Protein AF-0000000084986572 (afdb_homodimer)

InterPro domains:
  IPR001034 DeoR-type HTH domain [PF08220] (6-61)
  IPR001034 DeoR-type HTH domain [PR00037] (24-38)
  IPR001034 DeoR-type HTH domain [PR00037] (38-56)
  IPR001034 DeoR-type HTH domain [PS51000] (3-58)
  IPR001034 DeoR-type HTH domain [SM00420] (6-58)
  IPR014036 DeoR-like transcriptional repressor, C-terminal sensor domain [PF00455] (75-233)
  IPR018356 Transcription regulator, HTH DeoR-type, conserved site [PS00894] (6-40)
  IPR036388 Winged helix-like DNA-binding domain superfamily [G3DSA:1.10.10.10] (3-55)
  IPR036390 Winged helix DNA-binding domain superfamily [SSF46785] (5-70)
  IPR037171 NagB/RpiA transferase-like [SSF100950] (74-234)
  IPR050313 Carbohydrate Metabolism HTH-type Transcriptional Regulators [PTHR30363] (1-244)

Nearest PDB structures (foldseek):
  7l6l-assembly1_E  TM=9.263E-01  e=2.946E-13  Escherichia coli K-12
  6j1k-assembly1_B  TM=8.031E-01  e=1.709E-06  Ochrobactrum sp.
  3kwm-assembly2_C  TM=8.043E-01  e=7.870E-06  Francisella tularensis subsp. tularensis
  4x84-assembly1_D  TM=7.558E-01  e=3.782E-06  Pseudomonas aeruginosa PAO1
  7bzh-assembly1_A  TM=8.636E-01  e=1.061E-02  Saccharolobus islandicus

Organism: NCBI:txid537013

Structure (mmCIF, N/CA/C/O backbone):
data_AF-0000000084986572-model_v1
#
loop_
_entity.id
_entity.type
_entity.pdbx_description
1 polymer 'Transcriptional regulator, DeoR family'
#
loop_
_atom_site.group_PDB
_atom_site.id
_atom_site.type_symbol
_atom_site.label_atom_id
_atom_site.label_alt_id
_atom_site.label_comp_id
_atom_site.label_asym_id
_atom_site.label_entity_id
_atom_site.label_seq_id
_atom_site.pdbx_PDB_ins_code
_atom_site.Cartn_x
_atom_site.Cartn_y
_atom_site.Cartn_z
_atom_site.occupancy
_atom_site.B_iso_or_equiv
_atom_site.auth_seq_id
_atom_site.auth_comp_id
_atom_site.auth_asym_id
_atom_site.auth_atom_id
_atom_site.pdbx_PDB_model_num
ATOM 1 N N . MET A 1 1 ? 2.021 -2.404 -31.609 1 72.44 1 MET A N 1
ATOM 2 C CA . MET A 1 1 ? 2.1 -3.244 -30.422 1 72.44 1 MET A CA 1
ATOM 3 C C . MET A 1 1 ? 2.531 -2.426 -29.203 1 72.44 1 MET A C 1
ATOM 5 O O . MET A 1 1 ? 3.385 -1.545 -29.312 1 72.44 1 MET A O 1
ATOM 9 N N . LEU A 1 2 ? 1.849 -2.525 -28.172 1 76.69 2 LEU A N 1
ATOM 10 C CA . LEU A 1 2 ? 2.184 -1.786 -26.953 1 76.69 2 LEU A CA 1
ATOM 11 C C . LEU A 1 2 ? 3.502 -2.277 -26.375 1 76.69 2 LEU A C 1
ATOM 13 O O . LEU A 1 2 ? 3.785 -3.479 -26.391 1 76.69 2 LEU A O 1
ATOM 17 N N . PRO A 1 3 ? 4.293 -1.321 -25.969 1 83.44 3 PRO A N 1
ATOM 18 C CA . PRO A 1 3 ? 5.621 -1.679 -25.453 1 83.44 3 PRO A CA 1
ATOM 19 C C . PRO A 1 3 ? 5.574 -2.809 -24.422 1 83.44 3 PRO A C 1
ATOM 21 O O . PRO A 1 3 ? 6.383 -3.738 -24.484 1 83.44 3 PRO A O 1
ATOM 24 N N . LEU A 1 4 ? 4.602 -2.773 -23.641 1 79.44 4 LEU A N 1
ATOM 25 C CA . LEU A 1 4 ? 4.52 -3.799 -22.594 1 79.44 4 LEU A CA 1
ATOM 26 C C . LEU A 1 4 ? 4.242 -5.168 -23.219 1 79.44 4 LEU A C 1
ATOM 28 O O . LEU A 1 4 ? 4.805 -6.172 -22.781 1 79.44 4 LEU A O 1
ATOM 32 N N . GLN A 1 5 ? 3.408 -5.25 -24.109 1 79.5 5 GLN A N 1
ATOM 33 C CA . GLN A 1 5 ? 3.121 -6.5 -24.797 1 79.5 5 GLN A CA 1
ATOM 34 C C . GLN A 1 5 ? 4.355 -7.02 -25.531 1 79.5 5 GLN A C 1
ATOM 36 O O . GLN A 1 5 ? 4.648 -8.219 -25.5 1 79.5 5 GLN A O 1
ATOM 41 N N . ARG A 1 6 ? 4.957 -6.066 -26.156 1 86.31 6 ARG A N 1
ATOM 42 C CA . ARG A 1 6 ? 6.156 -6.438 -26.891 1 86.31 6 ARG A CA 1
ATOM 43 C C . ARG A 1 6 ? 7.227 -7.008 -25.969 1 86.31 6 ARG A C 1
ATOM 45 O O . ARG A 1 6 ? 7.875 -8 -26.297 1 86.31 6 ARG A O 1
ATOM 52 N N . GLN A 1 7 ? 7.367 -6.43 -24.859 1 86.12 7 GLN A N 1
ATOM 53 C CA . GLN A 1 7 ? 8.328 -6.918 -23.875 1 86.12 7 GLN A CA 1
ATOM 54 C C . GLN A 1 7 ? 7.969 -8.32 -23.406 1 86.12 7 GLN A C 1
ATOM 56 O O . GLN A 1 7 ? 8.844 -9.188 -23.266 1 86.12 7 GLN A O 1
ATOM 61 N N . ASN A 1 8 ? 6.742 -8.492 -23.234 1 81.19 8 ASN A N 1
ATOM 62 C CA . ASN A 1 8 ? 6.281 -9.828 -22.859 1 81.19 8 ASN A CA 1
ATOM 63 C C . ASN A 1 8 ? 6.574 -10.852 -23.953 1 81.19 8 ASN A C 1
ATOM 65 O O . ASN A 1 8 ? 7 -11.969 -23.656 1 81.19 8 ASN A O 1
ATOM 69 N N . ASP A 1 9 ? 6.312 -10.414 -25.094 1 82.5 9 ASP A N 1
ATOM 70 C CA . ASP A 1 9 ? 6.566 -11.289 -26.234 1 82.5 9 ASP A CA 1
ATOM 71 C C . ASP A 1 9 ? 8.047 -11.648 -26.328 1 82.5 9 ASP A C 1
ATOM 73 O O . ASP A 1 9 ? 8.398 -12.789 -26.625 1 82.5 9 ASP A O 1
ATOM 77 N N . ILE A 1 10 ? 8.867 -10.664 -26.094 1 85.31 10 ILE A N 1
ATOM 78 C CA . ILE A 1 10 ? 10.305 -10.883 -26.109 1 85.31 10 ILE A CA 1
ATOM 79 C C . ILE A 1 10 ? 10.688 -11.93 -25.062 1 85.31 10 ILE A C 1
ATOM 81 O O . ILE A 1 10 ? 11.43 -12.867 -25.359 1 85.31 10 ILE A O 1
ATOM 85 N N . LEU A 1 11 ? 10.102 -11.734 -23.922 1 80 11 LEU A N 1
ATOM 86 C CA . LEU A 1 11 ? 10.414 -12.656 -22.844 1 80 11 LEU A CA 1
ATOM 87 C C . LEU A 1 11 ? 9.922 -14.062 -23.156 1 80 11 LEU A C 1
ATOM 89 O O . LEU A 1 11 ? 10.609 -15.047 -22.891 1 80 11 LEU A O 1
ATOM 93 N N . ASP A 1 12 ? 8.781 -14.164 -23.719 1 76.69 12 ASP A N 1
ATOM 94 C CA . ASP A 1 12 ? 8.227 -15.453 -24.125 1 76.69 12 ASP A CA 1
ATOM 95 C C . ASP A 1 12 ? 9.141 -16.156 -25.125 1 76.69 12 ASP A C 1
ATOM 97 O O . ASP A 1 12 ? 9.391 -17.359 -25.016 1 76.69 12 ASP A O 1
ATOM 101 N N . ILE A 1 13 ? 9.562 -15.398 -26.047 1 79.5 13 ILE A N 1
ATOM 102 C CA . ILE A 1 13 ? 10.438 -15.922 -27.078 1 79.5 13 ILE A CA 1
ATOM 103 C C . ILE A 1 13 ? 11.758 -16.391 -26.453 1 79.5 13 ILE A C 1
ATOM 105 O O . ILE A 1 13 ? 12.242 -17.484 -26.75 1 79.5 13 ILE A O 1
ATOM 109 N N . LEU A 1 14 ? 12.242 -15.578 -25.531 1 79.69 14 LEU A N 1
ATOM 110 C CA . LEU A 1 14 ? 13.516 -15.883 -24.906 1 79.69 14 LEU A CA 1
ATOM 111 C C . LEU A 1 14 ? 13.391 -17.094 -23.984 1 79.69 14 LEU A C 1
ATOM 113 O O . LEU A 1 14 ? 14.328 -17.875 -23.859 1 79.69 14 LEU A O 1
ATOM 117 N N . ALA A 1 15 ? 12.219 -17.156 -23.391 1 70.12 15 ALA A N 1
ATOM 118 C CA . ALA A 1 15 ? 11.969 -18.297 -22.516 1 70.12 15 ALA A CA 1
ATOM 119 C C . ALA A 1 15 ? 12.016 -19.609 -23.281 1 70.12 15 ALA A C 1
ATOM 121 O O . ALA A 1 15 ? 12.469 -20.641 -22.766 1 70.12 15 ALA A O 1
ATOM 122 N N . LYS A 1 16 ? 11.633 -19.531 -24.453 1 69.38 16 LYS A N 1
ATOM 123 C CA . LYS A 1 16 ? 11.578 -20.719 -25.297 1 69.38 16 LYS A CA 1
ATOM 124 C C . LYS A 1 16 ? 12.906 -20.969 -26 1 69.38 16 LYS A C 1
ATOM 126 O O .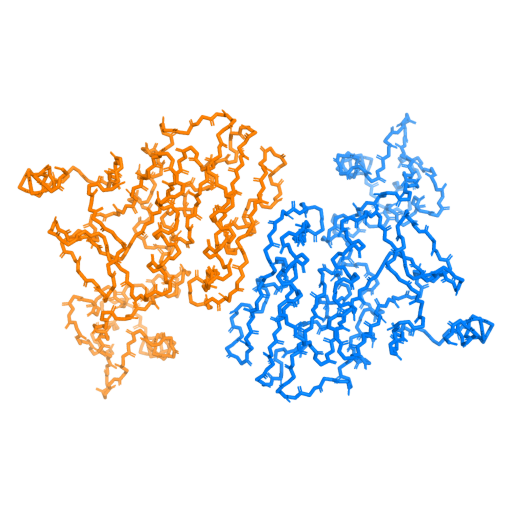 LYS A 1 16 ? 13.375 -22.109 -26.094 1 69.38 16 LYS A O 1
ATOM 131 N N . ARG A 1 17 ? 13.531 -19.906 -26.422 1 75.5 17 ARG A N 1
ATOM 132 C CA . ARG A 1 17 ? 14.695 -20.047 -27.297 1 75.5 17 ARG A CA 1
ATOM 133 C C . ARG A 1 17 ? 15.992 -19.812 -26.516 1 75.5 17 ARG A C 1
ATOM 135 O O . ARG A 1 17 ? 17.078 -20.062 -27.031 1 75.5 17 ARG A O 1
ATOM 142 N N . GLN A 1 18 ? 15.914 -19.266 -25.312 1 75.19 18 GLN A N 1
ATOM 143 C CA . GLN A 1 18 ? 17.016 -18.984 -24.406 1 75.19 18 GLN A CA 1
ATOM 144 C C . GLN A 1 18 ? 17.875 -17.828 -24.906 1 75.19 18 GLN A C 1
ATOM 146 O O . GLN A 1 18 ? 18.281 -16.969 -24.125 1 75.19 18 GLN A O 1
ATOM 151 N N . VAL A 1 19 ? 18.188 -17.891 -26.25 1 81 19 VAL A N 1
ATOM 152 C CA . VAL A 1 19 ? 18.938 -16.812 -26.875 1 81 19 VAL A CA 1
ATOM 153 C C . VAL A 1 19 ? 18.266 -16.391 -28.188 1 81 19 VAL A C 1
ATOM 155 O O . VAL A 1 19 ? 17.719 -17.234 -28.906 1 81 19 VAL A O 1
ATOM 158 N N . VAL A 1 20 ? 18.188 -15.047 -28.391 1 88.56 20 VAL A N 1
ATOM 159 C CA . VAL A 1 20 ? 17.609 -14.555 -29.641 1 88.56 20 VAL A CA 1
ATOM 160 C C . VAL A 1 20 ? 18.344 -13.297 -30.094 1 88.56 20 VAL A C 1
ATOM 162 O O . VAL A 1 20 ? 18.797 -12.508 -29.266 1 88.56 20 VAL A O 1
ATOM 165 N N . SER A 1 21 ? 18.547 -13.18 -31.406 1 90.75 21 SER A N 1
ATOM 166 C CA . SER A 1 21 ? 19.203 -11.984 -31.938 1 90.75 21 SER A CA 1
ATOM 167 C C . SER A 1 21 ? 18.219 -10.836 -32.125 1 90.75 21 SER A C 1
ATOM 169 O O . SER A 1 21 ? 17 -11.062 -32.188 1 90.75 21 SER A O 1
ATOM 171 N N . VAL A 1 22 ? 18.781 -9.609 -32.156 1 93.31 22 VAL A N 1
ATOM 172 C CA . VAL A 1 22 ? 17.969 -8.422 -32.406 1 93.31 22 VAL A CA 1
ATOM 173 C C . VAL A 1 22 ? 17.281 -8.547 -33.781 1 93.31 22 VAL A C 1
ATOM 175 O O . VAL A 1 22 ? 16.094 -8.211 -33.906 1 93.31 22 VAL A O 1
ATOM 178 N N . GLU A 1 23 ? 18.031 -9.078 -34.688 1 91.94 23 GLU A N 1
ATOM 179 C CA . GLU A 1 23 ? 17.484 -9.242 -36.031 1 91.94 23 GLU A CA 1
ATOM 180 C C . GLU A 1 23 ? 16.281 -10.188 -36.031 1 91.94 23 GLU A C 1
ATOM 182 O O . GLU A 1 23 ? 15.273 -9.906 -36.688 1 91.94 23 GLU A O 1
ATOM 187 N N . GLU A 1 24 ? 16.391 -11.234 -35.375 1 92.5 24 GLU A N 1
ATOM 188 C CA . GLU A 1 24 ? 15.305 -12.211 -35.281 1 92.5 24 GLU A CA 1
ATOM 189 C C . GLU A 1 24 ? 14.086 -11.609 -34.594 1 92.5 24 GLU A C 1
ATOM 191 O O . GLU A 1 24 ? 12.945 -11.836 -35.031 1 92.5 24 GLU A O 1
ATOM 196 N N . LEU A 1 25 ? 14.328 -10.891 -33.531 1 93.06 25 LEU A N 1
ATOM 197 C CA . LEU A 1 25 ? 13.234 -10.266 -32.781 1 93.06 25 LEU A CA 1
ATOM 198 C C . LEU A 1 25 ? 12.5 -9.258 -33.656 1 93.06 25 LEU A C 1
ATOM 200 O O . LEU A 1 25 ? 11.273 -9.156 -33.594 1 93.06 25 LEU A O 1
ATOM 204 N N . CYS A 1 26 ? 13.25 -8.523 -34.469 1 92.5 26 CYS A N 1
ATOM 205 C CA . CYS A 1 26 ? 12.648 -7.555 -35.375 1 92.5 26 CYS A CA 1
ATOM 206 C C . CYS A 1 26 ? 11.695 -8.242 -36.344 1 92.5 26 CYS A C 1
ATOM 208 O O . CYS A 1 26 ? 10.594 -7.734 -36.625 1 92.5 26 CYS A O 1
ATOM 210 N N . LYS A 1 27 ? 12.086 -9.359 -36.844 1 91.69 27 LYS A N 1
ATOM 211 C CA . LYS A 1 27 ? 11.281 -10.117 -37.781 1 91.69 27 LYS A CA 1
ATOM 212 C C . LYS A 1 27 ? 10.039 -10.711 -37.125 1 91.69 27 LYS A C 1
ATOM 214 O O . LYS A 1 27 ? 8.938 -10.641 -37.656 1 91.69 27 LYS A O 1
ATOM 219 N N . LEU A 1 28 ? 10.211 -11.234 -36 1 89.69 28 LEU A N 1
ATOM 220 C CA . LEU A 1 28 ? 9.156 -11.969 -35.312 1 89.69 28 LEU A CA 1
ATOM 221 C C . LEU A 1 28 ? 8.102 -11.023 -34.75 1 89.69 28 LEU A C 1
ATOM 223 O O . LEU A 1 28 ? 6.918 -11.367 -34.688 1 89.69 28 LEU A O 1
ATOM 227 N N . LEU A 1 29 ? 8.586 -9.828 -34.344 1 91.12 29 LEU A N 1
ATOM 228 C CA . LEU A 1 29 ? 7.676 -8.93 -33.625 1 91.12 29 LEU A CA 1
ATOM 229 C C . LEU A 1 29 ? 7.332 -7.723 -34.5 1 91.12 29 LEU A C 1
ATOM 231 O O . LEU A 1 29 ? 6.645 -6.805 -34.031 1 91.12 29 LEU A O 1
ATOM 235 N N . TYR A 1 30 ? 7.824 -7.684 -35.656 1 90.88 30 TYR A N 1
ATOM 236 C CA . TYR A 1 30 ? 7.555 -6.621 -36.625 1 90.88 30 TYR A CA 1
ATOM 237 C C . TYR A 1 30 ? 7.832 -5.25 -36.031 1 90.88 30 TYR A C 1
ATOM 239 O O . TYR A 1 30 ? 6.965 -4.375 -36.031 1 90.88 30 TYR A O 1
ATOM 247 N N . SER A 1 31 ? 9.039 -5.133 -35.5 1 93.25 31 SER A N 1
ATOM 248 C CA . SER A 1 31 ? 9.477 -3.898 -34.844 1 93.25 31 SER A CA 1
ATOM 249 C C . SER A 1 31 ? 10.875 -3.502 -35.312 1 93.25 31 SER A C 1
ATOM 251 O O . SER A 1 31 ? 11.641 -4.34 -35.781 1 93.25 31 SER A O 1
ATOM 253 N N . SER A 1 32 ? 11.164 -2.258 -35.156 1 92.12 32 SER A N 1
ATOM 254 C CA . SER A 1 32 ? 12.469 -1.765 -35.594 1 92.12 32 SER A CA 1
ATOM 255 C C . SER A 1 32 ? 13.562 -2.199 -34.625 1 92.12 32 SER A C 1
ATOM 257 O O . SER A 1 32 ? 13.281 -2.518 -33.438 1 92.12 32 SER A O 1
ATOM 259 N N . GLY A 1 33 ? 14.789 -2.186 -35.125 1 92.19 33 GLY A N 1
ATOM 260 C CA . GLY A 1 33 ? 15.922 -2.494 -34.281 1 92.19 33 GLY A CA 1
ATOM 261 C C . GLY A 1 33 ? 16.062 -1.551 -33.094 1 92.19 33 GLY A C 1
ATOM 262 O O . GLY A 1 33 ? 16.391 -1.976 -31.984 1 92.19 33 GLY A O 1
ATOM 263 N N . ALA A 1 34 ? 15.805 -0.333 -33.406 1 92.62 34 ALA A N 1
ATOM 264 C CA . ALA A 1 34 ? 15.891 0.671 -32.344 1 92.62 34 ALA A CA 1
ATOM 265 C C . ALA A 1 34 ? 14.898 0.383 -31.234 1 92.62 34 ALA A C 1
ATOM 267 O O . ALA A 1 34 ? 15.234 0.46 -30.062 1 92.62 34 ALA A O 1
ATOM 268 N N . THR A 1 35 ? 13.727 -0.021 -31.547 1 91.94 35 THR A N 1
ATOM 269 C CA . THR A 1 35 ? 12.664 -0.325 -30.594 1 91.94 35 THR A CA 1
ATOM 270 C C . THR A 1 35 ? 13.008 -1.575 -29.781 1 91.94 35 THR A C 1
ATOM 272 O O . THR A 1 35 ? 12.891 -1.58 -28.562 1 91.94 35 THR A O 1
ATOM 275 N N . ILE A 1 36 ? 13.469 -2.537 -30.484 1 93.12 36 ILE A N 1
ATOM 276 C CA . ILE A 1 36 ? 13.828 -3.797 -29.844 1 93.12 36 ILE A CA 1
ATOM 277 C C . ILE A 1 36 ? 14.984 -3.574 -28.859 1 93.12 36 ILE A C 1
ATOM 279 O O . ILE A 1 36 ? 14.961 -4.074 -27.734 1 93.12 36 ILE A O 1
ATOM 283 N N . ARG A 1 37 ? 15.93 -2.803 -29.312 1 91.44 37 ARG A N 1
ATOM 284 C CA . ARG A 1 37 ? 17.078 -2.549 -28.453 1 91.44 37 ARG A CA 1
ATOM 285 C C . ARG A 1 37 ? 16.672 -1.792 -27.188 1 91.44 37 ARG A C 1
ATOM 287 O O . ARG A 1 37 ? 17.219 -2.033 -26.109 1 91.44 37 ARG A O 1
ATOM 294 N N . ARG A 1 38 ? 15.766 -0.923 -27.359 1 91.38 38 ARG A N 1
ATOM 295 C CA . ARG A 1 38 ? 15.258 -0.19 -26.219 1 91.38 38 ARG A CA 1
ATOM 296 C C . ARG A 1 38 ? 14.562 -1.127 -25.234 1 91.38 38 ARG A C 1
ATOM 298 O O . ARG A 1 38 ? 14.75 -1.017 -24.016 1 91.38 38 ARG A O 1
ATOM 305 N N . ASP A 1 39 ? 13.805 -2.002 -25.75 1 90.75 39 ASP A N 1
ATOM 306 C CA . ASP A 1 39 ? 13.117 -2.982 -24.922 1 90.75 39 ASP A CA 1
ATOM 307 C C . ASP A 1 39 ? 14.109 -3.908 -24.219 1 90.75 39 ASP A C 1
ATOM 309 O O . ASP A 1 39 ? 13.961 -4.211 -23.047 1 90.75 39 ASP A O 1
ATOM 313 N N . LEU A 1 40 ? 15.094 -4.25 -25 1 90.25 40 LEU A N 1
ATOM 314 C CA . LEU A 1 40 ? 16.078 -5.16 -24.438 1 90.25 40 LEU A CA 1
ATOM 315 C C . LEU A 1 40 ? 16.875 -4.488 -23.312 1 90.25 40 LEU A C 1
ATOM 317 O O . LEU A 1 40 ? 17.188 -5.121 -22.312 1 90.25 40 LEU A O 1
ATOM 321 N N . LYS A 1 41 ? 17.141 -3.242 -23.484 1 89.44 41 LYS A N 1
ATOM 322 C CA . LYS A 1 41 ? 17.828 -2.49 -22.438 1 89.44 41 LYS A CA 1
ATOM 323 C C . LYS A 1 41 ? 16.984 -2.422 -21.172 1 89.44 41 LYS A C 1
ATOM 325 O O . LYS A 1 41 ? 17.5 -2.604 -20.062 1 89.44 41 LYS A O 1
ATOM 330 N N . LYS A 1 42 ? 15.773 -2.205 -21.391 1 86 42 LYS A N 1
ATOM 331 C CA . LYS A 1 42 ? 14.859 -2.133 -20.25 1 86 42 LYS A CA 1
ATOM 332 C C . LYS A 1 42 ? 14.773 -3.471 -19.531 1 86 42 LYS A C 1
ATOM 334 O O . LYS A 1 42 ? 14.883 -3.525 -18.297 1 86 42 LYS A O 1
ATOM 339 N N . LEU A 1 43 ? 14.617 -4.512 -20.219 1 84.69 43 LEU A N 1
ATOM 340 C CA . LEU A 1 43 ? 14.5 -5.852 -19.656 1 84.69 43 LEU A CA 1
ATOM 341 C C . LEU A 1 43 ? 15.789 -6.258 -18.953 1 84.69 43 LEU A C 1
ATOM 343 O O . LEU A 1 43 ? 15.742 -6.934 -17.922 1 84.69 43 LEU A O 1
ATOM 347 N N . GLU A 1 44 ? 16.875 -5.75 -19.453 1 83.25 44 GLU A N 1
ATOM 348 C CA . GLU A 1 44 ? 18.141 -6.043 -18.812 1 83.25 44 GLU A CA 1
ATOM 349 C C . GLU A 1 44 ? 18.297 -5.277 -17.5 1 83.25 44 GLU A C 1
ATOM 351 O O . GLU A 1 44 ? 18.781 -5.824 -16.5 1 83.25 44 GLU A O 1
ATOM 356 N N . SER A 1 45 ? 17.891 -4.094 -17.641 1 79.94 45 SER A N 1
ATOM 357 C CA . SER A 1 45 ? 17.984 -3.271 -16.438 1 79.94 45 SER A CA 1
ATOM 358 C C . SER A 1 45 ? 17.125 -3.848 -15.305 1 79.94 45 SER A C 1
ATOM 360 O O . SER A 1 45 ? 17.406 -3.623 -14.125 1 79.94 45 SER A O 1
ATOM 362 N N . GLU A 1 46 ? 16.156 -4.652 -15.711 1 75.12 46 GLU A N 1
ATOM 363 C CA . GLU A 1 46 ? 15.266 -5.289 -14.75 1 75.12 46 GLU A CA 1
ATOM 364 C C . GLU A 1 46 ? 15.773 -6.672 -14.352 1 75.12 46 GLU A C 1
ATOM 366 O O . GLU A 1 46 ? 15.133 -7.375 -13.57 1 75.12 46 GLU A O 1
ATOM 371 N N . GLY A 1 47 ? 16.875 -7.043 -14.984 1 72.5 47 GLY A N 1
ATOM 372 C CA . GLY A 1 47 ? 17.531 -8.297 -14.641 1 72.5 47 GLY A CA 1
ATOM 373 C C . GLY A 1 47 ? 16.859 -9.508 -15.258 1 72.5 47 GLY A C 1
ATOM 374 O O . GLY A 1 47 ? 17 -10.625 -14.758 1 72.5 47 GLY A O 1
ATOM 375 N N . LEU A 1 48 ? 16.125 -9.297 -16.266 1 74.88 48 LEU A N 1
ATOM 376 C CA . LEU A 1 48 ? 15.328 -10.375 -16.828 1 74.88 48 LEU A CA 1
ATOM 377 C C . LEU A 1 48 ? 16.062 -11.047 -17.984 1 74.88 48 LEU A C 1
ATOM 379 O O . LEU A 1 48 ? 15.758 -12.188 -18.328 1 74.88 48 LEU A O 1
ATOM 383 N N . ILE A 1 49 ? 16.953 -10.25 -18.547 1 77.94 49 ILE A N 1
ATOM 384 C CA . ILE A 1 49 ? 17.703 -10.773 -19.688 1 77.94 49 ILE A CA 1
ATOM 385 C C . ILE A 1 49 ? 19.141 -10.25 -19.641 1 77.94 49 ILE A C 1
ATOM 387 O O . ILE A 1 49 ? 19.469 -9.375 -18.844 1 77.94 49 ILE A O 1
ATOM 391 N N . LYS A 1 50 ? 19.953 -10.898 -20.266 1 82.44 50 LYS A N 1
ATOM 392 C CA . LYS A 1 50 ? 21.297 -10.398 -20.531 1 82.44 50 LYS A CA 1
ATOM 393 C C . LYS A 1 50 ? 21.484 -10.07 -22 1 82.44 50 LYS A C 1
ATOM 395 O O . LYS A 1 50 ? 21.281 -10.93 -22.875 1 82.44 50 LYS A O 1
ATOM 400 N N . ARG A 1 51 ? 21.812 -8.812 -22.188 1 85.69 51 ARG A N 1
ATOM 401 C CA . ARG A 1 51 ? 22.078 -8.438 -23.578 1 85.69 51 ARG A CA 1
ATOM 402 C C . ARG A 1 51 ? 23.438 -8.977 -24.031 1 85.69 51 ARG A C 1
ATOM 404 O O . ARG A 1 51 ? 24.391 -9.031 -23.25 1 85.69 51 ARG A O 1
ATOM 411 N N . THR A 1 52 ? 23.469 -9.555 -25.203 1 83.56 52 THR A N 1
ATOM 412 C CA . THR A 1 52 ? 24.688 -10.031 -25.859 1 83.56 52 THR A CA 1
ATOM 413 C C . THR A 1 52 ? 25 -9.211 -27.109 1 83.56 52 THR A C 1
ATOM 415 O O . THR A 1 52 ? 24.266 -8.273 -27.438 1 83.56 52 THR A O 1
ATOM 418 N N . HIS A 1 53 ? 26.188 -9.602 -27.625 1 80.5 53 HIS A N 1
ATOM 419 C CA . HIS A 1 53 ? 26.531 -8.961 -28.891 1 80.5 53 HIS A CA 1
ATOM 420 C C . HIS A 1 53 ? 25.484 -9.273 -29.953 1 80.5 53 HIS A C 1
ATOM 422 O O . HIS A 1 53 ? 25.312 -10.43 -30.344 1 80.5 53 HIS A O 1
ATOM 428 N N . GLY A 1 54 ? 24.641 -8.367 -30.156 1 83.5 54 GLY A N 1
ATOM 429 C CA . GLY A 1 54 ? 23.672 -8.469 -31.234 1 83.5 54 GLY A CA 1
ATOM 430 C C . GLY A 1 54 ? 22.359 -9.07 -30.812 1 83.5 54 GLY A C 1
ATOM 431 O O . GLY A 1 54 ? 21.5 -9.383 -31.641 1 83.5 54 GLY A O 1
ATOM 432 N N . GLY A 1 55 ? 22.25 -9.422 -29.484 1 86.69 55 GLY A N 1
ATOM 433 C CA . GLY A 1 55 ? 21.016 -10.055 -29.078 1 86.69 55 GLY A CA 1
ATOM 434 C C . GLY A 1 55 ? 20.812 -10.062 -27.562 1 86.69 55 GLY A C 1
ATOM 435 O O . GLY A 1 55 ? 21.188 -9.102 -26.891 1 86.69 55 GLY A O 1
ATOM 436 N N . ALA A 1 56 ? 19.969 -11.016 -27.141 1 85.56 56 ALA A N 1
ATOM 437 C CA . ALA A 1 56 ? 19.672 -11.156 -25.703 1 85.56 56 ALA A CA 1
ATOM 438 C C . ALA A 1 56 ? 19.516 -12.625 -25.328 1 85.56 56 ALA A C 1
ATOM 440 O O . ALA A 1 56 ? 19.172 -13.461 -26.172 1 85.56 56 ALA A O 1
ATOM 441 N N . ALA A 1 57 ? 19.938 -12.961 -24.094 1 78.69 57 ALA A N 1
ATOM 442 C CA . ALA A 1 57 ? 19.766 -14.289 -23.516 1 78.69 57 ALA A CA 1
ATOM 443 C C . ALA A 1 57 ? 18.828 -14.25 -22.312 1 78.69 57 ALA A C 1
ATOM 445 O O . ALA A 1 57 ? 18.812 -13.273 -21.562 1 78.69 57 ALA A O 1
ATOM 446 N N . PHE A 1 58 ? 17.969 -15.312 -22.344 1 71.12 58 PHE A N 1
ATOM 447 C CA . PHE A 1 58 ? 17.062 -15.461 -21.203 1 71.12 58 PHE A CA 1
ATOM 448 C C . PHE A 1 58 ? 17.844 -15.789 -19.938 1 71.12 58 PHE A C 1
ATOM 450 O O . PHE A 1 58 ? 18.766 -16.609 -19.953 1 71.12 58 PHE A O 1
ATOM 457 N N . ILE A 1 59 ? 17.734 -15.008 -19.062 1 61.84 59 ILE A N 1
ATOM 458 C CA . ILE A 1 59 ? 18.312 -15.383 -17.781 1 61.84 59 ILE A CA 1
ATOM 459 C C . ILE A 1 59 ? 17.391 -16.375 -17.062 1 61.84 59 ILE A C 1
ATOM 461 O O . ILE A 1 59 ? 16.297 -16.016 -16.625 1 61.84 59 ILE A O 1
ATOM 465 N N . GLU A 1 60 ? 17.641 -17.688 -17.422 1 58.81 60 GLU A N 1
ATOM 466 C CA . GLU A 1 60 ? 16.953 -18.75 -16.688 1 58.81 60 GLU A CA 1
ATOM 467 C C . GLU A 1 60 ? 17.406 -18.797 -15.242 1 58.81 60 GLU A C 1
ATOM 469 O O . GLU A 1 60 ? 18.531 -19.219 -14.953 1 58.81 60 GLU A O 1
ATOM 474 N N . SER A 1 61 ? 16.938 -17.875 -14.523 1 62.78 61 SER A N 1
ATOM 475 C CA . SER A 1 61 ? 17.391 -17.953 -13.141 1 62.78 61 SER A CA 1
ATOM 476 C C . SER A 1 61 ? 16.266 -18.375 -12.211 1 62.78 61 SER A C 1
ATOM 478 O O . SER A 1 61 ? 15.148 -17.859 -12.305 1 62.78 61 SER A O 1
ATOM 480 N N . ALA A 1 62 ? 16.547 -19.547 -11.656 1 64.44 62 ALA A N 1
ATOM 481 C CA . ALA A 1 62 ? 15.625 -20 -10.609 1 64.44 62 ALA A CA 1
ATOM 482 C C . ALA A 1 62 ? 15.281 -18.859 -9.648 1 64.44 62 ALA A C 1
ATOM 484 O O . ALA A 1 62 ? 14.289 -18.938 -8.922 1 64.44 62 ALA A O 1
ATOM 485 N N . THR A 1 63 ? 16.016 -17.781 -9.844 1 64.25 63 THR A N 1
ATOM 486 C CA . THR A 1 63 ? 15.844 -16.688 -8.883 1 64.25 63 THR A CA 1
ATOM 487 C C . THR A 1 63 ? 15.203 -15.484 -9.562 1 64.25 63 THR A C 1
ATOM 489 O O . THR A 1 63 ? 14.945 -14.469 -8.906 1 64.25 63 THR A O 1
ATOM 492 N N . ALA A 1 64 ? 14.875 -15.625 -10.805 1 66.19 64 ALA A N 1
ATOM 493 C CA . ALA A 1 64 ? 14.375 -14.469 -11.547 1 66.19 64 ALA A CA 1
ATOM 494 C C . ALA A 1 64 ? 12.961 -14.109 -11.109 1 66.19 64 ALA A C 1
ATOM 496 O O . ALA A 1 64 ? 12.109 -14.992 -10.961 1 66.19 64 ALA A O 1
ATOM 497 N N . GLU A 1 65 ? 12.758 -12.828 -10.766 1 71.12 65 GLU A N 1
ATOM 498 C CA . GLU A 1 65 ? 11.422 -12.305 -10.508 1 71.12 65 GLU A CA 1
ATOM 499 C C . GLU A 1 65 ? 11.055 -11.219 -11.508 1 71.12 65 GLU A C 1
ATOM 501 O O . GLU A 1 65 ? 11.695 -10.172 -11.562 1 71.12 65 GLU A O 1
ATOM 506 N N . PHE A 1 66 ? 10.055 -11.539 -12.281 1 74.5 66 PHE A N 1
ATOM 507 C CA . PHE A 1 66 ? 9.578 -10.57 -13.258 1 74.5 66 PHE A CA 1
ATOM 508 C C . PHE A 1 66 ? 8.734 -9.492 -12.586 1 74.5 66 PHE A C 1
ATOM 510 O O . PHE A 1 66 ? 8.008 -9.773 -11.633 1 74.5 66 PHE A O 1
ATOM 517 N N . PRO A 1 67 ? 8.844 -8.297 -13.195 1 80.62 67 PRO A N 1
ATOM 518 C CA . PRO A 1 67 ? 8.016 -7.219 -12.648 1 80.62 67 PRO A CA 1
ATOM 519 C C . PRO A 1 67 ? 6.523 -7.543 -12.695 1 80.62 67 PRO A C 1
ATOM 521 O O . PRO A 1 67 ? 6.051 -8.148 -13.664 1 80.62 67 PRO A O 1
ATOM 524 N N . LEU A 1 68 ? 5.848 -7.117 -11.664 1 85.06 68 LEU A N 1
ATOM 525 C CA . LEU A 1 68 ? 4.422 -7.395 -11.516 1 85.06 68 LEU A CA 1
ATOM 526 C C . LEU A 1 68 ? 3.641 -6.891 -12.719 1 85.06 68 LEU A C 1
ATOM 528 O O . LEU A 1 68 ? 2.73 -7.566 -13.203 1 85.06 68 LEU A O 1
ATOM 532 N N . VAL A 1 69 ? 4.012 -5.789 -13.211 1 80.06 69 VAL A N 1
ATOM 533 C CA . VAL A 1 69 ? 3.275 -5.168 -14.312 1 80.06 69 VAL A CA 1
ATOM 534 C C . VAL A 1 69 ? 3.326 -6.07 -15.539 1 80.06 69 VAL A C 1
ATOM 536 O O . VAL A 1 69 ? 2.348 -6.172 -16.281 1 80.06 69 VAL A O 1
ATOM 539 N N . LEU A 1 70 ? 4.363 -6.746 -15.797 1 78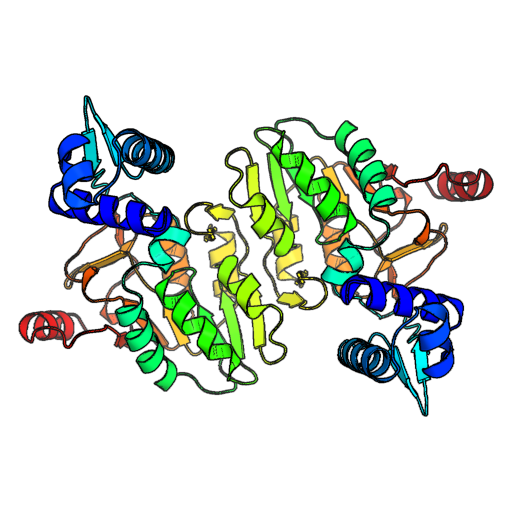.5 70 LEU A N 1
ATOM 540 C CA . LEU A 1 70 ? 4.504 -7.676 -16.906 1 78.5 70 LEU A CA 1
ATOM 541 C C . LEU A 1 70 ? 3.709 -8.953 -16.656 1 78.5 70 LEU A C 1
ATOM 543 O O . LEU A 1 70 ? 3.018 -9.445 -17.562 1 78.5 70 LEU A O 1
ATOM 547 N N . ARG A 1 71 ? 3.74 -9.391 -15.438 1 84.88 71 ARG A N 1
ATOM 548 C CA . ARG A 1 71 ? 3.045 -10.625 -15.086 1 84.88 71 ARG A CA 1
ATOM 549 C C . ARG A 1 71 ? 1.532 -10.438 -15.156 1 84.88 71 ARG A C 1
ATOM 551 O O . ARG A 1 71 ? 0.804 -11.359 -15.531 1 84.88 71 ARG A O 1
ATOM 558 N N . GLU A 1 72 ? 1.069 -9.32 -14.852 1 88.56 72 GLU A N 1
ATOM 559 C CA . GLU A 1 72 ? -0.36 -9.016 -14.844 1 88.56 72 GLU A CA 1
ATOM 560 C C . GLU A 1 72 ? -0.957 -9.156 -16.25 1 88.56 72 GLU A C 1
ATOM 562 O O . GLU A 1 72 ? -2.121 -9.531 -16.391 1 88.56 72 GLU A O 1
ATOM 567 N N . SER A 1 73 ? -0.16 -8.938 -17.188 1 83.94 73 SER A N 1
ATOM 568 C CA . SER A 1 73 ? -0.665 -8.938 -18.547 1 83.94 73 SER A CA 1
ATOM 569 C C . SER A 1 73 ? -0.424 -10.281 -19.234 1 83.94 73 SER A C 1
ATOM 571 O O . SER A 1 73 ? -0.902 -10.523 -20.344 1 83.94 73 SER A O 1
ATOM 573 N N . GLU A 1 74 ? 0.174 -11.094 -18.562 1 81.88 74 GLU A N 1
ATOM 574 C CA . GLU A 1 74 ? 0.438 -12.43 -19.094 1 81.88 74 GLU A CA 1
ATOM 575 C C . GLU A 1 74 ? -0.715 -13.375 -18.781 1 81.88 74 GLU A C 1
ATOM 577 O O . GLU A 1 74 ? -1.286 -13.344 -17.688 1 81.88 74 GLU A O 1
ATOM 582 N N . ASN A 1 75 ? -1.199 -14.195 -19.797 1 86.31 75 ASN A N 1
ATOM 583 C CA . ASN A 1 75 ? -2.17 -15.273 -19.625 1 86.31 75 ASN A CA 1
ATOM 584 C C . ASN A 1 75 ? -3.463 -14.758 -19 1 86.31 75 ASN A C 1
ATOM 586 O O . ASN A 1 75 ? -3.986 -15.359 -18.062 1 86.31 75 ASN A O 1
ATOM 590 N N . LEU A 1 76 ? -3.893 -13.68 -19.469 1 89.69 76 LEU A N 1
ATOM 591 C CA . LEU A 1 76 ? -5.047 -12.984 -18.906 1 89.69 76 LEU A CA 1
ATOM 592 C C . LEU A 1 76 ? -6.285 -13.875 -18.953 1 89.69 76 LEU A C 1
ATOM 594 O O . LEU A 1 76 ? -7.051 -13.922 -17.984 1 89.69 76 LEU A O 1
ATOM 598 N N . GLN A 1 77 ? -6.484 -14.547 -20.062 1 91.62 77 GLN A N 1
ATOM 599 C CA . GLN A 1 77 ? -7.652 -15.414 -20.188 1 91.62 77 GLN A CA 1
ATOM 600 C C . GLN A 1 77 ? -7.617 -16.531 -19.156 1 91.62 77 GLN A C 1
ATOM 602 O O . GLN A 1 77 ? -8.641 -16.859 -18.547 1 91.62 77 GLN A O 1
ATOM 607 N N . GLN A 1 78 ? -6.473 -17.109 -19.016 1 92 78 GLN A N 1
ATOM 608 C CA . GLN A 1 78 ? -6.301 -18.156 -18.031 1 92 78 GLN A CA 1
ATOM 609 C C . GLN A 1 78 ? -6.559 -17.641 -16.625 1 92 78 GLN A C 1
ATOM 611 O O . GLN A 1 78 ? -7.234 -18.297 -15.82 1 92 78 GLN A O 1
ATOM 616 N N . LYS A 1 79 ? -6.07 -16.438 -16.312 1 95.38 79 LYS A N 1
ATOM 617 C CA . LYS A 1 79 ? -6.293 -15.844 -14.992 1 95.38 79 LYS A CA 1
ATOM 618 C C . LYS A 1 79 ? -7.777 -15.586 -14.75 1 95.38 79 LYS A C 1
ATOM 620 O O . LYS A 1 79 ? -8.273 -15.766 -13.633 1 95.38 79 LYS A O 1
ATOM 625 N N . ASP A 1 80 ? -8.461 -15.25 -15.781 1 95.25 80 ASP A N 1
ATOM 626 C CA . ASP A 1 80 ? -9.891 -15 -15.648 1 95.25 80 ASP A CA 1
ATOM 627 C C . ASP A 1 80 ? -10.641 -16.281 -15.32 1 95.25 80 ASP A C 1
ATOM 629 O O . ASP A 1 80 ? -11.523 -16.297 -14.461 1 95.25 80 ASP A O 1
ATOM 633 N N . ILE A 1 81 ? -10.344 -17.312 -16 1 95.56 81 ILE A N 1
ATOM 634 C CA . ILE A 1 81 ? -10.961 -18.609 -15.766 1 95.56 81 ILE A CA 1
ATOM 635 C C . ILE A 1 81 ? -10.695 -19.062 -14.328 1 95.56 81 ILE A C 1
ATOM 637 O O . ILE A 1 81 ? -11.617 -19.469 -13.625 1 95.56 81 ILE A O 1
ATOM 641 N N . ILE A 1 82 ? -9.484 -18.906 -13.938 1 96.75 82 ILE A N 1
ATOM 642 C CA . ILE A 1 82 ? -9.07 -19.297 -12.594 1 96.75 82 ILE A CA 1
ATOM 643 C C . ILE A 1 82 ? -9.812 -18.453 -11.555 1 96.75 82 ILE A C 1
ATOM 645 O O . ILE A 1 82 ? -10.305 -18.984 -10.562 1 96.75 82 ILE A O 1
ATOM 649 N N . ALA A 1 83 ? -9.891 -17.172 -11.781 1 97.12 83 ALA A N 1
ATOM 650 C CA . ALA A 1 83 ? -10.586 -16.266 -10.875 1 97.12 83 ALA A CA 1
ATOM 651 C C . ALA A 1 83 ? -12.047 -16.672 -10.695 1 97.12 83 ALA A C 1
ATOM 653 O O . ALA A 1 83 ? -12.547 -16.734 -9.57 1 97.12 83 ALA A O 1
ATOM 654 N N . GLN A 1 84 ? -12.656 -17 -11.773 1 95.88 84 GLN A N 1
ATOM 655 C CA . GLN A 1 84 ? -14.062 -17.391 -11.742 1 95.88 84 GLN A CA 1
ATOM 656 C C . GLN A 1 84 ? -14.266 -18.672 -10.938 1 95.88 84 GLN A C 1
ATOM 658 O O . GLN A 1 84 ? -15.188 -18.766 -10.125 1 95.88 84 GLN A O 1
ATOM 663 N N . LYS A 1 85 ? -13.438 -19.594 -11.164 1 96.38 85 LYS A N 1
ATOM 664 C CA . LYS A 1 85 ? -13.508 -20.844 -10.414 1 96.38 85 LYS A CA 1
ATOM 665 C C . LYS A 1 85 ? -13.266 -20.625 -8.93 1 96.38 85 LYS A C 1
ATOM 667 O O . LYS A 1 85 ? -13.906 -21.25 -8.086 1 96.38 85 LYS A O 1
ATOM 672 N N . ALA A 1 86 ? -12.352 -19.734 -8.594 1 97.75 86 ALA A N 1
ATOM 673 C CA . ALA A 1 86 ? -11.984 -19.453 -7.211 1 97.75 86 ALA A CA 1
ATOM 674 C C . ALA A 1 86 ? -13.125 -18.781 -6.469 1 97.75 86 ALA A C 1
ATOM 676 O O . ALA A 1 86 ? -13.305 -18.984 -5.266 1 97.75 86 ALA A O 1
ATOM 677 N N . LEU A 1 87 ? -13.93 -18.016 -7.195 1 97 87 LEU A N 1
ATOM 678 C CA . LEU A 1 87 ? -15.008 -17.234 -6.598 1 97 87 LEU A CA 1
ATOM 679 C C . LEU A 1 87 ? -16.047 -18.141 -5.953 1 97 87 LEU A C 1
ATOM 681 O O . LEU A 1 87 ? -16.766 -17.734 -5.043 1 97 87 LEU A O 1
ATOM 685 N N . LYS A 1 88 ? -16.125 -19.391 -6.414 1 96.38 88 LYS A N 1
ATOM 686 C CA . LYS A 1 88 ? -17.109 -20.328 -5.906 1 96.38 88 LYS A CA 1
ATOM 687 C C . LYS A 1 88 ? -16.891 -20.625 -4.426 1 96.38 88 LYS A C 1
ATOM 689 O O . LYS A 1 88 ? -17.797 -21.078 -3.729 1 96.38 88 LYS A O 1
ATOM 694 N N . TYR A 1 89 ? -15.719 -20.328 -3.932 1 97.5 89 TYR A N 1
ATOM 695 C CA . TYR A 1 89 ? -15.367 -20.656 -2.555 1 97.5 89 TYR A CA 1
ATOM 696 C C . TYR A 1 89 ? -15.586 -19.469 -1.632 1 97.5 89 TYR A C 1
ATOM 698 O O . TYR A 1 89 ? -15.531 -19.609 -0.407 1 97.5 89 TYR A O 1
ATOM 706 N N . VAL A 1 90 ? -15.836 -18.297 -2.127 1 97.5 90 VAL A N 1
ATOM 707 C CA . VAL A 1 90 ? -15.938 -17.078 -1.345 1 97.5 90 VAL A CA 1
ATOM 708 C C . VAL A 1 90 ? -17.375 -16.891 -0.865 1 97.5 90 VAL A C 1
ATOM 710 O O . VAL A 1 90 ? -18.328 -17.078 -1.631 1 97.5 90 VAL A O 1
ATOM 713 N N . LYS A 1 91 ? -17.5 -16.516 0.367 1 96.62 91 LYS A N 1
ATOM 714 C CA . LYS A 1 91 ? -18.781 -16.188 0.989 1 96.62 91 LYS A CA 1
ATOM 715 C C . LYS A 1 91 ? -18.688 -14.891 1.792 1 96.62 91 LYS A C 1
ATOM 717 O O . LYS A 1 91 ? -17.609 -14.555 2.312 1 96.62 91 LYS A O 1
ATOM 722 N N . ASN A 1 92 ? -19.812 -14.242 1.94 1 95.75 92 ASN A N 1
ATOM 723 C CA . ASN A 1 92 ? -19.859 -13.055 2.791 1 95.75 92 ASN A CA 1
ATOM 724 C C . ASN A 1 92 ? -19.453 -13.383 4.227 1 95.75 92 ASN A C 1
ATOM 726 O O . ASN A 1 92 ? -19.75 -14.469 4.73 1 95.75 92 ASN A O 1
ATOM 730 N N . GLY A 1 93 ? -18.703 -12.484 4.848 1 95.88 93 GLY A N 1
ATOM 731 C CA . GLY A 1 93 ? -18.359 -12.625 6.254 1 95.88 93 GLY A CA 1
ATOM 732 C C . GLY A 1 93 ? -17.047 -13.344 6.477 1 95.88 93 GLY A C 1
ATOM 733 O O . GLY A 1 93 ? -16.578 -13.453 7.613 1 95.88 93 GLY A O 1
ATOM 734 N N . GLN A 1 94 ? -16.422 -13.758 5.391 1 97.44 94 GLN A N 1
ATOM 735 C CA . GLN A 1 94 ? -15.188 -14.539 5.52 1 97.44 94 GLN A CA 1
ATOM 736 C C . GLN A 1 94 ? -13.977 -13.633 5.727 1 97.44 94 GLN A C 1
ATOM 738 O O . GLN A 1 94 ? -13.992 -12.469 5.324 1 97.44 94 GLN A O 1
ATOM 743 N N . THR A 1 95 ? -13.023 -14.148 6.387 1 98.25 95 THR A N 1
ATOM 744 C CA . THR A 1 95 ? -11.672 -13.602 6.402 1 98.25 95 THR A CA 1
ATOM 745 C C . THR A 1 95 ? -10.781 -14.328 5.395 1 98.25 95 THR A C 1
ATOM 747 O O . THR A 1 95 ? -10.68 -15.555 5.418 1 98.25 95 THR A O 1
ATOM 750 N N . ILE A 1 96 ? -10.109 -13.516 4.551 1 98.69 96 ILE A N 1
ATOM 751 C CA . ILE A 1 96 ? -9.383 -14.102 3.432 1 98.69 96 ILE A CA 1
ATOM 752 C C . ILE A 1 96 ? -7.969 -13.523 3.379 1 98.69 96 ILE A C 1
ATOM 754 O O . ILE A 1 96 ? -7.781 -12.312 3.477 1 98.69 96 ILE A O 1
ATOM 758 N N . PHE A 1 97 ? -6.945 -14.422 3.254 1 98.88 97 PHE A N 1
ATOM 759 C CA . PHE A 1 97 ? -5.582 -14.008 2.943 1 98.88 97 PHE A CA 1
ATOM 760 C C . PHE A 1 97 ? -5.355 -13.984 1.437 1 98.88 97 PHE A C 1
ATOM 762 O O . PHE A 1 97 ? -5.734 -14.922 0.73 1 98.88 97 PHE A O 1
ATOM 769 N N . LEU A 1 98 ? -4.758 -12.914 0.922 1 98.81 98 LEU A N 1
ATOM 770 C CA . LEU A 1 98 ? -4.418 -12.789 -0.49 1 98.81 98 LEU A CA 1
ATOM 771 C C . LEU A 1 98 ? -2.943 -12.445 -0.666 1 98.81 98 LEU A C 1
ATOM 773 O O . LEU A 1 98 ? -2.457 -11.461 -0.109 1 98.81 98 LEU A O 1
ATOM 777 N N . ASP A 1 99 ? -2.25 -13.242 -1.47 1 98.5 99 ASP A N 1
ATOM 778 C CA . ASP A 1 99 ? -0.863 -12.859 -1.717 1 98.5 99 ASP A CA 1
ATOM 779 C C . ASP A 1 99 ? -0.769 -11.797 -2.807 1 98.5 99 ASP A C 1
ATOM 781 O O . ASP A 1 99 ? -1.791 -11.312 -3.301 1 98.5 99 ASP A O 1
ATOM 785 N N . SER A 1 100 ? 0.413 -11.422 -3.156 1 97.38 100 SER A N 1
ATOM 786 C CA . SER A 1 100 ? 0.652 -10.266 -4.016 1 97.38 100 SER A CA 1
ATOM 787 C C . SER A 1 100 ? 0.807 -10.688 -5.473 1 97.38 100 SER A C 1
ATOM 789 O O . SER A 1 100 ? 1.228 -9.883 -6.316 1 97.38 100 SER A O 1
ATOM 791 N N . SER A 1 101 ? 0.384 -11.859 -5.867 1 96.69 101 SER A N 1
ATOM 792 C CA . SER A 1 101 ? 0.615 -12.359 -7.219 1 96.69 101 SER A CA 1
ATOM 793 C C . SER A 1 101 ? -0.37 -11.758 -8.211 1 96.69 101 SER A C 1
ATOM 795 O O . SER A 1 101 ? -1.433 -11.266 -7.82 1 96.69 101 SER A O 1
ATOM 797 N N . SER A 1 102 ? 0.022 -11.805 -9.461 1 95.5 102 SER A N 1
ATOM 798 C CA . SER A 1 102 ? -0.815 -11.25 -10.523 1 95.5 102 SER A CA 1
ATOM 799 C C . SER A 1 102 ? -2.096 -12.062 -10.688 1 95.5 102 SER A C 1
ATOM 801 O O . SER A 1 102 ? -3.145 -11.516 -11.031 1 95.5 102 SER A O 1
ATOM 803 N N . THR A 1 103 ? -2.023 -13.352 -10.508 1 96.5 103 THR A N 1
ATOM 804 C CA . THR A 1 103 ? -3.203 -14.203 -10.609 1 96.5 103 THR A CA 1
ATOM 805 C C . THR A 1 103 ? -4.195 -13.883 -9.492 1 96.5 103 THR A C 1
ATOM 807 O O . THR A 1 103 ? -5.395 -13.742 -9.742 1 96.5 103 THR A O 1
ATOM 810 N N . VAL A 1 104 ? -3.709 -13.758 -8.32 1 98.38 104 VAL A N 1
ATOM 811 C CA . VAL A 1 104 ? -4.551 -13.43 -7.176 1 98.38 104 VAL A CA 1
ATOM 812 C C . VAL A 1 104 ? -5.113 -12.023 -7.332 1 98.38 104 VAL A C 1
ATOM 814 O O . VAL A 1 104 ? -6.254 -11.75 -6.949 1 98.38 104 VAL A O 1
ATOM 817 N N . PHE A 1 105 ? -4.301 -11.156 -7.898 1 97.5 105 PHE A N 1
ATOM 818 C CA . PHE A 1 105 ? -4.773 -9.797 -8.133 1 97.5 105 PHE A CA 1
ATOM 819 C C . PHE A 1 105 ? -6.012 -9.805 -9.023 1 97.5 105 PHE A C 1
ATOM 821 O O . PHE A 1 105 ? -6.98 -9.086 -8.758 1 97.5 105 PHE A O 1
ATOM 828 N N . ARG A 1 106 ? -5.996 -10.555 -10.078 1 95.44 106 ARG A N 1
ATOM 829 C CA . ARG A 1 106 ? -7.145 -10.672 -10.977 1 95.44 106 ARG A CA 1
ATOM 830 C C . ARG A 1 106 ? -8.367 -11.188 -10.227 1 95.44 106 ARG A C 1
ATOM 832 O O . ARG A 1 106 ? -9.469 -10.656 -10.391 1 95.44 106 ARG A O 1
ATOM 839 N N . PHE A 1 107 ? -8.172 -12.188 -9.43 1 97.56 107 PHE A N 1
ATOM 840 C CA . PHE A 1 107 ? -9.219 -12.758 -8.586 1 97.56 107 PHE A CA 1
ATOM 841 C C . PHE A 1 107 ? -9.75 -11.727 -7.605 1 97.56 107 PHE A C 1
ATOM 843 O O . PHE A 1 107 ? -10.969 -11.57 -7.453 1 97.56 107 PHE A O 1
ATOM 850 N N . ALA A 1 108 ? -8.875 -10.953 -6.973 1 97.06 108 ALA A N 1
ATOM 851 C CA . ALA A 1 108 ? -9.203 -10.023 -5.898 1 97.06 108 ALA A CA 1
ATOM 852 C C . ALA A 1 108 ? -10.141 -8.922 -6.398 1 97.06 108 ALA A C 1
ATOM 854 O O . ALA A 1 108 ? -10.977 -8.422 -5.641 1 97.06 108 ALA A O 1
ATOM 855 N N . GLN A 1 109 ? -10 -8.594 -7.641 1 94.06 109 GLN A N 1
ATOM 856 C CA . GLN A 1 109 ? -10.844 -7.551 -8.219 1 94.06 109 GLN A CA 1
ATOM 857 C C . GLN A 1 109 ? -12.312 -7.945 -8.164 1 94.06 109 GLN A C 1
ATOM 859 O O . GLN A 1 109 ? -13.188 -7.082 -8.07 1 94.06 109 GLN A O 1
ATOM 864 N N . SER A 1 110 ? -12.578 -9.156 -8.188 1 94.06 110 SER A N 1
ATOM 865 C CA . SER A 1 110 ? -13.953 -9.656 -8.195 1 94.06 110 SER A CA 1
ATOM 866 C C . SER A 1 110 ? -14.555 -9.641 -6.793 1 94.06 110 SER A C 1
ATOM 868 O O . SER A 1 110 ? -15.766 -9.773 -6.629 1 94.06 110 SER A O 1
ATOM 870 N N . LEU A 1 111 ? -13.758 -9.406 -5.781 1 95.5 111 LEU A N 1
ATOM 871 C CA . LEU A 1 111 ? -14.227 -9.445 -4.402 1 95.5 111 LEU A CA 1
ATOM 872 C C . LEU A 1 111 ? -15.039 -8.195 -4.07 1 95.5 111 LEU A C 1
ATOM 874 O O . LEU A 1 111 ? -15.742 -8.156 -3.057 1 95.5 111 LEU A O 1
ATOM 878 N N . LYS A 1 112 ? -14.914 -7.191 -4.902 1 91.62 112 LYS A N 1
ATOM 879 C CA . LYS A 1 112 ? -15.648 -5.941 -4.703 1 91.62 112 LYS A CA 1
ATOM 880 C C . LYS A 1 112 ? -17.156 -6.188 -4.656 1 91.62 112 LYS A C 1
ATOM 882 O O . LYS A 1 112 ? -17.906 -5.367 -4.129 1 91.62 112 LYS A O 1
ATOM 887 N N . ASN A 1 113 ? -17.562 -7.324 -5.137 1 90.56 113 ASN A N 1
ATOM 888 C CA . ASN A 1 113 ? -18.984 -7.648 -5.242 1 90.56 113 ASN A CA 1
ATOM 889 C C . ASN A 1 113 ? -19.5 -8.352 -3.986 1 90.56 113 ASN A C 1
ATOM 891 O O . ASN A 1 113 ? -20.672 -8.68 -3.891 1 90.56 113 ASN A O 1
ATOM 895 N N . PHE A 1 114 ? -18.672 -8.562 -3.066 1 92.31 114 PHE A N 1
ATOM 896 C CA . PHE A 1 114 ? -19.031 -9.234 -1.82 1 92.31 114 PHE A CA 1
ATOM 897 C C . PHE A 1 114 ? -19.109 -8.234 -0.669 1 92.31 114 PHE A C 1
ATOM 899 O O . PHE A 1 114 ? -18.641 -7.102 -0.797 1 92.31 114 PHE A O 1
ATOM 906 N N . SER A 1 115 ? -19.766 -8.742 0.392 1 90.62 115 SER A N 1
ATOM 907 C CA . SER A 1 115 ? -19.938 -7.867 1.549 1 90.62 115 SER A CA 1
ATOM 908 C C . SER A 1 115 ? -19.297 -8.477 2.795 1 90.62 115 SER A C 1
ATOM 910 O O . SER A 1 115 ? -19.312 -9.695 2.967 1 90.62 115 SER A O 1
ATOM 912 N N . ASP A 1 116 ? -18.734 -7.605 3.588 1 93.25 116 ASP A N 1
ATOM 913 C CA . ASP A 1 116 ? -18.266 -7.941 4.93 1 93.25 116 ASP A CA 1
ATOM 914 C C . ASP A 1 116 ? -17.109 -8.93 4.871 1 93.25 116 ASP A C 1
ATOM 916 O O . ASP A 1 116 ? -17.062 -9.883 5.66 1 93.25 116 ASP A O 1
ATOM 920 N N . ILE A 1 117 ? -16.328 -8.828 3.865 1 96.38 117 ILE A N 1
ATOM 921 C CA . ILE A 1 117 ? -15.109 -9.641 3.764 1 96.38 117 ILE A CA 1
ATOM 922 C C . ILE A 1 117 ? -13.938 -8.898 4.406 1 96.38 117 ILE A C 1
ATOM 924 O O . ILE A 1 117 ? -13.781 -7.691 4.215 1 96.38 117 ILE A O 1
ATOM 928 N N . THR A 1 118 ? -13.242 -9.617 5.211 1 98 118 THR A N 1
ATOM 929 C CA . THR A 1 118 ? -11.977 -9.117 5.738 1 98 118 THR A CA 1
ATOM 930 C C . THR A 1 118 ? -10.797 -9.68 4.949 1 98 118 THR A C 1
ATOM 932 O O . THR A 1 118 ? -10.664 -10.898 4.809 1 98 118 THR A O 1
ATOM 935 N N . ILE A 1 119 ? -9.992 -8.781 4.453 1 98.5 119 ILE A N 1
ATOM 936 C CA . ILE A 1 119 ? -8.852 -9.195 3.633 1 98.5 119 ILE A CA 1
ATOM 937 C C . ILE A 1 119 ? -7.551 -8.82 4.336 1 98.5 119 ILE A C 1
ATOM 939 O O . ILE A 1 119 ? -7.406 -7.703 4.84 1 98.5 119 ILE A O 1
ATOM 943 N N . VAL A 1 120 ? -6.629 -9.742 4.402 1 98.75 120 VAL A N 1
ATOM 944 C CA . VAL A 1 120 ? -5.238 -9.492 4.777 1 98.75 120 VAL A CA 1
ATOM 945 C C . VAL A 1 120 ? -4.328 -9.773 3.584 1 98.75 120 VAL A C 1
ATOM 947 O O . VAL A 1 120 ? -4.391 -10.844 2.984 1 98.75 120 VAL A O 1
ATOM 950 N N . THR A 1 121 ? -3.504 -8.805 3.215 1 98.75 121 THR A N 1
ATOM 951 C CA . THR A 1 121 ? -2.656 -8.992 2.043 1 98.75 121 THR A CA 1
ATOM 952 C C . THR A 1 121 ? -1.288 -8.352 2.26 1 98.75 121 THR A C 1
ATOM 954 O O . THR A 1 121 ? -1.152 -7.418 3.055 1 98.75 121 THR A O 1
ATOM 957 N N . ASN A 1 122 ? -0.346 -8.898 1.554 1 98.56 122 ASN A N 1
ATOM 958 C CA . ASN A 1 122 ? 0.989 -8.305 1.539 1 98.56 122 ASN A CA 1
ATOM 959 C C . ASN A 1 122 ? 1.258 -7.559 0.235 1 98.56 122 ASN A C 1
ATOM 961 O O . ASN A 1 122 ? 2.404 -7.234 -0.073 1 98.56 122 ASN A O 1
ATOM 965 N N . GLY A 1 123 ? 0.237 -7.375 -0.556 1 97.81 123 GLY A N 1
ATOM 966 C CA . GLY A 1 123 ? 0.397 -6.719 -1.845 1 97.81 123 GLY A CA 1
ATOM 967 C C . GLY A 1 123 ? -0.045 -5.266 -1.836 1 97.81 123 GLY A C 1
ATOM 968 O O . GLY A 1 123 ? -1.22 -4.973 -1.606 1 97.81 123 GLY A O 1
ATOM 969 N N . ILE A 1 124 ? 0.837 -4.402 -2.217 1 95.69 124 ILE A N 1
ATOM 970 C CA . ILE A 1 124 ? 0.535 -2.977 -2.193 1 95.69 124 ILE A CA 1
ATOM 971 C C . ILE A 1 124 ? -0.418 -2.633 -3.336 1 95.69 124 ILE A C 1
ATOM 973 O O . ILE A 1 124 ? -1.305 -1.79 -3.182 1 95.69 124 ILE A O 1
ATOM 977 N N . LYS A 1 125 ? -0.257 -3.266 -4.43 1 94.31 125 LYS A N 1
ATOM 978 C CA . LYS A 1 125 ? -1.149 -3.008 -5.559 1 94.31 125 LYS A CA 1
ATOM 979 C C . LYS A 1 125 ? -2.58 -3.424 -5.234 1 94.31 125 LYS A C 1
ATOM 981 O O . LYS A 1 125 ? -3.529 -2.707 -5.555 1 94.31 125 LYS A O 1
ATOM 986 N N . LEU A 1 126 ? -2.662 -4.551 -4.648 1 95.94 126 LEU A N 1
ATOM 987 C CA . LEU A 1 126 ? -3.973 -5.039 -4.238 1 95.94 126 LEU A CA 1
ATOM 988 C C . LEU A 1 126 ? -4.625 -4.086 -3.244 1 95.94 126 LEU A C 1
ATOM 990 O O . LEU A 1 126 ? -5.812 -3.775 -3.361 1 95.94 126 LEU A O 1
ATOM 994 N N . MET A 1 127 ? -3.869 -3.586 -2.287 1 95.75 127 MET A N 1
ATOM 995 C CA . MET A 1 127 ? -4.352 -2.619 -1.306 1 95.75 127 MET A CA 1
ATOM 996 C C . MET A 1 127 ? -4.93 -1.387 -1.994 1 95.75 127 MET A C 1
ATOM 998 O O . MET A 1 127 ? -6.031 -0.945 -1.664 1 95.75 127 MET A O 1
ATOM 1002 N N . ASN A 1 128 ? -4.211 -0.957 -2.939 1 92.75 128 ASN A N 1
ATOM 1003 C CA . ASN A 1 128 ? -4.629 0.246 -3.654 1 92.75 128 ASN A CA 1
ATOM 1004 C C . ASN A 1 128 ? -5.898 0.004 -4.465 1 92.75 128 ASN A C 1
ATOM 1006 O O . ASN A 1 128 ? -6.793 0.851 -4.492 1 92.75 128 ASN A O 1
ATOM 1010 N N . ALA A 1 129 ? -5.996 -1.114 -5.074 1 92.5 129 ALA A N 1
ATOM 1011 C CA . ALA A 1 129 ? -7.109 -1.438 -5.965 1 92.5 129 ALA A CA 1
ATOM 1012 C C . ALA A 1 129 ? -8.414 -1.574 -5.188 1 92.5 129 ALA A C 1
ATOM 1014 O O . ALA A 1 129 ? -9.492 -1.279 -5.711 1 92.5 129 ALA A O 1
ATOM 1015 N N . LEU A 1 130 ? -8.289 -1.99 -3.955 1 94.88 130 LEU A N 1
ATOM 1016 C CA . LEU A 1 130 ? -9.492 -2.287 -3.178 1 94.88 130 LEU A CA 1
ATOM 1017 C C . LEU A 1 130 ? -9.727 -1.22 -2.115 1 94.88 130 LEU A C 1
ATOM 1019 O O . LEU A 1 130 ? -10.672 -1.321 -1.328 1 94.88 130 LEU A O 1
ATOM 1023 N N . ALA A 1 131 ? -8.93 -0.187 -2.061 1 92.69 131 ALA A N 1
ATOM 1024 C CA . ALA A 1 131 ? -8.898 0.777 -0.965 1 92.69 131 ALA A CA 1
ATOM 1025 C C . ALA A 1 131 ? -10.234 1.498 -0.829 1 92.69 131 ALA A C 1
ATOM 1027 O O . ALA A 1 131 ? -10.641 1.871 0.275 1 92.69 131 ALA A O 1
ATOM 1028 N N . ASP A 1 132 ? -10.945 1.641 -1.876 1 86.94 132 ASP A N 1
ATOM 1029 C CA . ASP A 1 132 ? -12.156 2.461 -1.854 1 86.94 132 ASP A CA 1
ATOM 1030 C C . ASP A 1 132 ? -13.406 1.598 -1.675 1 86.94 132 ASP A C 1
ATOM 1032 O O . ASP A 1 132 ? -14.523 2.109 -1.684 1 86.94 132 ASP A O 1
ATOM 1036 N N . CYS A 1 133 ? -13.18 0.317 -1.597 1 90.88 133 CYS A N 1
ATOM 1037 C CA . CYS A 1 133 ? -14.312 -0.581 -1.393 1 90.88 133 CYS A CA 1
ATOM 1038 C C . CYS A 1 133 ? -14.75 -0.585 0.067 1 90.88 133 CYS A C 1
ATOM 1040 O O . CYS A 1 133 ? -14.164 -1.29 0.892 1 90.88 133 CYS A O 1
ATOM 1042 N N . LYS A 1 134 ? -15.844 0.057 0.388 1 84.5 134 LYS A N 1
ATOM 1043 C CA . LYS A 1 134 ? -16.312 0.26 1.76 1 84.5 134 LYS A CA 1
ATOM 1044 C C . LYS A 1 134 ? -16.859 -1.031 2.348 1 84.5 134 LYS A C 1
ATOM 1046 O O . LYS A 1 134 ? -16.984 -1.164 3.568 1 84.5 134 LYS A O 1
ATOM 1051 N N . ASN A 1 135 ? -17.188 -1.935 1.481 1 89.44 135 ASN A N 1
ATOM 1052 C CA . ASN A 1 135 ? -17.766 -3.195 1.936 1 89.44 135 ASN A CA 1
ATOM 1053 C C . ASN A 1 135 ? -16.688 -4.191 2.346 1 89.44 135 ASN A C 1
ATOM 1055 O O . ASN A 1 135 ? -17 -5.312 2.758 1 89.44 135 ASN A O 1
ATOM 1059 N N . LEU A 1 136 ? -15.438 -3.811 2.219 1 94.62 136 LEU A N 1
ATOM 1060 C CA . LEU A 1 136 ? -14.305 -4.66 2.568 1 94.62 136 LEU A CA 1
ATOM 1061 C C . LEU A 1 136 ? -13.516 -4.066 3.73 1 94.62 136 LEU A C 1
ATOM 1063 O O . LEU A 1 136 ? -13.391 -2.846 3.84 1 94.62 136 LEU A O 1
ATOM 1067 N N . ARG A 1 137 ? -13.125 -4.895 4.602 1 96.81 137 ARG A N 1
ATOM 1068 C CA . ARG A 1 137 ? -12.141 -4.535 5.621 1 96.81 137 ARG A CA 1
ATOM 1069 C C . ARG A 1 137 ? -10.75 -5.008 5.227 1 96.81 137 ARG A C 1
ATOM 1071 O O . ARG A 1 137 ? -10.5 -6.207 5.102 1 96.81 137 ARG A O 1
ATOM 1078 N N . LEU A 1 138 ? -9.75 -4.07 5.039 1 97.81 138 LEU A N 1
ATOM 1079 C CA . LEU A 1 138 ? -8.453 -4.398 4.453 1 97.81 138 LEU A CA 1
ATOM 1080 C C . LEU A 1 138 ? -7.336 -4.223 5.469 1 97.81 138 LEU A C 1
ATOM 1082 O O . LEU A 1 138 ? -7.199 -3.154 6.07 1 97.81 138 LEU A O 1
ATOM 1086 N N . TYR A 1 139 ? -6.566 -5.277 5.664 1 98.5 139 TYR A N 1
ATOM 1087 C CA . TYR A 1 139 ? -5.34 -5.254 6.449 1 98.5 139 TYR A CA 1
ATOM 1088 C C . TYR A 1 139 ? -4.121 -5.484 5.562 1 98.5 139 TYR A C 1
ATOM 1090 O O . TYR A 1 139 ? -4.152 -6.32 4.656 1 98.5 139 TYR A O 1
ATOM 1098 N N . CYS A 1 140 ? -3.105 -4.758 5.859 1 98.56 140 CYS A N 1
ATOM 1099 C CA . CYS A 1 140 ? -1.806 -4.941 5.223 1 98.56 140 CYS A CA 1
ATOM 1100 C C . CYS A 1 140 ? -0.808 -5.562 6.191 1 98.56 140 CYS A C 1
ATOM 1102 O O . CYS A 1 140 ? -0.75 -5.18 7.363 1 98.56 140 CYS A O 1
ATOM 1104 N N . THR A 1 141 ? -0.033 -6.414 5.652 1 98.38 141 THR A N 1
ATOM 1105 C CA . THR A 1 141 ? 0.888 -7.137 6.523 1 98.38 141 THR A CA 1
ATOM 1106 C C . THR A 1 141 ? 2.004 -6.219 7.012 1 98.38 141 THR A C 1
ATOM 1108 O O . THR A 1 141 ? 2.572 -6.441 8.086 1 98.38 141 THR A O 1
ATOM 1111 N N . GLY A 1 142 ? 2.326 -5.258 6.199 1 98 142 GLY A N 1
ATOM 1112 C CA . GLY A 1 142 ? 3.539 -4.496 6.453 1 98 142 GLY A CA 1
ATOM 1113 C C . GLY A 1 142 ? 4.805 -5.246 6.078 1 98 142 GLY A C 1
ATOM 1114 O O . GLY A 1 142 ? 4.738 -6.336 5.508 1 98 142 GLY A O 1
ATOM 1115 N N . GLY A 1 143 ? 5.965 -4.531 6.379 1 98.12 143 GLY A N 1
ATOM 1116 C CA . GLY A 1 143 ? 7.258 -5.129 6.082 1 98.12 143 GLY A CA 1
ATOM 1117 C C . GLY A 1 143 ? 8.031 -4.379 5.012 1 98.12 143 GLY A C 1
ATOM 1118 O O . GLY A 1 143 ? 7.781 -3.195 4.773 1 98.12 143 GLY A O 1
ATOM 1119 N N . LEU A 1 144 ? 9.039 -5.121 4.484 1 97.69 144 LEU A N 1
ATOM 1120 C CA . LEU A 1 144 ? 9.922 -4.562 3.463 1 97.69 144 LEU A CA 1
ATOM 1121 C C . LEU A 1 144 ? 9.32 -4.734 2.072 1 97.69 144 LEU A C 1
ATOM 1123 O O . LEU A 1 144 ? 8.875 -5.828 1.714 1 97.69 144 LEU A O 1
ATOM 1127 N N . LEU A 1 145 ? 9.344 -3.643 1.306 1 97 145 LEU A N 1
ATOM 1128 C CA . LEU A 1 145 ? 8.812 -3.693 -0.05 1 97 145 LEU A CA 1
ATOM 1129 C C . LEU A 1 145 ? 9.82 -4.316 -1.009 1 97 145 LEU A C 1
ATOM 1131 O O . LEU A 1 145 ? 10.992 -3.932 -1.021 1 97 145 LEU A O 1
ATOM 1135 N N . THR A 1 146 ? 9.305 -5.262 -1.768 1 94.25 146 THR A N 1
ATOM 1136 C CA . THR A 1 146 ? 10.047 -5.703 -2.947 1 94.25 146 THR A CA 1
ATOM 1137 C C . THR A 1 146 ? 9.531 -5 -4.199 1 94.25 146 THR A C 1
ATOM 1139 O O . THR A 1 146 ? 8.406 -5.246 -4.645 1 94.25 146 THR A O 1
ATOM 1142 N N . PRO A 1 147 ? 10.336 -4.203 -4.762 1 89.56 147 PRO A N 1
ATOM 1143 C CA . PRO A 1 147 ? 9.859 -3.334 -5.84 1 89.56 147 PRO A CA 1
ATOM 1144 C C . PRO A 1 147 ? 9.328 -4.121 -7.039 1 89.56 147 PRO A C 1
ATOM 1146 O O . PRO A 1 147 ? 8.312 -3.746 -7.629 1 89.56 147 PRO A O 1
ATOM 1149 N N . ASN A 1 148 ? 9.883 -5.18 -7.438 1 85.31 148 ASN A N 1
ATOM 1150 C CA . ASN A 1 148 ? 9.484 -5.934 -8.617 1 85.31 148 ASN A CA 1
ATOM 1151 C C . ASN A 1 148 ? 8.141 -6.625 -8.414 1 85.31 148 ASN A C 1
ATOM 1153 O O . ASN A 1 148 ? 7.277 -6.586 -9.297 1 85.31 148 ASN A O 1
ATOM 1157 N N . ALA A 1 149 ? 7.98 -7.121 -7.223 1 90 149 ALA A N 1
ATOM 1158 C CA . ALA A 1 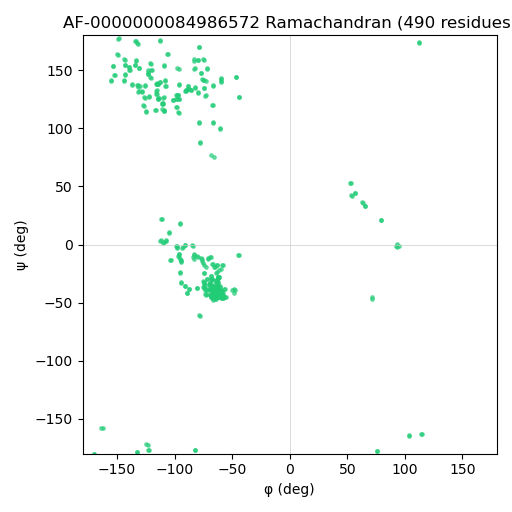149 ? 6.762 -7.875 -6.93 1 90 149 ALA A CA 1
ATOM 1159 C C . ALA A 1 149 ? 5.695 -6.973 -6.309 1 90 149 ALA A C 1
ATOM 1161 O O . ALA A 1 149 ? 4.527 -7.355 -6.227 1 90 149 ALA A O 1
ATOM 1162 N N . LYS A 1 150 ? 6.117 -5.793 -5.863 1 94.31 150 LYS A N 1
ATOM 1163 C CA . LYS A 1 150 ? 5.234 -4.906 -5.117 1 94.31 150 LYS A CA 1
ATOM 1164 C C . LYS A 1 150 ? 4.613 -5.625 -3.924 1 94.31 150 LYS A C 1
ATOM 1166 O O . LYS A 1 150 ? 3.406 -5.52 -3.688 1 94.31 150 LYS A O 1
ATOM 1171 N N . SER A 1 151 ? 5.434 -6.371 -3.291 1 96.44 151 SER A N 1
ATOM 1172 C CA . SER A 1 151 ? 5.02 -7.18 -2.152 1 96.44 151 SER A CA 1
ATOM 1173 C C . SER A 1 151 ? 5.789 -6.801 -0.892 1 96.44 151 SER A C 1
ATOM 1175 O O . SER A 1 151 ? 6.918 -6.312 -0.972 1 96.44 151 SER A O 1
ATOM 1177 N N . LEU A 1 152 ? 5.141 -6.969 0.206 1 98.12 152 LEU A N 1
ATOM 1178 C CA . LEU A 1 152 ? 5.75 -6.766 1.515 1 98.12 152 LEU A CA 1
ATOM 11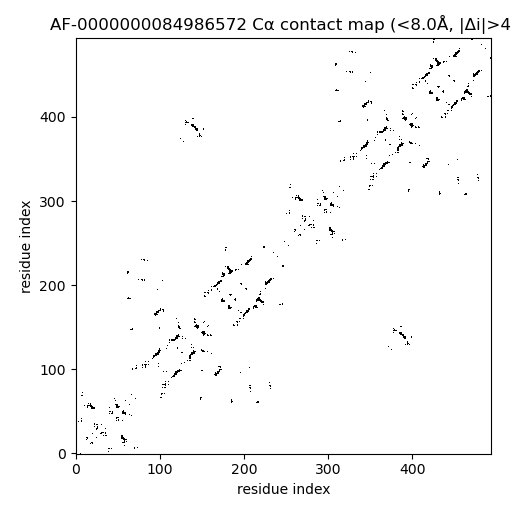79 C C . LEU A 1 152 ? 6.203 -8.094 2.115 1 98.12 152 LEU A C 1
ATOM 1181 O O . LEU A 1 152 ? 5.426 -9.047 2.174 1 98.12 152 LEU A O 1
ATOM 1185 N N . ILE A 1 153 ? 7.473 -8.102 2.545 1 97.25 153 ILE A N 1
ATOM 1186 C CA . ILE A 1 153 ? 8.078 -9.344 3.01 1 97.25 153 ILE A CA 1
ATOM 1187 C C . ILE A 1 153 ? 8.828 -9.094 4.316 1 97.25 153 ILE A C 1
ATOM 1189 O O . ILE A 1 153 ? 8.859 -7.969 4.816 1 97.25 153 ILE A O 1
ATOM 1193 N N . GLY A 1 154 ? 9.367 -10.258 4.922 1 96.75 154 GLY A N 1
ATOM 1194 C CA . GLY A 1 154 ? 10.172 -10.172 6.133 1 96.75 154 GLY A CA 1
ATOM 1195 C C . GLY A 1 154 ? 9.492 -10.789 7.34 1 96.75 154 GLY A C 1
ATOM 1196 O O . GLY A 1 154 ? 8.312 -11.133 7.289 1 96.75 154 GLY A O 1
ATOM 1197 N N . SER A 1 155 ? 10.242 -10.82 8.375 1 96.06 155 SER A N 1
ATOM 1198 C CA . SER A 1 155 ? 9.75 -11.453 9.594 1 96.06 155 SER A CA 1
ATOM 1199 C C . SER A 1 155 ? 8.523 -10.727 10.141 1 96.06 155 SER A C 1
ATOM 1201 O O . SER A 1 155 ? 7.602 -11.352 10.656 1 96.06 155 SER A O 1
ATOM 1203 N N . SER A 1 156 ? 8.523 -9.453 10.016 1 95.69 156 SER A N 1
ATOM 1204 C CA . SER A 1 156 ? 7.398 -8.672 10.523 1 95.69 156 SER A CA 1
ATOM 1205 C C . SER A 1 156 ? 6.113 -8.992 9.773 1 95.69 156 SER A C 1
ATOM 1207 O O . SER A 1 156 ? 5.035 -9.055 10.375 1 95.69 156 SER A O 1
ATOM 1209 N N . ALA A 1 157 ? 6.246 -9.125 8.492 1 97.88 157 ALA A N 1
ATOM 1210 C CA . ALA A 1 157 ? 5.082 -9.492 7.695 1 97.88 157 ALA A CA 1
ATOM 1211 C C . ALA A 1 157 ? 4.527 -10.852 8.125 1 97.88 157 ALA A C 1
ATOM 1213 O O . ALA A 1 157 ? 3.318 -11 8.32 1 97.88 157 ALA A O 1
ATOM 1214 N N . CYS A 1 158 ? 5.434 -11.789 8.312 1 98 158 CYS A N 1
ATOM 1215 C CA . CYS A 1 158 ? 5.02 -13.117 8.734 1 98 158 CYS A CA 1
ATOM 1216 C C . CYS A 1 158 ? 4.383 -13.078 10.117 1 98 158 CYS A C 1
ATOM 1218 O O . CYS A 1 158 ? 3.371 -13.742 10.359 1 98 158 CYS A O 1
ATOM 1220 N N . GLU A 1 159 ? 4.98 -12.32 10.969 1 96.88 159 GLU A N 1
ATOM 1221 C CA . GLU A 1 159 ? 4.445 -12.172 12.32 1 96.88 159 GLU A CA 1
ATOM 1222 C C . GLU A 1 159 ? 3.043 -11.57 12.289 1 96.88 159 GLU A C 1
ATOM 1224 O O . GLU A 1 159 ? 2.162 -12 13.039 1 96.88 159 GLU A O 1
ATOM 1229 N N . PHE A 1 160 ? 2.834 -10.625 11.508 1 97.81 160 PHE A N 1
ATOM 1230 C CA . PHE A 1 160 ? 1.522 -10 11.383 1 97.81 160 PHE A CA 1
ATOM 1231 C C . PHE A 1 160 ? 0.472 -11.023 10.984 1 97.81 160 PHE A C 1
ATOM 1233 O O . PHE A 1 160 ? -0.611 -11.078 11.57 1 97.81 160 PHE A O 1
ATOM 1240 N N . VAL A 1 161 ? 0.802 -11.844 10 1 98.25 161 VAL A N 1
ATOM 1241 C CA . VAL A 1 161 ? -0.119 -12.859 9.492 1 98.25 161 VAL A CA 1
ATOM 1242 C C . VAL A 1 161 ? -0.477 -13.836 10.617 1 98.25 161 VAL A C 1
ATOM 1244 O O . VAL A 1 161 ? -1.627 -14.266 10.727 1 98.25 161 VAL A O 1
ATOM 1247 N N . SER A 1 162 ? 0.459 -14.109 11.438 1 97.44 162 SER A N 1
ATOM 1248 C CA . SER A 1 162 ? 0.284 -15.109 12.492 1 97.44 162 SER A CA 1
ATOM 1249 C C . SER A 1 162 ? -0.703 -14.633 13.547 1 97.44 162 SER A C 1
ATOM 1251 O O . SER A 1 162 ? -1.18 -15.43 14.367 1 97.44 162 SER A O 1
ATOM 1253 N N . ARG A 1 163 ? -1.065 -13.406 13.5 1 95.62 163 ARG A N 1
ATOM 1254 C CA . ARG A 1 163 ? -2.016 -12.844 14.453 1 95.62 163 ARG A CA 1
ATOM 1255 C C . ARG A 1 163 ? -3.453 -13.125 14.023 1 95.62 163 ARG A C 1
ATOM 1257 O O . ARG A 1 163 ? -4.387 -12.914 14.797 1 95.62 163 ARG A O 1
ATOM 1264 N N . PHE A 1 164 ? -3.598 -13.633 12.875 1 96.75 164 PHE A N 1
ATOM 1265 C CA . PHE A 1 164 ? -4.918 -13.859 12.297 1 96.75 164 PHE A CA 1
ATOM 1266 C C . PHE A 1 164 ? -5.121 -15.328 11.969 1 96.75 164 PHE A C 1
ATOM 1268 O O . PHE A 1 164 ? -4.152 -16.078 11.836 1 96.75 164 PHE A O 1
ATOM 1275 N N . HIS A 1 165 ? -6.34 -15.68 11.93 1 97.62 165 HIS A N 1
ATOM 1276 C CA . HIS A 1 165 ? -6.762 -16.969 11.383 1 97.62 165 HIS A CA 1
ATOM 1277 C C . HIS A 1 165 ? -7.809 -16.781 10.289 1 97.62 165 HIS A C 1
ATOM 1279 O O . HIS A 1 165 ? -8.953 -16.422 10.578 1 97.62 165 HIS A O 1
ATOM 1285 N N . ALA A 1 166 ? -7.477 -17.141 9.086 1 98.5 166 ALA A N 1
ATOM 1286 C CA . ALA A 1 166 ? -8.359 -16.875 7.953 1 98.5 166 ALA A CA 1
ATOM 1287 C C . ALA A 1 166 ? -9.195 -18.109 7.617 1 98.5 166 ALA A C 1
ATOM 1289 O O . ALA A 1 166 ? -8.773 -19.25 7.887 1 98.5 166 ALA A O 1
ATOM 1290 N N . ASP A 1 167 ? -10.359 -17.859 7.07 1 98.56 167 ASP A N 1
ATOM 1291 C CA . ASP A 1 167 ? -11.156 -18.953 6.527 1 98.56 167 ASP A CA 1
ATOM 1292 C C . ASP A 1 167 ? -10.492 -19.578 5.297 1 98.56 167 ASP A C 1
ATOM 1294 O O . ASP A 1 167 ? -10.438 -20.797 5.16 1 98.56 167 ASP A O 1
ATOM 1298 N N . LEU A 1 168 ? -9.984 -18.656 4.461 1 98.69 168 LEU A N 1
ATOM 1299 C CA . LEU A 1 168 ? -9.352 -19.078 3.213 1 98.69 168 LEU A CA 1
ATOM 1300 C C . LEU A 1 168 ? -8.086 -18.266 2.943 1 98.69 168 LEU A C 1
ATOM 1302 O O . LEU A 1 168 ? -7.988 -17.109 3.367 1 98.69 168 LEU A O 1
ATOM 1306 N N . SER A 1 169 ? -7.184 -18.859 2.289 1 98.81 169 SER A N 1
ATOM 1307 C CA . SER A 1 169 ? -6.09 -18.125 1.648 1 98.81 169 SER A CA 1
ATOM 1308 C C . SER A 1 169 ? -5.996 -18.469 0.165 1 98.81 169 SER A C 1
ATOM 1310 O O . SER A 1 169 ? -6.227 -19.625 -0.23 1 98.81 169 SER A O 1
ATOM 1312 N N . PHE A 1 170 ? -5.793 -17.453 -0.612 1 98.88 170 PHE A N 1
ATOM 1313 C CA . PHE A 1 170 ? -5.516 -17.625 -2.035 1 98.88 170 PHE A CA 1
ATOM 1314 C C . PHE A 1 170 ? -4.113 -17.125 -2.373 1 98.88 170 PHE A C 1
ATOM 1316 O O . PHE A 1 170 ? -3.732 -16.016 -2.01 1 98.88 170 PHE A O 1
ATOM 1323 N N . MET A 1 171 ? -3.404 -17.938 -3.037 1 98.75 171 MET A N 1
ATOM 1324 C CA . MET A 1 171 ? -2.049 -17.562 -3.434 1 98.75 171 MET A CA 1
ATOM 1325 C C . MET A 1 171 ? -1.663 -18.234 -4.746 1 98.75 171 MET A C 1
ATOM 1327 O O . MET A 1 171 ? -2.355 -19.141 -5.215 1 98.75 171 MET A O 1
ATOM 1331 N N . SER A 1 172 ? -0.63 -17.672 -5.312 1 98 172 SER A N 1
ATOM 1332 C CA . SER A 1 172 ? -0.051 -18.266 -6.516 1 98 172 SER A CA 1
ATOM 1333 C C . SER A 1 172 ? 1.422 -18.609 -6.312 1 98 172 SER A C 1
ATOM 1335 O O . SER A 1 172 ? 1.915 -18.594 -5.184 1 98 172 SER A O 1
ATOM 1337 N N . CYS A 1 173 ? 2.041 -19.094 -7.418 1 96.06 173 CYS A N 1
ATOM 1338 C CA . CYS A 1 173 ? 3.434 -19.516 -7.391 1 96.06 173 CYS A CA 1
ATOM 1339 C C . CYS A 1 173 ? 4.098 -19.297 -8.742 1 96.06 173 CYS A C 1
ATOM 1341 O O . CYS A 1 173 ? 3.488 -18.75 -9.656 1 96.06 173 CYS A O 1
ATOM 1343 N N . ARG A 1 174 ? 5.34 -19.609 -8.727 1 91.69 174 ARG A N 1
ATOM 1344 C CA . ARG A 1 174 ? 6.074 -19.516 -9.984 1 91.69 174 ARG A CA 1
ATOM 1345 C C . ARG A 1 174 ? 6.105 -20.859 -10.695 1 91.69 174 ARG A C 1
ATOM 1347 O O . ARG A 1 174 ? 6.156 -20.922 -11.93 1 91.69 174 ARG A O 1
ATOM 1354 N N . GLY A 1 175 ? 6.137 -21.891 -9.914 1 89.56 175 GLY A N 1
ATOM 1355 C CA . GLY A 1 175 ? 6.121 -23.234 -10.453 1 89.56 175 GLY A CA 1
ATOM 1356 C C . GLY A 1 175 ? 5.527 -24.266 -9.5 1 89.56 175 GLY A C 1
ATOM 1357 O O . GLY A 1 175 ? 5.59 -24.094 -8.281 1 89.56 175 GLY A O 1
ATOM 1358 N N . VAL A 1 176 ? 5.004 -25.297 -10.133 1 92.31 176 VAL A N 1
ATOM 1359 C CA . VAL A 1 176 ? 4.469 -26.406 -9.352 1 92.31 176 VAL A CA 1
ATOM 1360 C C . VAL A 1 176 ? 5.094 -27.719 -9.82 1 92.31 176 VAL A C 1
ATOM 1362 O O . VAL A 1 176 ? 4.992 -28.078 -11 1 92.31 176 VAL A O 1
ATOM 1365 N N . ASP A 1 177 ? 5.72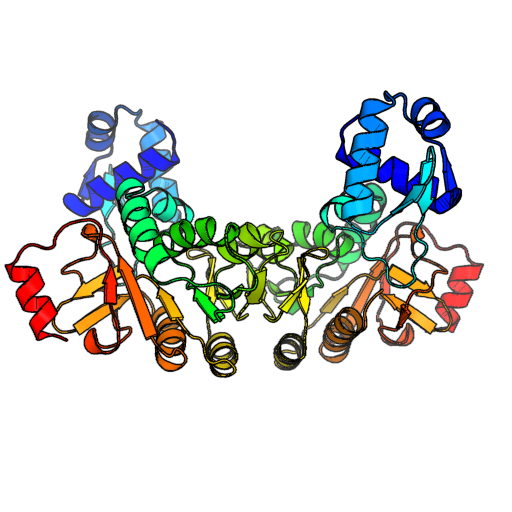7 -28.281 -8.883 1 86.75 177 ASP A N 1
ATOM 1366 C CA . ASP A 1 177 ? 6.242 -29.625 -9.094 1 86.75 177 ASP A CA 1
ATOM 1367 C C . ASP A 1 177 ? 5.441 -30.656 -8.281 1 86.75 177 ASP A C 1
ATOM 1369 O O . ASP A 1 177 ? 5.145 -30.438 -7.109 1 86.75 177 ASP A O 1
ATOM 1373 N N . ALA A 1 178 ? 5.121 -31.781 -8.945 1 86.19 178 ALA A N 1
ATOM 1374 C CA . ALA A 1 178 ? 4.23 -32.75 -8.328 1 86.19 178 ALA A CA 1
ATOM 1375 C C . ALA A 1 178 ? 4.848 -33.344 -7.055 1 86.19 178 ALA A C 1
ATOM 1377 O O . ALA A 1 178 ? 4.133 -33.656 -6.105 1 86.19 178 ALA A O 1
ATOM 1378 N N . GLU A 1 179 ? 6.098 -33.469 -7.008 1 86 179 GLU A N 1
ATOM 1379 C CA . GLU A 1 179 ? 6.773 -34.062 -5.871 1 86 179 GLU A CA 1
ATOM 1380 C C . GLU A 1 179 ? 7.121 -33.031 -4.809 1 86 179 GLU A C 1
ATOM 1382 O O . GLU A 1 179 ? 6.871 -33.25 -3.619 1 86 179 GLU A O 1
ATOM 1387 N N . ILE A 1 180 ? 7.562 -31.938 -5.262 1 89.94 180 ILE A N 1
ATOM 1388 C CA . ILE A 1 180 ? 8.094 -30.953 -4.332 1 89.94 180 ILE A CA 1
ATOM 1389 C C . ILE A 1 180 ? 6.973 -30.016 -3.891 1 89.94 180 ILE A C 1
ATOM 1391 O O . ILE A 1 180 ? 6.949 -29.562 -2.744 1 89.94 180 ILE A O 1
ATOM 1395 N N . GLY A 1 181 ? 6.062 -29.734 -4.836 1 93.94 181 GLY A N 1
ATOM 1396 C CA . GLY A 1 181 ? 5.016 -28.766 -4.562 1 93.94 181 GLY A CA 1
ATOM 1397 C C . GLY A 1 181 ? 5.258 -27.422 -5.227 1 93.94 181 GLY A C 1
ATOM 1398 O O . GLY A 1 181 ? 6.043 -27.328 -6.176 1 93.94 181 GLY A O 1
ATOM 1399 N N . PRO A 1 182 ? 4.543 -26.391 -4.797 1 96.56 182 PRO A N 1
ATOM 1400 C CA . PRO A 1 182 ? 4.711 -25.062 -5.387 1 96.56 182 PRO A CA 1
ATOM 1401 C C . PRO A 1 182 ? 6.02 -24.391 -4.973 1 96.56 182 PRO A C 1
ATOM 1403 O O . PRO A 1 182 ? 6.445 -24.531 -3.822 1 96.56 182 PRO A O 1
ATOM 1406 N N . THR A 1 183 ? 6.629 -23.703 -5.938 1 94.12 183 THR A N 1
ATOM 1407 C CA . THR A 1 183 ? 7.918 -23.062 -5.703 1 94.12 183 THR A CA 1
ATOM 1408 C C . THR A 1 183 ? 7.898 -21.609 -6.176 1 94.12 183 THR A C 1
ATOM 1410 O O . THR A 1 183 ? 7.07 -21.234 -7.012 1 94.12 183 THR A O 1
ATOM 1413 N N . VAL A 1 184 ? 8.75 -20.797 -5.504 1 94 184 VAL A N 1
ATOM 1414 C CA . VAL A 1 184 ? 8.914 -19.391 -5.855 1 94 184 VAL A CA 1
ATOM 1415 C C . VAL A 1 184 ? 10.406 -19.047 -5.934 1 94 184 VAL A C 1
ATOM 1417 O O . VAL A 1 184 ? 11.258 -19.906 -5.715 1 94 184 VAL A O 1
ATOM 1420 N N . SER A 1 185 ? 10.711 -17.797 -6.215 1 88.31 185 SER A N 1
ATOM 1421 C CA . SER A 1 185 ? 12.07 -17.438 -6.582 1 88.31 185 SER A CA 1
ATOM 1422 C C . SER A 1 185 ? 12.859 -16.953 -5.371 1 88.31 185 SER A C 1
ATOM 1424 O O . SER A 1 185 ? 14.078 -16.781 -5.445 1 88.31 185 SER A O 1
ATOM 1426 N N . SER A 1 186 ? 12.164 -16.688 -4.262 1 90.5 186 SER A N 1
ATOM 1427 C CA . SER A 1 186 ? 12.883 -16.188 -3.1 1 90.5 186 SER A CA 1
ATOM 1428 C C . SER A 1 186 ? 12.367 -16.812 -1.809 1 90.5 186 SER A C 1
ATOM 1430 O O . SER A 1 186 ? 11.188 -17.156 -1.712 1 90.5 186 SER A O 1
ATOM 1432 N N . GLU A 1 187 ? 13.297 -16.844 -0.909 1 93.12 187 GLU A N 1
ATOM 1433 C CA . GLU A 1 187 ? 12.945 -17.422 0.388 1 93.12 187 GLU A CA 1
ATOM 1434 C C . GLU A 1 187 ? 11.93 -16.547 1.122 1 93.12 187 GLU A C 1
ATOM 1436 O O . GLU A 1 187 ? 11.031 -17.047 1.786 1 93.12 187 GLU A O 1
ATOM 1441 N N . GLU A 1 188 ? 12.055 -15.273 1.056 1 95.56 188 GLU A N 1
ATOM 1442 C CA . GLU A 1 188 ? 11.141 -14.359 1.73 1 95.56 188 GLU A CA 1
ATOM 1443 C C . GLU A 1 188 ? 9.719 -14.5 1.197 1 95.56 188 GLU A C 1
ATOM 1445 O O . GLU A 1 188 ? 8.758 -14.477 1.968 1 95.56 188 GLU A O 1
ATOM 1450 N N . ASP A 1 189 ? 9.656 -14.648 -0.072 1 96.25 189 ASP A N 1
ATOM 1451 C CA . ASP A 1 189 ? 8.359 -14.883 -0.687 1 96.25 189 ASP A CA 1
ATOM 1452 C C . ASP A 1 189 ? 7.762 -16.219 -0.234 1 96.25 189 ASP A C 1
ATOM 1454 O O . ASP A 1 189 ? 6.57 -16.297 0.076 1 96.25 189 ASP A O 1
ATOM 1458 N N . ALA A 1 190 ? 8.578 -17.203 -0.197 1 97.06 190 ALA A N 1
ATOM 1459 C CA . ALA A 1 190 ? 8.125 -18.516 0.271 1 97.06 190 ALA A CA 1
ATOM 1460 C C . ALA A 1 190 ? 7.645 -18.438 1.718 1 97.06 190 ALA A C 1
ATOM 1462 O O . ALA A 1 190 ? 6.609 -19.016 2.062 1 97.06 190 ALA A O 1
ATOM 1463 N N . ASN A 1 191 ? 8.367 -17.719 2.508 1 98 191 ASN A N 1
ATOM 1464 C CA . ASN A 1 191 ? 8.055 -17.641 3.93 1 98 191 ASN A CA 1
ATOM 1465 C C . ASN A 1 191 ? 6.699 -16.984 4.168 1 98 191 ASN A C 1
ATOM 1467 O O . ASN A 1 191 ? 5.918 -17.453 5 1 98 191 ASN A O 1
ATOM 1471 N N . ILE A 1 192 ? 6.41 -15.906 3.51 1 98.31 192 ILE A N 1
ATOM 1472 C CA . ILE A 1 192 ? 5.145 -15.219 3.723 1 98.31 192 ILE A CA 1
ATOM 1473 C C . ILE A 1 192 ? 3.992 -16.078 3.215 1 98.31 192 ILE A C 1
ATOM 1475 O O . ILE A 1 192 ? 2.918 -16.109 3.818 1 98.31 192 ILE A O 1
ATOM 1479 N N . LYS A 1 193 ? 4.18 -16.781 2.127 1 98.56 193 LYS A N 1
ATOM 1480 C CA . LYS A 1 193 ? 3.139 -17.656 1.613 1 98.56 193 LYS A CA 1
ATOM 1481 C C . LYS A 1 193 ? 2.916 -18.844 2.547 1 98.56 193 LYS A C 1
ATOM 1483 O O . LYS A 1 193 ? 1.779 -19.281 2.754 1 98.56 193 LYS A O 1
ATOM 1488 N N . LYS A 1 194 ? 3.998 -19.328 3.086 1 98.38 194 LYS A N 1
ATOM 1489 C CA . LYS A 1 194 ? 3.873 -20.375 4.09 1 98.38 194 LYS A CA 1
ATOM 1490 C C . LYS A 1 194 ? 3.066 -19.891 5.293 1 98.38 194 LYS A C 1
ATOM 1492 O O . LYS A 1 194 ? 2.258 -20.641 5.844 1 98.38 194 LYS A O 1
ATOM 1497 N N . ALA A 1 195 ? 3.311 -18.703 5.73 1 98.62 195 ALA A N 1
ATOM 1498 C CA . ALA A 1 195 ? 2.549 -18.109 6.832 1 98.62 195 ALA A CA 1
ATOM 1499 C C . ALA A 1 195 ? 1.061 -18.062 6.5 1 98.62 195 ALA A C 1
ATOM 1501 O O . ALA A 1 195 ? 0.217 -18.359 7.352 1 98.62 195 ALA A O 1
ATOM 1502 N N . PHE A 1 196 ? 0.716 -17.703 5.254 1 98.75 196 PHE A N 1
ATOM 1503 C CA . PHE A 1 196 ? -0.679 -17.672 4.828 1 98.75 196 PHE A CA 1
ATOM 1504 C C . PHE A 1 196 ? -1.295 -19.062 4.934 1 98.75 196 PHE A C 1
ATOM 1506 O O . PHE A 1 196 ? -2.404 -19.219 5.445 1 98.75 196 PHE A O 1
ATOM 1513 N N . VAL A 1 197 ? -0.538 -20.062 4.477 1 98.62 197 VAL A N 1
ATOM 1514 C CA . VAL A 1 197 ? -1.033 -21.438 4.492 1 98.62 197 VAL A CA 1
ATOM 1515 C C . VAL A 1 197 ? -1.244 -21.891 5.938 1 98.62 197 VAL A C 1
ATOM 1517 O O . VAL A 1 197 ? -2.305 -22.422 6.277 1 98.62 197 VAL A O 1
ATOM 1520 N N . THR A 1 198 ? -0.297 -21.609 6.781 1 98.25 198 THR A N 1
ATOM 1521 C CA . THR A 1 198 ? -0.279 -22.094 8.156 1 98.25 198 THR A CA 1
ATOM 1522 C C . THR A 1 198 ? -1.397 -21.453 8.977 1 98.25 198 THR A C 1
ATOM 1524 O O . THR A 1 198 ? -1.936 -22.078 9.891 1 98.25 198 THR A O 1
ATOM 1527 N N . ASN A 1 199 ? -1.82 -20.281 8.625 1 98.62 199 ASN A N 1
ATOM 1528 C CA . ASN A 1 199 ? -2.766 -19.531 9.445 1 98.62 199 ASN A CA 1
ATOM 1529 C C . ASN A 1 199 ? -4.133 -19.422 8.773 1 98.62 199 ASN A C 1
ATOM 1531 O O . ASN A 1 199 ? -4.887 -18.484 9.047 1 98.62 199 ASN A O 1
ATOM 1535 N N . SER A 1 200 ? -4.426 -20.312 7.863 1 98.56 200 SER A N 1
ATOM 1536 C CA . SER A 1 200 ? -5.738 -20.375 7.23 1 98.56 200 SER A CA 1
ATOM 1537 C C . SER A 1 200 ? -6.371 -21.75 7.418 1 98.56 200 SER A C 1
ATOM 1539 O O . SER A 1 200 ? -5.672 -22.766 7.449 1 98.56 200 SER A O 1
ATOM 1541 N N . ARG A 1 201 ? -7.68 -21.75 7.527 1 98.44 201 ARG A N 1
ATOM 1542 C CA . ARG A 1 201 ? -8.391 -23.031 7.605 1 98.44 201 ARG A CA 1
ATOM 1543 C C . ARG A 1 201 ? -8.195 -23.844 6.328 1 98.44 201 ARG A C 1
ATOM 1545 O O . ARG A 1 201 ? -7.93 -25.047 6.387 1 98.44 201 ARG A O 1
ATOM 1552 N N . ARG A 1 202 ? -8.312 -23.188 5.207 1 98.31 202 ARG A N 1
ATOM 1553 C CA . ARG A 1 202 ? -8.102 -23.797 3.898 1 98.31 202 ARG A CA 1
ATOM 1554 C C . ARG A 1 202 ? -7.293 -22.875 2.992 1 98.31 202 ARG A C 1
ATOM 1556 O O . ARG A 1 202 ? -7.52 -21.672 2.971 1 98.31 202 ARG A O 1
ATOM 1563 N N . SER A 1 203 ? -6.367 -23.469 2.293 1 98.69 203 SER A N 1
ATOM 1564 C CA . SER A 1 203 ? -5.574 -22.719 1.324 1 98.69 203 SER A CA 1
ATOM 1565 C C . SER A 1 203 ? -5.84 -23.203 -0.098 1 98.69 203 SER A C 1
ATOM 1567 O O . SER A 1 203 ? -5.961 -24.406 -0.338 1 98.69 203 SER A O 1
ATOM 1569 N N . ILE A 1 204 ? -5.953 -22.234 -0.988 1 98.56 204 ILE A N 1
ATOM 1570 C CA . ILE A 1 204 ? -6.211 -22.547 -2.391 1 98.56 204 ILE A CA 1
ATOM 1571 C C . ILE A 1 204 ? -5.102 -21.953 -3.258 1 98.56 204 ILE A C 1
ATOM 1573 O O . ILE A 1 204 ? -4.805 -20.766 -3.18 1 98.56 204 ILE A O 1
ATOM 1577 N N . LEU A 1 205 ? -4.512 -22.781 -4.082 1 98.12 205 LEU A N 1
ATOM 1578 C CA . LEU A 1 205 ? -3.447 -22.375 -4.992 1 98.12 205 LEU A CA 1
ATOM 1579 C C . LEU A 1 205 ? -4.008 -22.062 -6.375 1 98.12 205 LEU A C 1
ATOM 1581 O O . LEU A 1 205 ? -4.695 -22.906 -6.977 1 98.12 205 LEU A O 1
ATOM 1585 N N . LEU A 1 206 ? -3.695 -20.859 -6.828 1 97.94 206 LEU A N 1
ATOM 1586 C CA . LEU A 1 206 ? -4.133 -20.406 -8.148 1 97.94 206 LEU A CA 1
ATOM 1587 C C . LEU A 1 206 ? -2.953 -20.328 -9.109 1 97.94 206 LEU A C 1
ATOM 1589 O O . LEU A 1 206 ? -2.061 -19.5 -8.938 1 97.94 206 LEU A O 1
ATOM 1593 N N . CYS A 1 207 ? -2.932 -21.125 -10.125 1 93.88 207 CYS A N 1
ATOM 1594 C CA . CYS A 1 207 ? -1.869 -21 -11.117 1 93.88 207 CYS A CA 1
ATOM 1595 C C . CYS A 1 207 ? -2.314 -21.547 -12.461 1 93.88 207 CYS A C 1
ATOM 1597 O O . CYS A 1 207 ? -3.031 -22.547 -12.523 1 93.88 207 CYS A O 1
ATOM 1599 N N . ASP A 1 208 ? -1.895 -20.844 -13.414 1 91.19 208 ASP A N 1
ATOM 1600 C CA . ASP A 1 208 ? -2.236 -21.328 -14.758 1 91.19 208 ASP A CA 1
ATOM 1601 C C . ASP A 1 208 ? -1.323 -22.469 -15.18 1 91.19 208 ASP A C 1
ATOM 1603 O O . ASP A 1 208 ? -0.302 -22.734 -14.539 1 91.19 208 ASP A O 1
ATOM 1607 N N . SER A 1 209 ? -1.664 -23.109 -16.266 1 87.69 209 SER A N 1
ATOM 1608 C CA . SER A 1 209 ? -1.039 -24.359 -16.703 1 87.69 209 SER A CA 1
ATOM 1609 C C . SER A 1 209 ? 0.426 -24.141 -17.062 1 87.69 209 SER A C 1
ATOM 1611 O O . SER A 1 209 ? 1.207 -25.094 -17.094 1 87.69 209 SER A O 1
ATOM 1613 N N . SER A 1 210 ? 0.834 -22.891 -17.328 1 82.88 210 SER A N 1
ATOM 1614 C CA . SER A 1 210 ? 2.217 -22.625 -17.703 1 82.88 210 SER A CA 1
ATOM 1615 C C . SER A 1 210 ? 3.158 -22.797 -16.516 1 82.88 210 SER A C 1
ATOM 1617 O O . SER A 1 210 ? 4.375 -22.875 -16.688 1 82.88 210 SER A O 1
ATOM 1619 N N . LYS A 1 211 ? 2.621 -22.922 -15.305 1 87.31 211 LYS A N 1
ATOM 1620 C CA . LYS A 1 211 ? 3.439 -23.047 -14.102 1 87.31 211 LYS A CA 1
ATOM 1621 C C . LYS A 1 211 ? 3.625 -24.5 -13.703 1 87.31 211 LYS A C 1
ATOM 1623 O O . LYS A 1 211 ? 4.414 -24.812 -12.812 1 87.31 211 LYS A O 1
ATOM 1628 N N . LEU A 1 212 ? 2.9 -25.375 -14.391 1 84.25 212 LEU A N 1
ATOM 1629 C CA . LEU A 1 212 ? 2.938 -26.781 -14.023 1 84.25 212 LEU A CA 1
ATOM 1630 C C . LEU A 1 212 ? 4.23 -27.438 -14.5 1 84.25 212 LEU A C 1
ATOM 1632 O O . LEU A 1 212 ? 4.738 -27.109 -15.578 1 84.25 212 LEU A O 1
ATOM 1636 N N . ASP A 1 213 ? 4.738 -28.328 -13.664 1 83 213 ASP A N 1
ATOM 1637 C CA . ASP A 1 213 ? 5.957 -29.078 -13.93 1 83 213 ASP A CA 1
ATOM 1638 C C . ASP A 1 213 ? 7.164 -28.141 -14.031 1 83 213 ASP A C 1
ATOM 1640 O O . ASP A 1 213 ? 7.988 -28.281 -14.938 1 83 213 ASP A O 1
ATOM 1644 N N . MET A 1 214 ? 7.113 -27.156 -13.234 1 81.94 214 MET A N 1
ATOM 1645 C CA . MET A 1 214 ? 8.219 -26.203 -13.109 1 81.94 214 MET A CA 1
ATOM 1646 C C . MET A 1 214 ? 8.703 -26.125 -11.672 1 81.94 214 MET A C 1
ATOM 1648 O O . MET A 1 214 ? 7.918 -26.297 -10.734 1 81.94 214 MET A O 1
ATOM 1652 N N . GLN A 1 215 ? 10.023 -25.859 -11.602 1 85.19 215 GLN A N 1
ATOM 1653 C CA . GLN A 1 215 ? 10.648 -25.719 -10.289 1 85.19 215 GLN A CA 1
ATOM 1654 C C . GLN A 1 215 ? 11.477 -24.438 -10.195 1 85.19 215 GLN A C 1
ATOM 1656 O O . GLN A 1 215 ? 12.219 -24.109 -11.125 1 85.19 215 GLN A O 1
ATOM 1661 N N . PHE A 1 216 ? 11.336 -23.781 -9.102 1 88.19 216 PHE A N 1
ATOM 1662 C CA . PHE A 1 216 ? 12.133 -22.594 -8.828 1 88.19 216 PHE A CA 1
ATOM 1663 C C . PHE A 1 216 ? 12.867 -22.734 -7.5 1 88.19 216 PHE A C 1
ATOM 1665 O O . PHE A 1 216 ? 12.883 -23.812 -6.906 1 88.19 216 PHE A O 1
ATOM 1672 N N . PHE A 1 217 ? 13.469 -21.766 -7.023 1 85.38 217 PHE A N 1
ATOM 1673 C CA . PHE A 1 217 ? 14.531 -21.797 -6.027 1 85.38 217 PHE A CA 1
ATOM 1674 C C . PHE A 1 217 ? 13.992 -22.219 -4.668 1 85.38 217 PHE A C 1
ATOM 1676 O O . PHE A 1 217 ? 14.664 -22.953 -3.936 1 85.38 217 PHE A O 1
ATOM 1683 N N . CYS A 1 218 ? 12.789 -21.828 -4.309 1 93.19 218 CYS A N 1
ATOM 1684 C CA . CYS A 1 218 ? 12.32 -22.031 -2.943 1 93.19 218 CYS A CA 1
ATOM 1685 C C . CYS A 1 218 ? 10.961 -22.719 -2.932 1 93.19 218 CYS A C 1
ATOM 1687 O O . CYS A 1 218 ? 10.031 -22.281 -3.607 1 93.19 218 CYS A O 1
ATOM 1689 N N . LYS A 1 219 ? 10.898 -23.688 -2.15 1 95.5 219 LYS A N 1
ATOM 1690 C CA . LYS A 1 219 ? 9.633 -24.391 -1.951 1 95.5 219 LYS A CA 1
ATOM 1691 C C . LYS A 1 219 ? 8.758 -23.656 -0.934 1 95.5 219 LYS A C 1
ATOM 1693 O O . LYS A 1 219 ? 9.25 -23.219 0.11 1 95.5 219 LYS A O 1
ATOM 1698 N N . ILE A 1 220 ? 7.453 -23.516 -1.245 1 97.06 220 ILE A N 1
ATOM 1699 C CA . ILE A 1 220 ? 6.516 -22.922 -0.291 1 97.06 220 ILE A CA 1
ATOM 1700 C C . ILE A 1 220 ? 6.129 -23.969 0.757 1 97.06 220 ILE A C 1
ATOM 1702 O O . ILE A 1 220 ? 6.406 -23.797 1.946 1 97.06 220 ILE A O 1
ATOM 1706 N N . CYS A 1 221 ? 5.539 -25.031 0.315 1 96.44 221 CYS A N 1
ATOM 1707 C CA . CYS A 1 221 ? 5.109 -26.172 1.1 1 96.44 221 CYS A CA 1
ATOM 1708 C C . CYS A 1 221 ? 4.68 -27.328 0.193 1 96.44 221 CYS A C 1
ATOM 1710 O O . CYS A 1 221 ? 4.828 -27.25 -1.027 1 96.44 221 CYS A O 1
ATOM 1712 N N . SER A 1 222 ? 4.273 -28.406 0.889 1 94.56 222 SER A N 1
ATOM 1713 C CA . SER A 1 222 ? 3.781 -29.547 0.117 1 94.56 222 SER A CA 1
ATOM 1714 C C . SER A 1 222 ? 2.422 -29.25 -0.503 1 94.56 222 SER A C 1
ATOM 1716 O O . SER A 1 222 ? 1.638 -28.469 0.052 1 94.56 222 SER A O 1
ATOM 1718 N N . LEU A 1 223 ? 2.195 -29.906 -1.617 1 93.62 223 LEU A N 1
ATOM 1719 C CA . LEU A 1 223 ? 0.921 -29.719 -2.303 1 93.62 223 LEU A CA 1
ATOM 1720 C C . LEU A 1 223 ? -0.24 -30.172 -1.429 1 93.62 223 LEU A C 1
ATOM 1722 O O . LEU A 1 223 ? -1.349 -29.656 -1.531 1 93.62 223 LEU A O 1
ATOM 1726 N N . SER A 1 224 ? -0.004 -31.109 -0.55 1 93.81 224 SER A N 1
ATOM 1727 C CA . SER A 1 224 ? -1.036 -31.672 0.315 1 93.81 224 SER A CA 1
ATOM 1728 C C . SER A 1 224 ? -1.537 -30.641 1.32 1 93.81 224 SER A C 1
ATOM 1730 O O . SER A 1 224 ? -2.592 -30.828 1.932 1 93.81 224 SER A O 1
ATOM 1732 N N . ALA A 1 225 ? -0.798 -29.609 1.495 1 96.06 225 ALA A N 1
ATOM 1733 C CA . ALA A 1 225 ? -1.193 -28.547 2.43 1 96.06 225 ALA A CA 1
ATOM 1734 C C . ALA A 1 225 ? -2.293 -27.672 1.835 1 96.06 225 ALA A C 1
ATOM 1736 O O . ALA A 1 225 ? -2.936 -26.906 2.551 1 96.06 225 ALA A O 1
ATOM 1737 N N . PHE A 1 226 ? -2.531 -27.812 0.554 1 96.81 226 PHE A N 1
ATOM 1738 C CA . PHE A 1 226 ? -3.561 -27.031 -0.104 1 96.81 226 PHE A CA 1
ATOM 1739 C C . PHE A 1 226 ? -4.867 -27.812 -0.204 1 96.81 226 PHE A C 1
ATOM 1741 O O . PHE A 1 226 ? -4.859 -29 -0.536 1 96.81 226 PHE A O 1
ATOM 1748 N N . TYR A 1 227 ? -5.844 -27.141 0.054 1 96 227 TYR A N 1
ATOM 1749 C CA . TYR A 1 227 ? -7.184 -27.703 -0.083 1 96 227 TYR A CA 1
ATOM 1750 C C . TYR A 1 227 ? -7.523 -27.953 -1.548 1 96 227 TYR A C 1
ATOM 1752 O O . TYR A 1 227 ? -8.188 -28.938 -1.881 1 96 227 TYR A O 1
ATOM 1760 N N . GLN A 1 228 ? -7.066 -27.016 -2.385 1 94.12 228 GLN A N 1
ATOM 1761 C CA . GLN A 1 228 ? -7.363 -27.094 -3.811 1 94.12 228 GLN A CA 1
ATOM 1762 C C . GLN A 1 228 ? -6.281 -26.406 -4.637 1 94.12 228 GLN A C 1
ATOM 1764 O O . GLN A 1 228 ? -5.688 -25.422 -4.199 1 94.12 228 GLN A O 1
ATOM 1769 N N . LEU A 1 229 ? -6.062 -26.969 -5.754 1 94.56 229 LEU A N 1
ATOM 1770 C CA . LEU A 1 229 ? -5.336 -26.312 -6.836 1 94.56 229 LEU A CA 1
ATOM 1771 C C . LEU A 1 229 ? -6.27 -25.969 -7.988 1 94.56 229 LEU A C 1
ATOM 1773 O O . LEU A 1 229 ? -6.926 -26.859 -8.547 1 94.56 229 LEU A O 1
ATOM 1777 N N . ILE A 1 230 ? -6.324 -24.688 -8.32 1 95.81 230 ILE A N 1
ATOM 1778 C CA . ILE A 1 230 ? -7.18 -24.25 -9.414 1 95.81 230 ILE A CA 1
ATOM 1779 C C . ILE A 1 230 ? -6.32 -23.812 -10.602 1 95.81 230 ILE A C 1
ATOM 1781 O O . ILE A 1 230 ? -5.453 -22.938 -10.461 1 95.81 230 ILE A O 1
ATOM 1785 N N . THR A 1 231 ? -6.559 -24.359 -11.789 1 94.62 231 THR A N 1
ATOM 1786 C CA . THR A 1 231 ? -5.84 -24.047 -13.023 1 94.62 231 THR A CA 1
ATOM 1787 C C . THR A 1 231 ? -6.816 -23.781 -14.164 1 94.62 231 THR A C 1
ATOM 1789 O O . THR A 1 231 ? -8.031 -23.797 -13.969 1 94.62 231 THR A O 1
ATOM 1792 N N . ASP A 1 232 ? -6.277 -23.312 -15.344 1 89.5 232 ASP A N 1
ATOM 1793 C CA . ASP A 1 232 ? -7.113 -22.922 -16.469 1 89.5 232 ASP A CA 1
ATOM 1794 C C . ASP A 1 232 ? -7.566 -24.125 -17.281 1 89.5 232 ASP A C 1
ATOM 1796 O O . ASP A 1 232 ? -8.539 -24.047 -18.031 1 89.5 232 ASP A O 1
ATOM 1800 N N . THR A 1 233 ? -6.727 -25.078 -17.422 1 78.38 233 THR A N 1
ATOM 1801 C CA . THR A 1 233 ? -7.008 -26.25 -18.25 1 78.38 233 THR A CA 1
ATOM 1802 C C . THR A 1 233 ? -7.23 -27.484 -17.375 1 78.38 233 THR A C 1
ATOM 1804 O O . THR A 1 233 ? -6.836 -27.516 -16.219 1 78.38 233 THR A O 1
ATOM 1807 N N . ASP A 1 234 ? -8.047 -28.359 -18.141 1 66.69 234 ASP A N 1
ATOM 1808 C CA . ASP A 1 234 ? -8.094 -29.672 -17.516 1 66.69 234 ASP A CA 1
ATOM 1809 C C . ASP A 1 234 ? -6.73 -30.344 -17.562 1 66.69 234 ASP A C 1
ATOM 1811 O O . ASP A 1 234 ? -6.078 -30.375 -18.609 1 66.69 234 ASP A O 1
ATOM 1815 N N . LEU A 1 235 ? -6.07 -30.391 -16.516 1 67.94 235 LEU A N 1
ATOM 1816 C CA . LEU A 1 235 ? -4.777 -31.062 -16.406 1 67.94 235 LEU A CA 1
ATOM 1817 C C . LEU A 1 235 ? -4.812 -32.438 -17.109 1 67.94 235 LEU A C 1
ATOM 1819 O O . LEU A 1 235 ? -5.793 -33.156 -16.984 1 67.94 235 LEU A O 1
ATOM 1823 N N . PRO A 1 236 ? -3.822 -32.594 -18.016 1 60.78 236 PRO A N 1
ATOM 1824 C CA . PRO A 1 236 ? -3.766 -33.969 -18.516 1 60.78 236 PRO A CA 1
ATOM 1825 C C . PRO A 1 236 ? -3.832 -35 -17.391 1 60.78 236 PRO A C 1
ATOM 1827 O O . PRO A 1 236 ? -3.41 -34.75 -16.266 1 60.78 236 PRO A O 1
ATOM 1830 N N . GLU A 1 237 ? -4.52 -36.125 -17.719 1 60.22 237 GLU A N 1
ATOM 1831 C CA . GLU A 1 237 ? -4.801 -37.188 -16.766 1 60.22 237 GLU A CA 1
ATOM 1832 C C . GLU A 1 237 ? -3.541 -37.594 -16 1 60.22 237 GLU A C 1
ATOM 1834 O O . GLU A 1 237 ? -3.582 -37.844 -14.797 1 60.22 237 GLU A O 1
ATOM 1839 N N . ASN A 1 238 ? -2.473 -37.656 -16.781 1 59.41 238 ASN A N 1
ATOM 1840 C CA . ASN A 1 238 ? -1.222 -38.062 -16.156 1 59.41 238 ASN A CA 1
ATOM 1841 C C . ASN A 1 238 ? -0.777 -37.094 -15.078 1 59.41 238 ASN A C 1
ATOM 1843 O O . ASN A 1 238 ? -0.335 -37.5 -14 1 59.41 238 ASN A O 1
ATOM 1847 N N . TYR A 1 239 ? -0.946 -35.906 -15.398 1 64.69 239 TYR A N 1
ATOM 1848 C CA . TYR A 1 239 ? -0.521 -34.906 -14.422 1 64.69 239 TYR A CA 1
ATOM 1849 C C . TYR A 1 239 ? -1.511 -34.844 -13.266 1 64.69 239 TYR A C 1
ATOM 1851 O O . TYR A 1 239 ? -1.115 -34.625 -12.117 1 64.69 239 TYR A O 1
ATOM 1859 N N . ARG A 1 240 ? -2.693 -35.094 -13.641 1 63.34 240 ARG A N 1
ATOM 1860 C CA . ARG A 1 240 ? -3.725 -35.156 -12.609 1 63.34 240 ARG A CA 1
ATOM 1861 C C . ARG A 1 240 ? -3.457 -36.281 -11.617 1 63.34 240 ARG A C 1
ATOM 1863 O O . ARG A 1 240 ? -3.631 -36.094 -10.414 1 63.34 240 ARG A O 1
ATOM 1870 N N . GLU A 1 241 ? -3.043 -37.344 -12.266 1 64 241 GLU A N 1
ATOM 1871 C CA . GLU A 1 241 ? -2.746 -38.531 -11.438 1 64 241 GLU A CA 1
ATOM 1872 C C . GLU A 1 241 ? -1.519 -38.281 -10.57 1 64 241 GLU A C 1
ATOM 1874 O O . GLU A 1 241 ? -1.487 -38.688 -9.406 1 64 241 GLU A O 1
ATOM 1879 N N . LYS A 1 242 ? -0.649 -37.625 -11.188 1 67 242 LYS A N 1
ATOM 1880 C CA . LYS A 1 242 ? 0.555 -37.281 -10.43 1 67 242 LYS A CA 1
ATOM 1881 C C . LYS A 1 242 ? 0.238 -36.312 -9.289 1 67 242 LYS A C 1
ATOM 1883 O O . LYS A 1 242 ? 0.783 -36.438 -8.195 1 67 242 LYS A O 1
ATOM 1888 N N . LEU A 1 243 ? -0.593 -35.469 -9.625 1 66.06 243 LEU A N 1
ATOM 1889 C CA . LEU A 1 243 ? -0.953 -34.469 -8.633 1 66.06 243 LEU A CA 1
ATOM 1890 C C . LEU A 1 243 ? -1.857 -35.062 -7.559 1 66.06 243 LEU A C 1
ATOM 1892 O O . LEU A 1 243 ? -1.747 -34.719 -6.383 1 66.06 243 LEU A O 1
ATOM 1896 N N . LYS A 1 244 ? -2.773 -35.969 -7.992 1 62.56 244 LYS A N 1
ATOM 1897 C CA . LYS A 1 244 ? -3.66 -36.656 -7.055 1 62.56 244 LYS A CA 1
ATOM 1898 C C . LYS A 1 244 ? -2.869 -37.531 -6.078 1 62.56 244 LYS A C 1
ATOM 1900 O O . LYS A 1 244 ? -3.23 -37.625 -4.906 1 62.56 244 LYS A O 1
ATOM 1905 N N . GLY A 1 245 ? -1.83 -38 -6.617 1 53.72 245 GLY A N 1
ATOM 1906 C CA . GLY A 1 245 ? -0.999 -38.812 -5.742 1 53.72 245 GLY A CA 1
ATOM 1907 C C . GLY A 1 245 ? -0.213 -38 -4.738 1 53.72 245 GLY A C 1
ATOM 1908 O O . GLY A 1 245 ? 0.317 -38.531 -3.766 1 53.72 245 GLY A O 1
ATOM 1909 N N . ALA A 1 246 ? -0.03 -36.875 -5.102 1 50.06 246 ALA A N 1
ATOM 1910 C CA . ALA A 1 246 ? 0.748 -36 -4.227 1 50.06 246 ALA A CA 1
ATOM 1911 C C . ALA A 1 246 ? -0.132 -35.375 -3.137 1 50.06 246 ALA A C 1
ATOM 1913 O O . ALA A 1 246 ? 0.374 -34.875 -2.129 1 50.06 246 ALA A O 1
ATOM 1914 N N . ARG A 1 247 ? -1.485 -35.531 -3.281 1 46.5 247 ARG A N 1
ATOM 1915 C CA . ARG A 1 247 ? -2.363 -35.094 -2.199 1 46.5 247 ARG A CA 1
ATOM 1916 C C . ARG A 1 247 ? -2.422 -36.125 -1.088 1 46.5 247 ARG A C 1
ATOM 1918 O O . ARG A 1 247 ? -2.371 -37.344 -1.354 1 46.5 247 ARG A O 1
ATOM 1925 N N . MET B 1 1 ? -14.328 23.828 -14.844 1 72.62 1 MET B N 1
ATOM 1926 C CA . MET B 1 1 ? -13.711 23.5 -13.555 1 72.62 1 MET B CA 1
ATOM 1927 C C . MET B 1 1 ? -13.734 22 -13.305 1 72.62 1 MET B C 1
ATOM 1929 O O . MET B 1 1 ? -14.711 21.328 -13.625 1 72.62 1 MET B O 1
ATOM 1933 N N . LEU B 1 2 ? -12.648 21.469 -12.969 1 77.12 2 LEU B N 1
ATOM 1934 C CA . LEU B 1 2 ? -12.57 20.031 -12.703 1 77.12 2 LEU B CA 1
ATOM 1935 C C . LEU B 1 2 ? -13.383 19.656 -11.461 1 77.12 2 LEU B C 1
ATOM 1937 O O . LEU B 1 2 ? -13.398 20.422 -10.484 1 77.12 2 LEU B O 1
ATOM 1941 N N . PRO B 1 3 ? -14.102 18.578 -11.578 1 83.75 3 PRO B N 1
ATOM 1942 C CA . PRO B 1 3 ? -14.984 18.172 -10.484 1 83.75 3 PRO B CA 1
ATOM 1943 C C . PRO B 1 3 ? -14.289 18.203 -9.125 1 83.75 3 PRO B C 1
ATOM 1945 O O . PRO B 1 3 ? -14.844 18.703 -8.148 1 83.75 3 PRO B O 1
ATOM 1948 N N . LEU B 1 4 ? -13.094 17.797 -9.125 1 79.56 4 LEU B N 1
ATOM 1949 C CA . LEU B 1 4 ? -12.383 17.75 -7.852 1 79.56 4 LEU B CA 1
ATOM 1950 C C . LEU B 1 4 ? -12.125 19.156 -7.32 1 79.56 4 LEU B C 1
ATOM 1952 O O . LEU B 1 4 ? -12.234 19.391 -6.117 1 79.56 4 LEU B O 1
ATOM 1956 N N . GLN B 1 5 ? -11.758 20.016 -8.109 1 79.56 5 GLN B N 1
ATOM 1957 C CA . GLN B 1 5 ? -11.555 21.406 -7.711 1 79.56 5 GLN B CA 1
ATOM 1958 C C . GLN B 1 5 ? -12.852 22.031 -7.211 1 79.56 5 GLN B C 1
ATOM 1960 O O . GLN B 1 5 ? -12.859 22.734 -6.199 1 79.56 5 GLN B O 1
ATOM 1965 N N . ARG B 1 6 ? -13.844 21.719 -7.969 1 86.56 6 ARG B N 1
ATOM 1966 C CA . ARG B 1 6 ? -15.148 22.266 -7.598 1 86.56 6 ARG B CA 1
ATOM 1967 C C . ARG B 1 6 ? -15.578 21.75 -6.227 1 86.56 6 ARG B C 1
ATOM 1969 O O . ARG B 1 6 ? -16.109 22.516 -5.414 1 86.56 6 ARG B O 1
ATOM 1976 N N . GLN B 1 7 ? -15.344 20.547 -5.98 1 86.44 7 GLN B N 1
ATOM 1977 C CA . GLN B 1 7 ? -15.672 19.969 -4.68 1 86.44 7 GLN B CA 1
ATOM 1978 C C . GLN B 1 7 ? -14.875 20.641 -3.562 1 86.44 7 GLN B C 1
ATOM 1980 O O . GLN B 1 7 ? -15.422 20.938 -2.5 1 86.44 7 GLN B O 1
ATOM 1985 N N . ASN B 1 8 ? -13.68 20.875 -3.867 1 81.5 8 ASN B N 1
ATOM 1986 C CA . ASN B 1 8 ? -12.852 21.578 -2.896 1 81.5 8 ASN B CA 1
ATOM 1987 C C . ASN B 1 8 ? -13.375 22.984 -2.633 1 81.5 8 ASN B C 1
ATOM 1989 O O . ASN B 1 8 ? -13.406 23.438 -1.484 1 81.5 8 ASN B O 1
ATOM 1993 N N . ASP B 1 9 ? -13.727 23.578 -3.695 1 82.88 9 ASP B N 1
ATOM 1994 C CA . ASP B 1 9 ? -14.258 24.922 -3.57 1 82.88 9 ASP B CA 1
ATOM 1995 C C . ASP B 1 9 ? -15.539 24.938 -2.738 1 82.88 9 ASP B C 1
ATOM 1997 O O . ASP B 1 9 ? -15.75 25.828 -1.92 1 82.88 9 ASP B O 1
ATOM 2001 N N . ILE B 1 10 ? -16.344 23.953 -2.975 1 85.44 10 ILE B N 1
ATOM 2002 C CA . ILE B 1 10 ? -17.594 23.812 -2.217 1 85.44 10 ILE B CA 1
ATOM 2003 C C . ILE B 1 10 ? -17.266 23.672 -0.729 1 85.44 10 ILE B C 1
ATOM 2005 O O . ILE B 1 10 ? -17.859 24.375 0.103 1 85.44 10 ILE B O 1
ATOM 2009 N N . LEU B 1 11 ? -16.312 22.859 -0.489 1 80.25 11 LEU B N 1
ATOM 2010 C CA . LEU B 1 11 ? -15.945 22.625 0.904 1 80.25 11 LEU B CA 1
ATOM 2011 C C . LEU B 1 11 ? -15.367 23.891 1.532 1 80.25 11 LEU B C 1
ATOM 2013 O O . LEU B 1 11 ? -15.664 24.203 2.686 1 80.25 11 LEU B O 1
ATOM 2017 N N . ASP B 1 12 ? -14.57 24.578 0.815 1 77.06 12 ASP B N 1
ATOM 2018 C CA . ASP B 1 12 ? -14 25.844 1.289 1 77.06 12 ASP B CA 1
ATOM 2019 C C . ASP B 1 12 ? -15.102 26.844 1.635 1 77.06 12 ASP B C 1
ATOM 2021 O O . ASP B 1 12 ? -15.039 27.516 2.668 1 77.06 12 ASP B O 1
ATOM 2025 N N . ILE B 1 13 ? -16.016 26.922 0.775 1 79.69 13 ILE B N 1
ATOM 2026 C CA . ILE B 1 13 ? -17.141 27.828 0.96 1 79.69 13 ILE B CA 1
ATOM 2027 C C . ILE B 1 13 ? -17.938 27.422 2.195 1 79.69 13 ILE B C 1
ATOM 2029 O O . ILE B 1 13 ? -18.281 28.266 3.027 1 79.69 13 ILE B O 1
ATOM 2033 N N . LEU B 1 14 ? -18.141 26.141 2.311 1 80 14 LEU B N 1
ATOM 2034 C CA . LEU B 1 14 ? -18.938 25.625 3.418 1 80 14 LEU B CA 1
ATOM 2035 C C . LEU B 1 14 ? -18.188 25.781 4.742 1 80 14 LEU B C 1
ATOM 2037 O O . LEU B 1 14 ? -18.812 26.031 5.777 1 80 14 LEU B O 1
ATOM 2041 N N . ALA B 1 15 ? -16.906 25.641 4.629 1 70.44 15 ALA B N 1
ATOM 2042 C CA . ALA B 1 15 ? -16.078 25.812 5.832 1 70.44 15 ALA B CA 1
ATOM 2043 C C . ALA B 1 15 ? -16.203 27.234 6.375 1 70.44 15 ALA B C 1
ATOM 2045 O O . ALA B 1 15 ? -16.188 27.438 7.59 1 70.44 15 ALA B O 1
ATOM 2046 N N . LYS B 1 16 ? -16.375 28.094 5.512 1 69.56 16 LYS B N 1
ATOM 2047 C CA . LYS B 1 16 ? -16.453 29.516 5.879 1 69.56 16 LYS B CA 1
ATOM 2048 C C . LYS B 1 16 ? -17.875 29.906 6.234 1 69.56 16 LYS B C 1
ATOM 2050 O O . LYS B 1 16 ? -18.094 30.641 7.199 1 69.56 16 LYS B O 1
ATOM 2055 N N . ARG B 1 17 ? -18.812 29.375 5.512 1 75.75 17 ARG B N 1
ATOM 2056 C CA . ARG B 1 17 ? -20.188 29.875 5.621 1 75.75 17 ARG B CA 1
ATOM 2057 C C . ARG B 1 17 ? -21.047 28.906 6.422 1 75.75 17 ARG B C 1
ATOM 2059 O O . ARG B 1 17 ? -22.188 29.219 6.789 1 75.75 17 ARG B O 1
ATOM 2066 N N . GLN B 1 18 ? -20.578 27.688 6.664 1 75.56 18 GLN B N 1
ATOM 2067 C CA . GLN B 1 18 ? -21.219 26.625 7.43 1 75.56 18 GLN B CA 1
ATOM 2068 C C . GLN B 1 18 ? -22.406 26.047 6.672 1 75.56 18 GLN B C 1
ATOM 2070 O O . GLN B 1 18 ? -22.609 24.828 6.66 1 75.56 18 GLN B O 1
ATOM 2075 N N . VAL B 1 19 ? -23.266 27 6.121 1 81.12 19 VAL B N 1
ATOM 2076 C CA . VAL B 1 19 ? -24.391 26.578 5.312 1 81.12 19 VAL B CA 1
ATOM 2077 C C . VAL B 1 19 ? -24.438 27.375 4.012 1 81.12 19 VAL B C 1
ATOM 2079 O O . VAL B 1 19 ? -24.125 28.578 4.004 1 81.12 19 VAL B O 1
ATOM 2082 N N . VAL B 1 20 ? -24.719 26.641 2.887 1 88.62 20 VAL B N 1
ATOM 2083 C CA . VAL B 1 20 ? -24.828 27.328 1.604 1 88.62 20 VAL B CA 1
ATOM 2084 C C . VAL B 1 20 ? -25.922 26.672 0.763 1 88.62 20 VAL B C 1
ATOM 2086 O O . VAL B 1 20 ? -26.125 25.453 0.838 1 88.62 20 VAL B O 1
ATOM 2089 N N . SER B 1 21 ? -26.688 27.5 0.048 1 90.81 21 SER B N 1
ATOM 2090 C CA . SER B 1 21 ? -27.719 26.953 -0.817 1 90.81 21 SER B CA 1
ATOM 2091 C C . SER B 1 21 ? -27.141 26.516 -2.162 1 90.81 21 SER B C 1
ATOM 2093 O O . SER B 1 21 ? -26.062 26.969 -2.559 1 90.81 21 SER B O 1
ATOM 2095 N N . VAL B 1 22 ? -27.922 25.625 -2.834 1 93.25 22 VAL B N 1
ATOM 2096 C CA . VAL B 1 22 ? -27.547 25.172 -4.172 1 93.25 22 VAL B CA 1
ATOM 2097 C C . VAL B 1 22 ? -27.484 26.375 -5.113 1 93.25 22 VAL B C 1
ATOM 2099 O O . VAL B 1 22 ? -26.578 26.5 -5.934 1 93.25 22 VAL B O 1
ATOM 2102 N N . GLU B 1 23 ? -28.438 27.234 -4.918 1 91.88 23 GLU B N 1
ATOM 2103 C CA . GLU B 1 23 ? -28.5 28.422 -5.762 1 91.88 23 GLU B CA 1
ATOM 2104 C C . GLU B 1 23 ? -27.266 29.297 -5.59 1 91.88 23 GLU B C 1
ATOM 2106 O O . GLU B 1 23 ? -26.703 29.781 -6.57 1 91.88 23 GLU B O 1
ATOM 2111 N N . GLU B 1 24 ? -26.859 29.5 -4.426 1 92.44 24 GLU B N 1
ATOM 2112 C CA . GLU B 1 24 ? -25.672 30.297 -4.133 1 92.44 24 GLU B CA 1
ATOM 2113 C C . GLU B 1 24 ? -24.422 29.656 -4.707 1 92.44 24 GLU B C 1
ATOM 2115 O O . GLU B 1 24 ? -23.562 30.344 -5.258 1 92.44 24 GLU B O 1
ATOM 2120 N N . LEU B 1 25 ? -24.328 28.344 -4.539 1 93.06 25 LEU B N 1
ATOM 2121 C CA . LEU B 1 25 ? -23.156 27.625 -5.055 1 93.06 25 LEU B CA 1
ATOM 2122 C C . LEU B 1 25 ? -23.078 27.734 -6.574 1 93.06 25 LEU B C 1
ATOM 2124 O O . LEU B 1 25 ? -22 27.875 -7.137 1 93.06 25 LEU B O 1
ATOM 2128 N N . CYS B 1 26 ? -24.234 27.688 -7.23 1 92.56 26 CYS B N 1
ATOM 2129 C CA . CYS B 1 26 ? -24.297 27.828 -8.68 1 92.56 26 CYS B CA 1
ATOM 2130 C C . CYS B 1 26 ? -23.719 29.172 -9.125 1 92.56 26 CYS B C 1
ATOM 2132 O O . CYS B 1 26 ? -22.969 29.234 -10.086 1 92.56 26 CYS B O 1
ATOM 2134 N N . LYS B 1 27 ? -24.047 30.172 -8.398 1 91.81 27 LYS B N 1
ATOM 2135 C CA . LYS B 1 27 ? -23.609 31.531 -8.719 1 91.81 27 LYS B CA 1
ATOM 2136 C C . LYS B 1 27 ? -22.109 31.688 -8.445 1 91.81 27 LYS B C 1
ATOM 2138 O O . LYS B 1 27 ? -21.391 32.25 -9.266 1 91.81 27 LYS B O 1
ATOM 2143 N N . LEU B 1 28 ? -21.672 31.172 -7.375 1 89.69 28 LEU B N 1
ATOM 2144 C CA . LEU B 1 28 ? -20.297 31.391 -6.918 1 89.69 28 LEU B CA 1
ATOM 2145 C C . LEU B 1 28 ? -19.312 30.578 -7.75 1 89.69 28 LEU B C 1
ATOM 2147 O O . LEU B 1 28 ? -18.188 31 -7.969 1 89.69 28 LEU B O 1
ATOM 2151 N N . LEU B 1 29 ? -19.797 29.391 -8.18 1 91.06 29 LEU B N 1
ATOM 2152 C CA . LEU B 1 29 ? -18.875 28.484 -8.836 1 91.06 29 LEU B CA 1
ATOM 2153 C C . LEU B 1 29 ? -19.172 28.375 -10.32 1 91.06 29 LEU B C 1
ATOM 2155 O O . LEU B 1 29 ? -18.547 27.578 -11.031 1 91.06 29 LEU B O 1
ATOM 2159 N N . TYR B 1 30 ? -20.125 29.094 -10.789 1 91 30 TYR B N 1
ATOM 2160 C CA . TYR B 1 30 ? -20.516 29.125 -12.195 1 91 30 TYR B CA 1
ATOM 2161 C C . TYR B 1 30 ? -20.766 27.734 -12.734 1 91 30 TYR B C 1
ATOM 2163 O O . TYR B 1 30 ? -20.172 27.328 -13.742 1 91 30 TYR B O 1
ATOM 2171 N N . SER B 1 31 ? -21.625 27.016 -12.016 1 93.31 31 SER B N 1
ATOM 2172 C CA . SER B 1 31 ? -21.969 25.656 -12.375 1 93.31 31 SER B CA 1
ATOM 2173 C C . SER B 1 31 ? -23.484 25.438 -12.312 1 93.31 31 SER B C 1
ATOM 2175 O O . SER B 1 31 ? -24.203 26.188 -11.656 1 93.31 31 SER B O 1
ATOM 2177 N N . SER B 1 32 ? -23.906 24.438 -13.016 1 92.25 32 SER B N 1
ATOM 2178 C CA . SER B 1 32 ? -25.344 24.156 -13.047 1 92.25 32 SER B CA 1
ATOM 2179 C C . SER B 1 32 ? -25.812 23.516 -11.742 1 92.25 32 SER B C 1
ATOM 2181 O O . SER B 1 32 ? -25 22.953 -11 1 92.25 32 SER B O 1
ATOM 2183 N N . GLY B 1 33 ? -27.109 23.641 -11.516 1 92.12 33 GLY B N 1
ATOM 2184 C CA . GLY B 1 33 ? -27.688 23.016 -10.344 1 92.12 33 GLY B CA 1
ATOM 2185 C C . GLY B 1 33 ? -27.484 21.5 -10.32 1 92.12 33 GLY B C 1
ATOM 2186 O O . GLY B 1 33 ? -27.234 20.922 -9.266 1 92.12 33 GLY B O 1
ATOM 2187 N N . ALA B 1 34 ? -27.641 20.984 -11.477 1 92.75 34 ALA B N 1
ATOM 2188 C CA . ALA B 1 34 ? -27.469 19.531 -11.586 1 92.75 34 ALA B CA 1
ATOM 2189 C C . ALA B 1 34 ? -26.062 19.109 -11.195 1 92.75 34 ALA B C 1
ATOM 2191 O O . ALA B 1 34 ? -25.875 18.141 -10.453 1 92.75 34 ALA B O 1
ATOM 2192 N N . THR B 1 35 ? -25.078 19.828 -11.555 1 91.94 35 THR B N 1
ATOM 2193 C CA . THR B 1 35 ? -23.672 19.562 -11.266 1 91.94 35 THR B CA 1
ATOM 2194 C C . THR B 1 35 ? -23.391 19.734 -9.781 1 91.94 35 THR B C 1
ATOM 2196 O O . THR B 1 35 ? -22.75 18.891 -9.156 1 91.94 35 THR B O 1
ATOM 2199 N N . ILE B 1 36 ? -23.906 20.797 -9.258 1 93.06 36 ILE B N 1
ATOM 2200 C CA . ILE B 1 36 ? -23.688 21.094 -7.848 1 93.06 36 ILE B CA 1
ATOM 2201 C C . ILE B 1 36 ? -24.344 20.016 -6.988 1 93.06 36 ILE B C 1
ATOM 2203 O O . ILE B 1 36 ? -23.734 19.531 -6.02 1 93.06 36 ILE B O 1
ATOM 2207 N N . ARG B 1 37 ? -25.516 19.625 -7.398 1 91.44 37 ARG B N 1
ATOM 2208 C CA . ARG B 1 37 ? -26.219 18.609 -6.625 1 91.44 37 ARG B CA 1
ATOM 2209 C C . ARG B 1 37 ? -25.469 17.281 -6.656 1 91.44 37 ARG B C 1
ATOM 2211 O O . ARG B 1 37 ? -25.438 16.562 -5.664 1 91.44 37 ARG B O 1
ATOM 2218 N N . ARG B 1 38 ? -24.906 17.031 -7.758 1 91.56 38 ARG B N 1
ATOM 2219 C CA . ARG B 1 38 ? -24.109 15.812 -7.875 1 91.56 38 ARG B CA 1
ATOM 2220 C C . ARG B 1 38 ? -22.891 15.867 -6.957 1 91.56 38 ARG B C 1
ATOM 2222 O O . ARG B 1 38 ? -22.562 14.875 -6.293 1 91.56 38 ARG B O 1
ATOM 2229 N N . ASP B 1 39 ? -22.281 16.969 -6.941 1 91.06 39 ASP B N 1
ATOM 2230 C CA . ASP B 1 39 ? -21.125 17.156 -6.07 1 91.06 39 ASP B CA 1
ATOM 2231 C C . ASP B 1 39 ? -21.516 17.062 -4.602 1 91.06 39 ASP B C 1
ATOM 2233 O O . ASP B 1 39 ? -20.812 16.438 -3.797 1 91.06 39 ASP B O 1
ATOM 2237 N N . LEU B 1 40 ? -22.656 17.656 -4.348 1 90.38 40 LEU B N 1
ATOM 2238 C CA . LEU B 1 40 ? -23.109 17.6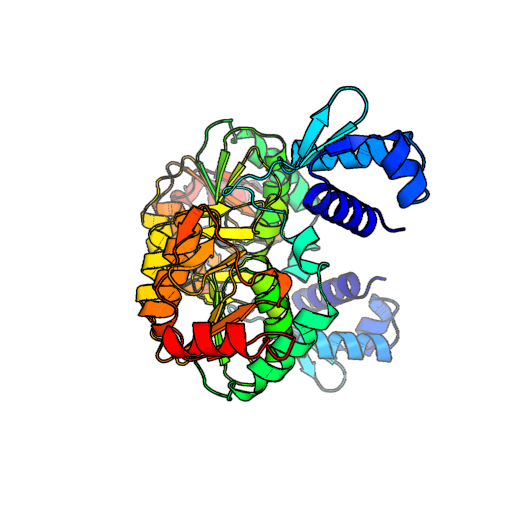56 -2.963 1 90.38 40 LEU B CA 1
ATOM 2239 C C . LEU B 1 40 ? -23.453 16.234 -2.504 1 90.38 40 LEU B C 1
ATOM 2241 O O . LEU B 1 40 ? -23.188 15.867 -1.361 1 90.38 40 LEU B O 1
ATOM 2245 N N . LYS B 1 41 ? -24.016 15.477 -3.381 1 89.5 41 LYS B N 1
ATOM 2246 C CA . LYS B 1 41 ? -24.328 14.086 -3.061 1 89.5 41 LYS B CA 1
ATOM 2247 C C . LYS B 1 41 ? -23.047 13.297 -2.775 1 89.5 41 LYS B C 1
ATOM 2249 O O . LYS B 1 41 ? -23 12.516 -1.821 1 89.5 41 LYS B O 1
ATOM 2254 N N . LYS B 1 42 ? -22.125 13.547 -3.564 1 86.12 42 LYS B N 1
ATOM 2255 C CA . LYS B 1 42 ? -20.844 12.867 -3.393 1 86.12 42 LYS B CA 1
ATOM 2256 C C . LYS B 1 42 ? -20.188 13.25 -2.064 1 86.12 42 LYS B C 1
ATOM 2258 O O . LYS B 1 42 ? -19.75 12.375 -1.312 1 86.12 42 LYS B O 1
ATOM 2263 N N . LEU B 1 43 ? -20.141 14.469 -1.76 1 84.81 43 LEU B N 1
ATOM 2264 C CA . LEU B 1 43 ? -19.531 14.977 -0.535 1 84.81 43 LEU B CA 1
ATOM 2265 C C . LEU B 1 43 ? -20.281 14.477 0.694 1 84.81 43 LEU B C 1
ATOM 2267 O O . LEU B 1 43 ? -19.672 14.188 1.726 1 84.81 43 LEU B O 1
ATOM 2271 N N . GLU B 1 44 ? -21.562 14.297 0.521 1 83.5 44 GLU B N 1
ATOM 2272 C CA . GLU B 1 44 ? -22.344 13.766 1.628 1 83.5 44 GLU B CA 1
ATOM 2273 C C . GLU B 1 44 ? -22.062 12.289 1.853 1 83.5 44 GLU B C 1
ATOM 2275 O O . GLU B 1 44 ? -21.969 11.836 2.994 1 83.5 44 GLU B O 1
ATOM 2280 N N . SER B 1 45 ? -22.016 11.672 0.744 1 80.06 45 SER B N 1
ATOM 2281 C CA . SER B 1 45 ? -21.734 10.25 0.844 1 80.06 45 SER B CA 1
ATOM 2282 C C . SER B 1 45 ? -20.375 9.992 1.51 1 80.06 45 SER B C 1
ATOM 2284 O O . SER B 1 45 ? -20.172 8.938 2.111 1 80.06 45 SER B O 1
ATOM 2286 N N . GLU B 1 46 ? -19.547 11 1.473 1 75.12 46 GLU B N 1
ATOM 2287 C CA . GLU B 1 46 ? -18.219 10.914 2.08 1 75.12 46 GLU B CA 1
ATOM 2288 C C . GLU B 1 46 ? -18.219 11.445 3.508 1 75.12 46 GLU B C 1
ATOM 2290 O O . GLU B 1 46 ? -17.188 11.477 4.172 1 75.12 46 GLU B O 1
ATOM 2295 N N . GLY B 1 47 ? -19.391 11.93 3.893 1 72.62 47 GLY B N 1
ATOM 2296 C CA . GLY B 1 47 ? -19.578 12.383 5.258 1 72.62 47 GLY B CA 1
ATOM 2297 C C . GLY B 1 47 ? -19 13.766 5.512 1 72.62 47 GLY B C 1
ATOM 2298 O O . GLY B 1 47 ? -18.703 14.125 6.656 1 72.62 47 GLY B O 1
ATOM 2299 N N . LEU B 1 48 ? -18.828 14.492 4.492 1 75.12 48 LEU B N 1
ATOM 2300 C CA . LEU B 1 48 ? -18.141 15.773 4.621 1 75.12 48 LEU B CA 1
ATOM 2301 C C . LEU B 1 48 ? -19.156 16.906 4.789 1 75.12 48 LEU B C 1
ATOM 2303 O O . LEU B 1 48 ? -18.812 17.984 5.289 1 75.12 48 LEU B O 1
ATOM 2307 N N . ILE B 1 49 ? -20.344 16.609 4.301 1 78.31 49 ILE B N 1
ATOM 2308 C CA . ILE B 1 49 ? -21.391 17.625 4.383 1 78.31 49 ILE B CA 1
ATOM 2309 C C . ILE B 1 49 ? -22.734 16.969 4.637 1 78.31 49 ILE B C 1
ATOM 2311 O O . ILE B 1 49 ? -22.859 15.734 4.59 1 78.31 49 ILE B O 1
ATOM 2315 N N . LYS B 1 50 ? -23.609 17.672 5.102 1 83 50 LYS B N 1
ATOM 2316 C CA . LYS B 1 50 ? -25 17.25 5.172 1 83 50 LYS B CA 1
ATOM 2317 C C . LYS B 1 50 ? -25.859 18.062 4.211 1 83 50 LYS B C 1
ATOM 2319 O O . LYS B 1 50 ? -25.875 19.297 4.27 1 83 50 LYS B O 1
ATOM 2324 N N . ARG B 1 51 ? -26.469 17.297 3.336 1 85.75 51 ARG B N 1
ATOM 2325 C CA . ARG B 1 51 ? -27.375 18 2.426 1 85.75 51 ARG B CA 1
ATOM 2326 C C . ARG B 1 51 ? -28.656 18.406 3.137 1 85.75 51 ARG B C 1
ATOM 2328 O O . ARG B 1 51 ? -29.141 17.688 4.004 1 85.75 51 ARG B O 1
ATOM 2335 N N . THR B 1 52 ? -29.078 19.641 2.928 1 83.56 52 THR B N 1
ATOM 2336 C CA . THR B 1 52 ? -30.344 20.172 3.438 1 83.56 52 THR B CA 1
ATOM 2337 C C . THR B 1 52 ? -31.312 20.453 2.297 1 83.56 52 THR B C 1
ATOM 2339 O O . THR B 1 52 ? -31 20.203 1.131 1 83.56 52 THR B O 1
ATOM 2342 N N . HIS B 1 53 ? -32.531 20.859 2.814 1 80.62 53 HIS B N 1
ATOM 2343 C CA . HIS B 1 53 ? -33.5 21.266 1.801 1 80.62 53 HIS B CA 1
ATOM 2344 C C . HIS B 1 53 ? -32.969 22.453 0.992 1 80.62 53 HIS B C 1
ATOM 2346 O O . HIS B 1 53 ? -32.719 23.531 1.537 1 80.62 53 HIS B O 1
ATOM 2352 N N . GLY B 1 54 ? -32.469 22.156 -0.142 1 83.5 54 GLY B N 1
ATOM 2353 C CA . GLY B 1 54 ? -32.062 23.203 -1.079 1 83.5 54 GLY B CA 1
ATOM 2354 C C . GLY B 1 54 ? -30.594 23.547 -0.974 1 83.5 54 GLY B C 1
ATOM 2355 O O . GLY B 1 54 ? -30.156 24.531 -1.573 1 83.5 54 GLY B O 1
ATOM 2356 N N . GLY B 1 55 ? -29.875 22.875 -0.021 1 86.81 55 GLY B N 1
ATOM 2357 C CA . GLY B 1 55 ? -28.484 23.25 0.132 1 86.81 55 GLY B CA 1
ATOM 2358 C C . GLY B 1 55 ? -27.656 22.203 0.874 1 86.81 55 GLY B C 1
ATOM 2359 O O . GLY B 1 55 ? -27.875 21 0.707 1 86.81 55 GLY B O 1
ATOM 2360 N N . ALA B 1 56 ? -26.531 22.703 1.438 1 85.88 56 ALA B N 1
ATOM 2361 C CA . ALA B 1 56 ? -25.641 21.828 2.193 1 85.88 56 ALA B CA 1
ATOM 2362 C C . ALA B 1 56 ? -25.047 22.562 3.395 1 85.88 56 ALA B C 1
ATOM 2364 O O . ALA B 1 56 ? -24.938 23.797 3.391 1 85.88 56 ALA B O 1
ATOM 2365 N N . ALA B 1 57 ? -24.812 21.812 4.484 1 79.25 57 ALA B N 1
ATOM 2366 C CA . ALA B 1 57 ? -24.172 22.312 5.691 1 79.25 57 ALA B CA 1
ATOM 2367 C C . ALA B 1 57 ? -22.828 21.609 5.918 1 79.25 57 ALA B C 1
ATOM 2369 O O . ALA B 1 57 ? -22.688 20.422 5.621 1 79.25 57 ALA B O 1
ATOM 2370 N N . PHE B 1 58 ? -21.875 22.516 6.328 1 71.38 58 PHE B N 1
ATOM 2371 C CA . PHE B 1 58 ? -20.562 21.969 6.664 1 71.38 58 PHE B CA 1
ATOM 2372 C C . PHE B 1 58 ? -20.641 21.109 7.93 1 71.38 58 PHE B C 1
ATOM 2374 O O . PHE B 1 58 ? -21.281 21.5 8.906 1 71.38 58 PHE B O 1
ATOM 2381 N N . ILE B 1 59 ? -20.312 19.969 7.797 1 62.41 59 ILE B N 1
ATOM 2382 C CA . ILE B 1 59 ? -20.203 19.172 9.016 1 62.41 59 ILE B CA 1
ATOM 2383 C C . ILE B 1 59 ? -18.891 19.516 9.734 1 62.41 59 ILE B C 1
ATOM 2385 O O . ILE B 1 59 ? -17.812 19.172 9.25 1 62.41 59 ILE B O 1
ATOM 2389 N N . GLU B 1 60 ? -19.016 20.578 10.609 1 59.16 60 GLU B N 1
ATOM 2390 C CA . GLU B 1 60 ? -17.875 20.891 11.469 1 59.16 60 GLU B CA 1
ATOM 2391 C C . GLU B 1 60 ? -17.656 19.797 12.508 1 59.16 60 GLU B C 1
ATOM 2393 O O . GLU B 1 60 ? -18.438 19.641 13.438 1 59.16 60 GLU B O 1
ATOM 2398 N N . SER B 1 61 ? -17.094 18.766 12.031 1 63.44 61 SER B N 1
ATOM 2399 C CA . SER B 1 61 ? -16.891 17.734 13.039 1 63.44 61 SER B CA 1
ATOM 2400 C C . SER B 1 61 ? -15.406 17.562 13.352 1 63.44 61 SER B C 1
ATOM 2402 O O . SER B 1 61 ? -14.57 17.516 12.445 1 63.44 61 SER B O 1
ATOM 2404 N N . ALA B 1 62 ? -15.172 17.875 14.617 1 65.19 62 ALA B N 1
ATOM 2405 C CA . ALA B 1 62 ? -13.82 17.609 15.102 1 65.19 62 ALA B CA 1
ATOM 2406 C C . ALA B 1 62 ? -13.336 16.234 14.656 1 65.19 62 ALA B C 1
ATOM 2408 O O . ALA B 1 62 ? -12.133 15.961 14.672 1 65.19 62 ALA B O 1
ATOM 2409 N N . THR B 1 63 ? -14.281 15.5 14.102 1 65.31 63 THR B N 1
ATOM 2410 C CA . THR B 1 63 ? -13.938 14.125 13.75 1 65.31 63 THR B CA 1
ATOM 2411 C C . THR B 1 63 ? -13.914 13.945 12.234 1 65.31 63 THR B C 1
ATOM 2413 O O . THR B 1 63 ? -13.625 12.852 11.742 1 65.31 63 THR B O 1
ATOM 2416 N N . ALA B 1 64 ? -14.117 15.016 11.539 1 67.12 64 ALA B N 1
ATOM 2417 C CA . ALA B 1 64 ? -14.227 14.891 10.086 1 67.12 64 ALA B CA 1
ATOM 2418 C C . ALA B 1 64 ? -12.859 14.617 9.453 1 67.12 64 ALA B C 1
ATOM 2420 O O . ALA B 1 64 ? -11.867 15.266 9.805 1 67.12 64 ALA B O 1
ATOM 2421 N N . GLU B 1 65 ? -12.812 13.547 8.633 1 71.31 65 GLU B N 1
ATOM 2422 C CA . GLU B 1 65 ? -11.625 13.273 7.824 1 71.31 65 GLU B CA 1
ATOM 2423 C C . GLU B 1 65 ? -11.938 13.359 6.332 1 71.31 65 GLU B C 1
ATOM 2425 O O . GLU B 1 65 ? -12.75 12.586 5.82 1 71.31 65 GLU B O 1
ATOM 2430 N N . PHE B 1 66 ? -11.312 14.32 5.719 1 74.88 66 PHE B N 1
ATOM 2431 C CA . PHE B 1 66 ? -11.5 14.477 4.281 1 74.88 66 PHE B CA 1
ATOM 2432 C C . PHE B 1 66 ? -10.688 13.445 3.512 1 74.88 66 PHE B C 1
ATOM 2434 O O . PHE B 1 66 ? -9.57 13.094 3.918 1 74.88 66 PHE B O 1
ATOM 2441 N N . PRO B 1 67 ? -11.281 13.07 2.363 1 81.12 67 PRO B N 1
ATOM 2442 C CA . PRO B 1 67 ? -10.531 12.125 1.534 1 81.12 67 PRO B CA 1
ATOM 2443 C C . PRO B 1 67 ? -9.172 12.672 1.098 1 81.12 67 PRO B C 1
ATOM 2445 O O . PRO B 1 67 ? -9.047 13.859 0.803 1 81.12 67 PRO B O 1
ATOM 2448 N N . LEU B 1 68 ? -8.227 11.766 1.061 1 85.38 68 LEU B N 1
ATOM 2449 C CA . LEU B 1 68 ? -6.848 12.133 0.731 1 85.38 68 LEU B CA 1
ATOM 2450 C C . LEU B 1 68 ? -6.781 12.82 -0.627 1 85.38 68 LEU B C 1
ATOM 2452 O O . LEU B 1 68 ? -6.051 13.805 -0.794 1 85.38 68 LEU B O 1
ATOM 2456 N N . VAL B 1 69 ? -7.539 12.367 -1.53 1 80.31 69 VAL B N 1
ATOM 2457 C CA . VAL B 1 69 ? -7.484 12.891 -2.893 1 80.31 69 VAL B CA 1
ATOM 2458 C C . VAL B 1 69 ? -7.879 14.367 -2.895 1 80.31 69 VAL B C 1
ATOM 2460 O O . VAL B 1 69 ? -7.316 15.164 -3.648 1 80.31 69 VAL B O 1
ATOM 2463 N N . LEU B 1 70 ? -8.766 14.805 -2.109 1 78.88 70 LEU B N 1
ATOM 2464 C CA . LEU B 1 70 ? -9.18 16.203 -1.992 1 78.88 70 LEU B CA 1
ATOM 2465 C C . LEU B 1 70 ? -8.117 17.031 -1.277 1 78.88 70 LEU B C 1
ATOM 2467 O O . LEU B 1 70 ? -7.793 18.141 -1.708 1 78.88 70 LEU B O 1
ATOM 2471 N N . ARG B 1 71 ? -7.535 16.422 -0.28 1 85.06 71 ARG B N 1
ATOM 2472 C CA . ARG B 1 71 ? -6.523 17.125 0.499 1 85.06 71 ARG B CA 1
ATOM 2473 C C . ARG B 1 71 ? -5.258 17.344 -0.322 1 85.06 71 ARG B C 1
ATOM 2475 O O . ARG B 1 71 ? -4.586 18.375 -0.173 1 85.06 71 ARG B O 1
ATOM 2482 N N . GLU B 1 72 ? -4.941 16.469 -1.164 1 88.69 72 GLU B N 1
ATOM 2483 C CA . GLU B 1 72 ? -3.744 16.562 -1.993 1 88.69 72 GLU B CA 1
ATOM 2484 C C . GLU B 1 72 ? -3.789 17.781 -2.91 1 88.69 72 GLU B C 1
ATOM 2486 O O . GLU B 1 72 ? -2.75 18.359 -3.223 1 88.69 72 GLU B O 1
ATOM 2491 N N . SER B 1 73 ? -4.945 18.156 -3.232 1 84.12 73 SER B N 1
ATOM 2492 C CA . SER B 1 73 ? -5.086 19.234 -4.195 1 84.12 73 SER B CA 1
ATOM 2493 C C . SER B 1 73 ? -5.316 20.578 -3.492 1 84.12 73 SER B C 1
ATOM 2495 O O . SER B 1 73 ? -5.328 21.625 -4.137 1 84.12 73 SER B O 1
ATOM 2497 N N . GLU B 1 74 ? -5.398 20.5 -2.291 1 82 74 GLU B N 1
ATOM 2498 C CA . GLU B 1 74 ? -5.586 21.719 -1.501 1 82 74 GLU B CA 1
ATOM 2499 C C . GLU B 1 74 ? -4.246 22.359 -1.148 1 82 74 GLU B C 1
ATOM 2501 O O . GLU B 1 74 ? -3.283 21.656 -0.828 1 82 74 GLU B O 1
ATOM 2506 N N . ASN B 1 75 ? -4.094 23.734 -1.324 1 86.56 75 ASN B N 1
ATOM 2507 C CA . ASN B 1 75 ? -2.943 24.516 -0.868 1 86.56 75 ASN B CA 1
ATOM 2508 C C . ASN B 1 75 ? -1.64 23.969 -1.452 1 86.56 75 ASN B C 1
ATOM 2510 O O . ASN B 1 75 ? -0.655 23.797 -0.731 1 86.56 75 ASN B O 1
ATOM 2514 N N . LEU B 1 76 ? -1.677 23.688 -2.67 1 89.88 76 LEU B N 1
ATOM 2515 C CA . LEU B 1 76 ? -0.562 23.062 -3.365 1 89.88 76 LEU B CA 1
ATOM 2516 C C . LEU B 1 76 ? 0.693 23.922 -3.279 1 89.88 76 LEU B C 1
ATOM 2518 O O . LEU B 1 76 ? 1.79 23.406 -3.045 1 89.88 76 LEU B O 1
ATOM 2522 N N . GLN B 1 77 ? 0.527 25.203 -3.49 1 91.69 77 GLN B N 1
ATOM 2523 C CA . GLN B 1 77 ? 1.674 26.109 -3.436 1 91.69 77 GLN B CA 1
ATOM 2524 C C . GLN B 1 77 ? 2.309 26.109 -2.049 1 91.69 77 GLN B C 1
ATOM 2526 O O . GLN B 1 77 ? 3.535 26.078 -1.922 1 91.69 77 GLN B O 1
ATOM 2531 N N . GLN B 1 78 ? 1.471 26.156 -1.075 1 92 78 GLN B N 1
ATOM 2532 C CA . GLN B 1 78 ? 1.957 26.109 0.3 1 92 78 GLN B CA 1
ATOM 2533 C C . GLN B 1 78 ? 2.684 24.797 0.583 1 92 78 GLN B C 1
ATOM 2535 O O . GLN B 1 78 ? 3.752 24.797 1.199 1 92 78 GLN B O 1
ATOM 2540 N N . LYS B 1 79 ? 2.143 23.672 0.109 1 95.44 79 LYS B N 1
ATOM 2541 C CA . LYS B 1 79 ? 2.783 22.375 0.306 1 95.44 79 LYS B CA 1
ATOM 2542 C C . LYS B 1 79 ? 4.145 22.328 -0.385 1 95.44 79 LYS B C 1
ATOM 2544 O O . LYS B 1 79 ? 5.09 21.734 0.14 1 95.44 79 LYS B O 1
ATOM 2549 N N . ASP B 1 80 ? 4.234 22.984 -1.486 1 95.19 80 ASP B N 1
ATOM 2550 C CA . ASP B 1 80 ? 5.504 23.016 -2.207 1 95.19 80 ASP B CA 1
ATOM 2551 C C . ASP B 1 80 ? 6.566 23.766 -1.42 1 95.19 80 ASP B C 1
ATOM 2553 O O . ASP B 1 80 ? 7.715 23.328 -1.328 1 95.19 80 ASP B O 1
ATOM 2557 N N . ILE B 1 81 ? 6.215 24.891 -0.939 1 95.56 81 ILE B N 1
ATOM 2558 C CA . ILE B 1 81 ? 7.121 25.719 -0.137 1 95.56 81 ILE B CA 1
ATOM 2559 C C . ILE B 1 81 ? 7.59 24.922 1.079 1 95.56 81 ILE B C 1
ATOM 2561 O O . ILE B 1 81 ? 8.789 24.859 1.373 1 95.56 81 ILE B O 1
ATOM 2565 N N . ILE B 1 82 ? 6.66 24.281 1.706 1 96.75 82 ILE B N 1
ATOM 2566 C CA . ILE B 1 82 ? 6.941 23.5 2.9 1 96.75 82 ILE B CA 1
ATOM 2567 C C . ILE B 1 82 ? 7.871 22.344 2.547 1 96.75 82 ILE B C 1
ATOM 2569 O O . ILE B 1 82 ? 8.844 22.062 3.262 1 96.75 82 ILE B O 1
ATOM 2573 N N . ALA B 1 83 ? 7.598 21.672 1.463 1 97.06 83 ALA B N 1
ATOM 2574 C CA . ALA B 1 83 ? 8.422 20.547 1.011 1 97.06 83 ALA B CA 1
ATOM 2575 C C . ALA B 1 83 ? 9.859 20.984 0.777 1 97.06 83 ALA B C 1
ATOM 2577 O O . ALA B 1 83 ? 10.797 20.312 1.214 1 97.06 83 ALA B O 1
ATOM 2578 N N . GLN B 1 84 ? 10.008 22.094 0.161 1 95.81 84 GLN B N 1
ATOM 2579 C CA . GLN B 1 84 ? 11.344 22.609 -0.141 1 95.81 84 GLN B CA 1
ATOM 2580 C C . GLN B 1 84 ? 12.117 22.906 1.137 1 95.81 84 GLN B C 1
ATOM 2582 O O . GLN B 1 84 ? 13.297 22.578 1.25 1 95.81 84 GLN B O 1
ATOM 2587 N N . LYS B 1 85 ? 11.469 23.531 2.029 1 96.31 85 LYS B N 1
ATOM 2588 C CA . LYS B 1 85 ? 12.102 23.844 3.307 1 96.31 85 LYS B CA 1
ATOM 2589 C C . LYS B 1 85 ? 12.477 22.578 4.062 1 96.31 85 LYS B C 1
ATOM 2591 O O . LYS B 1 85 ? 13.531 22.516 4.707 1 96.31 85 LYS B O 1
ATOM 2596 N N . ALA B 1 86 ? 11.641 21.562 3.998 1 97.75 86 ALA B N 1
ATOM 2597 C CA . ALA B 1 86 ? 11.852 20.312 4.711 1 97.75 86 ALA B CA 1
ATOM 2598 C C . ALA B 1 86 ? 13.047 19.547 4.141 1 97.75 86 ALA B C 1
ATOM 2600 O O . ALA B 1 86 ? 13.758 18.859 4.867 1 97.75 86 ALA B O 1
ATOM 2601 N N . LEU B 1 87 ? 13.297 19.734 2.854 1 96.94 87 LEU B N 1
ATOM 2602 C CA . LEU B 1 87 ? 14.344 19 2.156 1 96.94 87 LEU B CA 1
ATOM 2603 C C . LEU B 1 87 ? 15.719 19.344 2.717 1 96.94 87 LEU B C 1
ATOM 2605 O O . LEU B 1 87 ? 16.656 18.547 2.611 1 96.94 87 LEU B O 1
ATOM 2609 N N . LYS B 1 88 ? 15.844 20.516 3.311 1 96.25 88 LYS B N 1
ATOM 2610 C CA . LYS B 1 88 ? 17.125 20.984 3.848 1 96.25 88 LYS B CA 1
ATOM 2611 C C . LYS B 1 88 ? 17.609 20.062 4.969 1 96.25 88 LYS B C 1
ATOM 2613 O O . LYS B 1 88 ? 18.797 20.047 5.281 1 96.25 88 LYS B O 1
ATOM 2618 N N . TYR B 1 89 ? 16.734 19.266 5.531 1 97.44 89 TYR B N 1
ATOM 2619 C CA . TYR B 1 89 ? 17.078 18.438 6.676 1 97.44 89 TYR B CA 1
ATOM 2620 C C . TYR B 1 89 ? 17.422 17.016 6.227 1 97.44 89 TYR B C 1
ATOM 2622 O O . TYR B 1 89 ? 17.922 16.219 7.02 1 97.44 89 TYR B O 1
ATOM 2630 N N . VAL B 1 90 ? 17.203 16.641 5.008 1 97.44 90 VAL B N 1
ATOM 2631 C CA . VAL B 1 90 ? 17.391 15.289 4.504 1 97.44 90 VAL B CA 1
ATOM 2632 C C . VAL B 1 90 ? 18.828 15.102 4.016 1 97.44 90 VAL B C 1
ATOM 2634 O O . VAL B 1 90 ? 19.375 15.977 3.332 1 97.44 90 VAL B O 1
ATOM 2637 N N . LYS B 1 91 ? 19.375 14 4.363 1 96.56 91 LYS B N 1
ATOM 2638 C CA . LYS B 1 91 ? 20.703 13.586 3.912 1 96.56 91 LYS B CA 1
ATOM 2639 C C . LYS B 1 91 ? 20.703 12.125 3.467 1 96.56 91 LYS B C 1
ATOM 2641 O O . LYS B 1 91 ? 19.922 11.32 3.973 1 96.56 91 LYS B O 1
ATOM 2646 N N . ASN B 1 92 ? 21.641 11.797 2.592 1 95.75 92 ASN B N 1
ATOM 2647 C CA . ASN B 1 92 ? 21.812 10.406 2.188 1 95.75 92 ASN B CA 1
ATOM 2648 C C . ASN B 1 92 ? 22.141 9.516 3.381 1 95.75 92 ASN B C 1
ATOM 2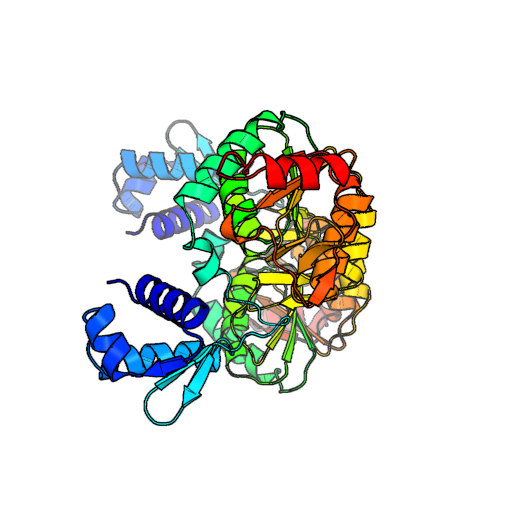650 O O . ASN B 1 92 ? 22.828 9.938 4.309 1 95.75 92 ASN B O 1
ATOM 2654 N N . GLY B 1 93 ? 21.562 8.336 3.398 1 95.88 93 GLY B N 1
ATOM 2655 C CA . GLY B 1 93 ? 21.891 7.348 4.418 1 95.88 93 GLY B CA 1
ATOM 2656 C C . GLY B 1 93 ? 20.953 7.402 5.617 1 95.88 93 GLY B C 1
ATOM 2657 O O . GLY B 1 93 ? 21.047 6.562 6.516 1 95.88 93 GLY B O 1
ATOM 2658 N N . GLN B 1 94 ? 20.031 8.328 5.594 1 97.44 94 GLN B N 1
ATOM 2659 C CA . GLN B 1 94 ? 19.156 8.516 6.75 1 97.44 94 GLN B CA 1
ATOM 2660 C C . GLN B 1 94 ? 18 7.52 6.727 1 97.44 94 GLN B C 1
ATOM 2662 O O . GLN B 1 94 ? 17.609 7.039 5.66 1 97.44 94 GLN B O 1
ATOM 2667 N N . THR B 1 95 ? 17.531 7.199 7.871 1 98.31 95 THR B N 1
ATOM 2668 C CA . THR B 1 95 ? 16.25 6.555 8.062 1 98.31 95 THR B CA 1
ATOM 2669 C C . THR B 1 95 ? 15.172 7.582 8.414 1 98.31 95 THR B C 1
ATOM 2671 O O . THR B 1 95 ? 15.336 8.359 9.359 1 98.31 95 THR B O 1
ATOM 2674 N N . ILE B 1 96 ? 14.062 7.52 7.656 1 98.69 96 ILE B N 1
ATOM 2675 C CA . ILE B 1 96 ? 13.055 8.57 7.785 1 98.69 96 ILE B CA 1
ATOM 2676 C C . ILE B 1 96 ? 11.672 7.941 7.945 1 98.69 96 ILE B C 1
ATOM 2678 O O . ILE B 1 96 ? 11.305 7.027 7.199 1 98.69 96 ILE B O 1
ATOM 2682 N N . PHE B 1 97 ? 10.898 8.422 8.953 1 98.88 97 PHE B N 1
ATOM 2683 C CA . PHE B 1 97 ? 9.477 8.109 9.07 1 98.88 97 PHE B CA 1
ATOM 2684 C C . PHE B 1 97 ? 8.633 9.125 8.328 1 98.88 97 PHE B C 1
ATOM 2686 O O . PHE B 1 97 ? 8.859 10.336 8.445 1 98.88 97 PHE B O 1
ATOM 2693 N N . LEU B 1 98 ? 7.676 8.672 7.535 1 98.81 98 LEU B N 1
ATOM 2694 C CA . LEU B 1 98 ? 6.742 9.531 6.82 1 98.81 98 LEU B CA 1
ATOM 2695 C C . LEU B 1 98 ? 5.301 9.141 7.113 1 98.81 98 LEU B C 1
ATOM 2697 O O . LEU B 1 98 ? 4.914 7.984 6.914 1 98.81 98 LEU B O 1
ATOM 2701 N N . ASP B 1 99 ? 4.504 10.102 7.543 1 98.5 99 ASP B N 1
ATOM 2702 C CA . ASP B 1 99 ? 3.1 9.75 7.73 1 98.5 99 ASP B CA 1
ATOM 2703 C C . ASP B 1 99 ? 2.336 9.805 6.41 1 98.5 99 ASP B C 1
ATOM 2705 O O . ASP B 1 99 ? 2.928 10.047 5.355 1 98.5 99 ASP B O 1
ATOM 2709 N N . SER B 1 100 ? 1.069 9.57 6.449 1 97.44 100 SER B N 1
ATOM 2710 C CA . SER B 1 100 ? 0.257 9.375 5.254 1 97.44 100 SER B CA 1
ATOM 2711 C C . SER B 1 100 ? -0.422 10.672 4.828 1 97.44 100 SER B C 1
ATOM 2713 O O . SER B 1 100 ? -1.315 10.664 3.98 1 97.44 100 SER B O 1
ATOM 2715 N N . SER B 1 101 ? 0.025 11.828 5.277 1 96.69 101 SER B N 1
ATOM 2716 C CA . SER B 1 101 ? -0.656 13.086 5.004 1 96.69 101 SER B CA 1
ATOM 2717 C C . SER B 1 101 ? -0.335 13.594 3.602 1 96.69 101 SER B C 1
ATOM 2719 O O . SER B 1 101 ? 0.672 13.203 3.01 1 96.69 101 SER B O 1
ATOM 2721 N N . SER B 1 102 ? -1.214 14.453 3.121 1 95.56 102 SER B N 1
ATOM 2722 C CA . SER B 1 102 ? -1.041 15.016 1.788 1 95.56 102 SER B CA 1
ATOM 2723 C C . SER B 1 102 ? 0.175 15.938 1.731 1 95.56 102 SER B C 1
ATOM 2725 O O . SER B 1 102 ? 0.842 16.031 0.698 1 95.56 102 SER B O 1
ATOM 2727 N N . THR B 1 103 ? 0.445 16.641 2.797 1 96.5 103 THR B N 1
ATOM 2728 C CA . THR B 1 103 ? 1.612 17.516 2.846 1 96.5 103 THR B CA 1
ATOM 2729 C C . THR B 1 103 ? 2.9 16.703 2.797 1 96.5 103 THR B C 1
ATOM 2731 O O . THR B 1 103 ? 3.82 17.031 2.041 1 96.5 103 THR B O 1
ATOM 2734 N N . VAL B 1 104 ? 2.955 15.672 3.555 1 98.38 104 VAL B N 1
ATOM 2735 C CA . VAL B 1 104 ? 4.125 14.797 3.58 1 98.38 104 VAL B CA 1
ATOM 2736 C C . VAL B 1 104 ? 4.27 14.086 2.236 1 98.38 104 VAL B C 1
ATOM 2738 O O . VAL B 1 104 ? 5.383 13.859 1.763 1 98.38 104 VAL B O 1
ATOM 2741 N N . PHE B 1 105 ? 3.139 13.758 1.654 1 97.5 105 PHE B N 1
ATOM 2742 C CA . PHE B 1 105 ? 3.182 13.117 0.343 1 97.5 105 PHE B CA 1
ATOM 2743 C C . PHE B 1 105 ? 3.891 14.008 -0.669 1 97.5 105 PHE B C 1
ATOM 2745 O O . PHE B 1 105 ? 4.715 13.531 -1.454 1 97.5 105 PHE B O 1
ATOM 2752 N N . ARG B 1 106 ? 3.576 15.266 -0.695 1 95.44 106 ARG B N 1
ATOM 2753 C CA . ARG B 1 106 ? 4.227 16.219 -1.592 1 95.44 106 ARG B CA 1
ATOM 2754 C C . ARG B 1 106 ? 5.73 16.266 -1.338 1 95.44 106 ARG B C 1
ATOM 2756 O O . ARG B 1 106 ? 6.523 16.25 -2.279 1 95.44 106 ARG B O 1
ATOM 2763 N N . PHE B 1 107 ? 6.098 16.328 -0.099 1 97.5 107 PHE B N 1
ATOM 2764 C CA . PHE B 1 107 ? 7.492 16.312 0.326 1 97.5 107 PHE B CA 1
ATOM 2765 C C . PHE B 1 107 ? 8.18 15.023 -0.109 1 97.5 107 PHE B C 1
ATOM 2767 O O . PHE B 1 107 ? 9.281 15.055 -0.654 1 97.5 107 PHE B O 1
ATOM 2774 N N . ALA B 1 108 ? 7.52 13.875 0.051 1 97.06 108 ALA B N 1
ATOM 2775 C CA . ALA B 1 108 ? 8.086 12.547 -0.18 1 97.06 108 ALA B CA 1
ATOM 2776 C C . ALA B 1 108 ? 8.477 12.367 -1.644 1 97.06 108 ALA B C 1
ATOM 2778 O O . ALA B 1 108 ? 9.438 11.648 -1.953 1 97.06 108 ALA B O 1
ATOM 2779 N N . GLN B 1 109 ? 7.758 13.016 -2.494 1 94.12 109 GLN B N 1
ATOM 2780 C CA . GLN B 1 109 ? 8.047 12.906 -3.922 1 94.12 109 GLN B CA 1
ATOM 2781 C C . GLN B 1 109 ? 9.445 13.43 -4.242 1 94.12 109 GLN B C 1
ATOM 2783 O O . GLN B 1 109 ? 10.086 12.961 -5.184 1 94.12 109 GLN B O 1
ATOM 2788 N N . SER B 1 110 ? 9.906 14.297 -3.49 1 94 110 SER B N 1
ATOM 2789 C CA . SER B 1 110 ? 11.211 14.906 -3.721 1 94 110 SER B CA 1
ATOM 2790 C C . SER B 1 110 ? 12.336 14.008 -3.225 1 94 110 SER B C 1
ATOM 2792 O O . SER B 1 110 ? 13.508 14.219 -3.564 1 94 110 SER B O 1
ATOM 2794 N N . LEU B 1 111 ? 12.023 12.961 -2.504 1 95.44 111 LEU B N 1
ATOM 2795 C CA . LEU B 1 111 ? 13.039 12.094 -1.926 1 95.44 111 LEU B CA 1
ATOM 2796 C C . LEU B 1 111 ? 13.641 11.18 -2.99 1 95.44 111 LEU B C 1
ATOM 2798 O O . LEU B 1 111 ? 14.688 10.57 -2.768 1 95.44 111 LEU B O 1
ATOM 2802 N N . LYS B 1 112 ? 12.977 11.102 -4.117 1 91.56 112 LYS B N 1
ATOM 2803 C CA . LYS B 1 112 ? 13.461 10.273 -5.223 1 91.56 112 LYS B CA 1
ATOM 2804 C C . LYS B 1 112 ? 14.852 10.703 -5.668 1 91.56 112 LYS B C 1
ATOM 2806 O O . LYS B 1 112 ? 15.578 9.922 -6.293 1 91.56 112 LYS B O 1
ATOM 2811 N N . ASN B 1 113 ? 15.242 11.875 -5.293 1 90.56 113 ASN B N 1
ATOM 2812 C CA . ASN B 1 113 ? 16.516 12.445 -5.727 1 90.56 113 ASN B CA 1
ATOM 2813 C C . ASN B 1 113 ? 17.641 12.109 -4.758 1 90.56 113 ASN B C 1
ATOM 2815 O O . ASN B 1 113 ? 18.797 12.484 -4.977 1 90.56 113 ASN B O 1
ATOM 2819 N N . PHE B 1 114 ? 17.359 11.422 -3.752 1 92.31 114 PHE B N 1
ATOM 2820 C CA . PHE B 1 114 ? 18.344 11.039 -2.744 1 92.31 114 PHE B CA 1
ATOM 2821 C C . PHE B 1 114 ? 18.688 9.562 -2.865 1 92.31 114 PHE B C 1
ATOM 2823 O O . PHE B 1 114 ? 18 8.812 -3.562 1 92.31 114 PHE B O 1
ATOM 2830 N N . SER B 1 115 ? 19.844 9.258 -2.195 1 90.44 115 SER B N 1
ATOM 2831 C CA . SER B 1 115 ? 20.297 7.871 -2.262 1 90.44 115 SER B CA 1
ATOM 2832 C C . SER B 1 115 ? 20.406 7.258 -0.87 1 90.44 115 SER B C 1
ATOM 2834 O O . SER B 1 115 ? 20.719 7.949 0.099 1 90.44 115 SER B O 1
ATOM 2836 N N . ASP B 1 116 ? 20.078 5.992 -0.82 1 93.25 116 ASP B N 1
ATOM 2837 C CA . ASP B 1 116 ? 20.312 5.16 0.359 1 93.25 116 ASP B CA 1
ATOM 2838 C C . ASP B 1 116 ? 19.469 5.633 1.538 1 93.25 116 ASP B C 1
ATOM 2840 O O . ASP B 1 116 ? 19.953 5.695 2.67 1 93.25 116 ASP B O 1
ATOM 2844 N N . ILE B 1 117 ? 18.312 6.125 1.251 1 96.31 117 ILE B N 1
ATOM 2845 C CA . ILE B 1 117 ? 17.359 6.496 2.295 1 96.31 117 ILE B CA 1
ATOM 2846 C C . ILE B 1 117 ? 16.453 5.312 2.617 1 96.31 117 ILE B C 1
ATOM 2848 O O . ILE B 1 117 ? 15.992 4.613 1.712 1 96.31 117 ILE B O 1
ATOM 2852 N N . THR B 1 118 ? 16.328 5.07 3.871 1 97.94 118 THR B N 1
ATOM 2853 C CA . THR B 1 118 ? 15.344 4.105 4.344 1 97.94 118 THR B CA 1
ATOM 2854 C C . THR B 1 118 ? 14.078 4.816 4.816 1 97.94 118 THR B C 1
ATOM 2856 O O . THR B 1 118 ? 14.141 5.699 5.676 1 97.94 118 THR B O 1
ATOM 2859 N N . ILE B 1 119 ? 12.969 4.41 4.25 1 98.5 119 ILE B N 1
ATOM 2860 C CA . ILE B 1 119 ? 11.703 5.047 4.582 1 98.5 119 ILE B CA 1
ATOM 2861 C C . ILE B 1 119 ? 10.781 4.035 5.258 1 98.5 119 ILE B C 1
ATOM 2863 O O . ILE B 1 119 ? 10.648 2.9 4.793 1 98.5 119 ILE B O 1
ATOM 2867 N N . VAL B 1 120 ? 10.188 4.414 6.352 1 98.81 120 VAL B N 1
ATOM 2868 C CA . VAL B 1 120 ? 9.07 3.703 6.969 1 98.81 120 VAL B CA 1
ATOM 2869 C C . VAL B 1 120 ? 7.812 4.562 6.91 1 98.81 120 VAL B C 1
ATOM 2871 O O . VAL B 1 120 ? 7.824 5.723 7.328 1 98.81 120 VAL B O 1
ATOM 2874 N N . THR B 1 121 ? 6.73 4.023 6.367 1 98.75 121 THR B N 1
ATOM 2875 C CA . THR B 1 121 ? 5.516 4.82 6.223 1 98.75 121 THR B CA 1
ATOM 2876 C C . THR B 1 121 ? 4.277 3.969 6.469 1 98.75 121 THR B C 1
ATOM 2878 O O . THR B 1 121 ? 4.312 2.748 6.289 1 98.75 121 THR B O 1
ATOM 2881 N N . ASN B 1 122 ? 3.258 4.656 6.879 1 98.56 122 ASN B N 1
ATOM 2882 C CA . ASN B 1 122 ? 1.956 4.012 7.02 1 98.56 122 ASN B CA 1
ATOM 2883 C C . ASN B 1 122 ? 1.011 4.402 5.887 1 98.56 122 ASN B C 1
ATOM 2885 O O . ASN B 1 122 ? -0.198 4.18 5.98 1 98.56 122 ASN B O 1
ATOM 2889 N N . GLY B 1 123 ? 1.525 5.051 4.887 1 97.88 123 GLY B N 1
ATOM 2890 C CA . GLY B 1 123 ? 0.702 5.512 3.779 1 97.88 123 GLY B CA 1
ATOM 2891 C C . GLY B 1 123 ? 0.807 4.629 2.551 1 97.88 123 GLY B C 1
ATOM 2892 O O . GLY B 1 123 ? 1.883 4.5 1.963 1 97.88 123 GLY B O 1
ATOM 2893 N N . ILE B 1 124 ? -0.307 4.145 2.096 1 95.62 124 ILE B N 1
ATOM 2894 C CA . ILE B 1 124 ? -0.309 3.238 0.953 1 95.62 124 ILE B CA 1
ATOM 2895 C C . ILE B 1 124 ? -0.036 4.023 -0.329 1 95.62 124 ILE B C 1
ATOM 2897 O O . ILE B 1 124 ? 0.64 3.529 -1.234 1 95.62 124 ILE B O 1
ATOM 2901 N N . LYS B 1 125 ? -0.52 5.211 -0.402 1 94.31 125 LYS B N 1
ATOM 2902 C CA . LYS B 1 125 ? -0.271 6.031 -1.584 1 94.31 125 LYS B CA 1
ATOM 2903 C C . LYS B 1 125 ? 1.213 6.359 -1.723 1 94.31 125 LYS B C 1
ATOM 2905 O O . LYS B 1 125 ? 1.765 6.305 -2.824 1 94.31 125 LYS B O 1
ATOM 2910 N N . LEU B 1 126 ? 1.756 6.699 -0.626 1 96 126 LEU B N 1
ATOM 2911 C CA . LEU B 1 126 ? 3.186 6.992 -0.614 1 96 126 LEU B CA 1
ATOM 2912 C C . LEU B 1 126 ? 3.994 5.77 -1.04 1 96 126 LEU B C 1
ATOM 2914 O O . LEU B 1 126 ? 4.93 5.887 -1.834 1 96 126 LEU B O 1
ATOM 2918 N N . MET B 1 127 ? 3.648 4.602 -0.55 1 95.81 127 MET B N 1
ATOM 2919 C CA . MET B 1 127 ? 4.301 3.348 -0.919 1 95.81 127 MET B CA 1
ATOM 2920 C C . MET B 1 127 ? 4.266 3.141 -2.43 1 95.81 127 MET B C 1
ATOM 2922 O O . MET B 1 127 ? 5.289 2.828 -3.043 1 95.81 127 MET B O 1
ATOM 2926 N N . ASN B 1 128 ? 3.143 3.393 -2.947 1 92.75 128 ASN B N 1
ATOM 2927 C CA . ASN B 1 128 ? 2.963 3.195 -4.383 1 92.75 128 ASN B CA 1
ATOM 2928 C C . ASN B 1 128 ? 3.783 4.191 -5.191 1 92.75 128 ASN B C 1
ATOM 2930 O O . ASN B 1 128 ? 4.387 3.83 -6.203 1 92.75 128 ASN B O 1
ATOM 2934 N N . ALA B 1 129 ? 3.834 5.395 -4.766 1 92.44 129 ALA B N 1
ATOM 2935 C CA . ALA B 1 129 ? 4.496 6.473 -5.496 1 92.44 129 ALA B CA 1
ATOM 2936 C C . ALA B 1 129 ? 6.008 6.266 -5.531 1 92.44 129 ALA B C 1
ATOM 2938 O O . ALA B 1 129 ? 6.672 6.668 -6.488 1 92.44 129 ALA B O 1
ATOM 2939 N N . LEU B 1 130 ? 6.512 5.625 -4.512 1 94.88 130 LEU B N 1
ATOM 2940 C CA . LEU B 1 130 ? 7.961 5.504 -4.391 1 94.88 130 LEU B CA 1
ATOM 2941 C C . LEU B 1 130 ? 8.414 4.078 -4.684 1 94.88 130 LEU B C 1
ATOM 2943 O O . LEU B 1 130 ? 9.602 3.768 -4.582 1 94.88 130 LEU B O 1
ATOM 2947 N N . ALA B 1 131 ? 7.527 3.189 -5.051 1 92.56 131 ALA B N 1
ATOM 2948 C CA . ALA B 1 131 ? 7.773 1.753 -5.133 1 92.56 131 ALA B CA 1
ATOM 2949 C C . ALA B 1 131 ? 8.867 1.442 -6.148 1 92.56 131 ALA B C 1
ATOM 2951 O O . ALA B 1 131 ? 9.625 0.48 -5.984 1 92.56 131 ALA B O 1
ATOM 2952 N N . ASP B 1 132 ? 9.023 2.248 -7.117 1 86.94 132 ASP B N 1
ATOM 2953 C CA . ASP B 1 132 ? 9.938 1.927 -8.211 1 86.94 132 ASP B CA 1
ATOM 2954 C C . ASP B 1 132 ? 11.289 2.617 -8.023 1 86.94 132 ASP B C 1
ATOM 2956 O O . ASP B 1 132 ? 12.172 2.508 -8.875 1 86.94 132 ASP B O 1
ATOM 2960 N N . CYS B 1 133 ? 11.383 3.359 -6.969 1 90.75 133 CYS B N 1
ATOM 2961 C CA . CYS B 1 133 ? 12.641 4.035 -6.695 1 90.75 133 CYS B CA 1
ATOM 2962 C C . CYS B 1 133 ? 13.656 3.072 -6.086 1 90.75 133 CYS B C 1
ATOM 2964 O O . CYS B 1 133 ? 13.633 2.828 -4.875 1 90.75 133 CYS B O 1
ATOM 2966 N N . LYS B 1 134 ? 14.633 2.639 -6.84 1 84.31 134 LYS B N 1
ATOM 2967 C CA . LYS B 1 134 ? 15.578 1.608 -6.438 1 84.31 134 LYS B CA 1
ATOM 2968 C C . LYS B 1 134 ? 16.594 2.154 -5.43 1 84.31 134 LYS B C 1
ATOM 2970 O O . LYS B 1 134 ? 17.234 1.388 -4.719 1 84.31 134 LYS B O 1
ATOM 2975 N N . ASN B 1 135 ? 16.672 3.443 -5.391 1 89.25 135 ASN B N 1
ATOM 2976 C CA . ASN B 1 135 ? 17.641 4.07 -4.484 1 89.25 135 ASN B CA 1
ATOM 2977 C C . ASN B 1 135 ? 17.062 4.223 -3.08 1 89.25 135 ASN B C 1
ATOM 2979 O O . ASN B 1 135 ? 17.719 4.73 -2.18 1 89.25 135 ASN B O 1
ATOM 2983 N N . LEU B 1 136 ? 15.828 3.807 -2.885 1 94.5 136 LEU B N 1
ATOM 2984 C CA . LEU B 1 136 ? 15.148 3.895 -1.598 1 94.5 136 LEU B CA 1
ATOM 2985 C C . LEU B 1 136 ? 14.828 2.506 -1.055 1 94.5 136 LEU B C 1
ATOM 2987 O O . LEU B 1 136 ? 14.523 1.59 -1.82 1 94.5 136 LEU B O 1
ATOM 2991 N N . ARG B 1 137 ? 15.031 2.357 0.185 1 96.81 137 ARG B N 1
ATOM 2992 C CA . ARG B 1 137 ? 14.523 1.188 0.899 1 96.81 137 ARG B CA 1
ATOM 2993 C C . ARG B 1 137 ? 13.219 1.507 1.621 1 96.81 137 ARG B C 1
ATOM 2995 O O . ARG B 1 137 ? 13.195 2.346 2.523 1 96.81 137 ARG B O 1
ATOM 3002 N N . LEU B 1 138 ? 12.07 0.813 1.271 1 97.81 138 LEU B N 1
ATOM 3003 C CA . LEU B 1 138 ? 10.742 1.196 1.741 1 97.81 138 LEU B CA 1
ATOM 3004 C C . LEU B 1 138 ? 10.156 0.121 2.648 1 97.81 138 LEU B C 1
ATOM 3006 O O . LEU B 1 138 ? 10.086 -1.049 2.266 1 97.81 138 LEU B O 1
ATOM 3010 N N . TYR B 1 139 ? 9.773 0.532 3.844 1 98.44 139 TYR B N 1
ATOM 3011 C CA . TYR B 1 139 ? 9.023 -0.293 4.781 1 98.44 139 TYR B CA 1
ATOM 3012 C C . TYR B 1 139 ? 7.617 0.256 4.984 1 98.44 139 TYR B C 1
ATOM 3014 O O . TYR B 1 139 ? 7.422 1.471 5.078 1 98.44 139 TYR B O 1
ATOM 3022 N N . CYS B 1 140 ? 6.695 -0.649 5.062 1 98.5 140 CYS B N 1
ATOM 3023 C CA . CYS B 1 140 ? 5.312 -0.329 5.406 1 98.5 140 CYS B CA 1
ATOM 3024 C C . CYS B 1 140 ? 4.973 -0.814 6.809 1 98.5 140 CYS B C 1
ATOM 3026 O O . CYS B 1 140 ? 5.348 -1.923 7.195 1 98.5 140 CYS B O 1
ATOM 3028 N N . THR B 1 141 ? 4.234 -0.009 7.465 1 98.38 141 THR B N 1
ATOM 3029 C CA . THR B 1 141 ? 3.939 -0.342 8.852 1 98.38 141 THR B CA 1
ATOM 3030 C C . THR B 1 141 ? 2.98 -1.526 8.938 1 98.38 141 THR B C 1
ATOM 3032 O O . THR B 1 141 ? 2.984 -2.27 9.922 1 98.38 141 THR B O 1
ATOM 3035 N N . GLY B 1 142 ? 2.154 -1.642 7.938 1 98 142 GLY B N 1
ATOM 3036 C CA . GLY B 1 142 ? 1.043 -2.572 8.047 1 98 142 GLY B CA 1
ATOM 3037 C C . GLY B 1 142 ? -0.081 -2.061 8.922 1 98 142 GLY B C 1
ATOM 3038 O O . GLY B 1 142 ? -0.048 -0.916 9.383 1 98 142 GLY B O 1
ATOM 3039 N N . GLY B 1 143 ? -1.115 -2.982 9.07 1 98.12 143 GLY B N 1
ATOM 3040 C CA . GLY B 1 143 ? -2.262 -2.629 9.891 1 98.12 143 GLY B CA 1
ATOM 3041 C C . GLY B 1 143 ? -3.549 -2.51 9.102 1 98.12 143 GLY B C 1
ATOM 3042 O O . GLY B 1 143 ? -3.668 -3.072 8.008 1 98.12 143 GLY B O 1
ATOM 3043 N N . LEU B 1 144 ? -4.523 -1.841 9.773 1 97.75 144 LEU B N 1
ATOM 3044 C CA . LEU B 1 144 ? -5.848 -1.651 9.188 1 97.75 144 LEU B CA 1
ATOM 3045 C C . LEU B 1 144 ? -5.875 -0.416 8.297 1 97.75 144 LEU B C 1
ATOM 3047 O O . LEU B 1 144 ? -5.422 0.658 8.703 1 97.75 144 LEU B O 1
ATOM 3051 N N . LEU B 1 145 ? -6.441 -0.599 7.094 1 97.06 145 LEU B N 1
ATOM 3052 C CA . LEU B 1 145 ? -6.539 0.521 6.164 1 97.06 145 LEU B CA 1
ATOM 3053 C C . LEU B 1 145 ? -7.715 1.424 6.523 1 97.06 145 LEU B C 1
ATOM 3055 O O . LEU B 1 145 ? -8.828 0.943 6.738 1 97.06 145 LEU B O 1
ATOM 3059 N N . THR B 1 146 ? -7.395 2.705 6.582 1 94.31 146 THR B N 1
ATOM 3060 C CA . THR B 1 146 ? -8.461 3.701 6.574 1 94.31 146 THR B CA 1
ATOM 3061 C C . THR B 1 146 ? -8.688 4.234 5.164 1 94.31 146 THR B C 1
ATOM 3063 O O . THR B 1 146 ? -7.84 4.945 4.617 1 94.31 146 THR B O 1
ATOM 3066 N N . PRO B 1 147 ? -9.797 3.943 4.625 1 89.81 147 PRO B N 1
ATOM 3067 C CA . PRO B 1 147 ? -10.016 4.238 3.205 1 89.81 147 PRO B CA 1
ATOM 3068 C C . PRO B 1 147 ? -9.914 5.73 2.891 1 89.81 147 PRO B C 1
ATOM 3070 O O . PRO B 1 147 ? -9.352 6.109 1.861 1 89.81 147 PRO B O 1
ATOM 3073 N N . ASN B 1 148 ? -10.352 6.617 3.68 1 85.56 148 ASN B N 1
ATOM 3074 C CA . ASN B 1 148 ? -10.359 8.047 3.404 1 85.56 148 ASN B CA 1
ATOM 3075 C C . ASN B 1 148 ? -8.953 8.633 3.438 1 85.56 148 ASN B C 1
ATOM 3077 O O . ASN B 1 148 ? -8.578 9.414 2.562 1 85.56 148 ASN B O 1
ATOM 3081 N N . ALA B 1 149 ? -8.195 8.133 4.379 1 90.12 149 ALA B N 1
ATOM 3082 C CA . ALA B 1 149 ? -6.852 8.672 4.555 1 90.12 149 ALA B CA 1
ATOM 3083 C C . ALA B 1 149 ? -5.824 7.84 3.793 1 90.12 149 ALA B C 1
ATOM 3085 O O . ALA B 1 149 ? -4.684 8.266 3.613 1 90.12 149 ALA B O 1
ATOM 3086 N N . LYS B 1 150 ? -6.246 6.652 3.361 1 94.38 150 LYS B N 1
ATOM 3087 C CA . LYS B 1 150 ? -5.32 5.695 2.752 1 94.38 150 LYS B CA 1
ATOM 3088 C C . LYS B 1 150 ? -4.121 5.441 3.658 1 94.38 150 LYS B C 1
ATOM 3090 O O . LYS B 1 150 ? -2.977 5.445 3.197 1 94.38 150 LYS B O 1
ATOM 3095 N N . SER B 1 151 ? -4.426 5.312 4.887 1 96.5 151 SER B N 1
ATOM 3096 C CA . SER B 1 151 ? -3.41 5.113 5.918 1 96.5 151 SER B CA 1
ATOM 3097 C C . SER B 1 151 ? -3.623 3.797 6.656 1 96.5 151 SER B C 1
ATOM 3099 O O . SER B 1 151 ? -4.75 3.299 6.73 1 96.5 151 SER B O 1
ATOM 3101 N N . LEU B 1 152 ? -2.549 3.244 7.109 1 98.19 152 LEU B N 1
ATOM 3102 C CA . LEU B 1 152 ? -2.566 2.041 7.938 1 98.19 152 LEU B CA 1
ATOM 3103 C C . LEU B 1 152 ? -2.439 2.395 9.414 1 98.19 152 LEU B C 1
ATOM 3105 O O . LEU B 1 152 ? -1.534 3.135 9.805 1 98.19 152 LEU B O 1
ATOM 3109 N N . ILE B 1 153 ? -3.379 1.843 10.195 1 97.25 153 ILE B N 1
ATOM 3110 C CA . ILE B 1 153 ? -3.461 2.211 11.609 1 97.25 153 ILE B CA 1
ATOM 3111 C C . ILE B 1 153 ? -3.613 0.954 12.461 1 97.25 153 ILE B C 1
ATOM 3113 O O . ILE B 1 153 ? -3.66 -0.16 11.93 1 97.25 153 ILE B O 1
ATOM 3117 N N . GLY B 1 154 ? -3.6 1.177 13.859 1 96.75 154 GLY B N 1
ATOM 3118 C CA . GLY B 1 154 ? -3.805 0.089 14.797 1 96.75 154 GLY B CA 1
ATOM 3119 C C . GLY B 1 154 ? -2.566 -0.235 15.617 1 96.75 154 GLY B C 1
ATOM 3120 O O . GLY B 1 154 ? -1.479 0.27 15.328 1 96.75 154 GLY B O 1
ATOM 3121 N N . SER B 1 155 ? -2.779 -1.098 16.531 1 96.12 155 SER B N 1
ATOM 3122 C CA . SER B 1 155 ? -1.698 -1.453 17.438 1 96.12 155 SER B CA 1
ATOM 3123 C C . SER B 1 155 ? -0.533 -2.094 16.688 1 96.12 155 SER B C 1
ATOM 3125 O O . SER B 1 155 ? 0.63 -1.862 17.031 1 96.12 155 SER B O 1
ATOM 3127 N N . SER B 1 156 ? -0.829 -2.846 15.703 1 95.62 156 SER B N 1
ATOM 3128 C CA . SER B 1 156 ? 0.222 -3.512 14.938 1 95.62 156 SER B CA 1
ATOM 3129 C C . SER B 1 156 ? 1.098 -2.498 14.211 1 95.62 156 SER B C 1
ATOM 3131 O O . SER B 1 156 ? 2.314 -2.674 14.117 1 95.62 156 SER B O 1
ATOM 3133 N N . ALA B 1 157 ? 0.462 -1.517 13.656 1 97.88 157 ALA B N 1
ATOM 3134 C CA . ALA B 1 157 ? 1.218 -0.462 12.984 1 97.88 157 ALA B CA 1
ATOM 3135 C C . ALA B 1 157 ? 2.162 0.238 13.961 1 97.88 157 ALA B C 1
ATOM 3137 O O . ALA B 1 157 ? 3.34 0.444 13.648 1 97.88 157 ALA B O 1
ATOM 3138 N N . CYS B 1 158 ? 1.634 0.548 15.117 1 98.06 158 CYS B N 1
ATOM 3139 C CA . CYS B 1 158 ? 2.445 1.211 16.141 1 98.06 158 CYS B CA 1
ATOM 3140 C C . CYS B 1 158 ? 3.592 0.314 16.594 1 98.06 158 CYS B C 1
ATOM 3142 O O . CYS B 1 158 ? 4.719 0.78 16.766 1 98.06 158 CYS B O 1
ATOM 3144 N N . GLU B 1 159 ? 3.281 -0.927 16.766 1 96.88 159 GLU B N 1
ATOM 3145 C CA . GLU B 1 159 ? 4.305 -1.891 17.156 1 96.88 159 GLU B CA 1
ATOM 3146 C C . GLU B 1 159 ? 5.406 -1.989 16.109 1 96.88 159 GLU B C 1
ATOM 3148 O O . GLU B 1 159 ? 6.59 -2.066 16.453 1 96.88 159 GLU B O 1
ATOM 3153 N N . PHE B 1 160 ? 5.066 -2.016 14.914 1 97.81 160 PHE B N 1
ATOM 3154 C CA . PHE B 1 160 ? 6.043 -2.076 13.836 1 97.81 160 PHE B CA 1
ATOM 3155 C C . PHE B 1 160 ? 7 -0.894 13.906 1 97.81 160 PHE B C 1
ATOM 3157 O O . PHE B 1 160 ? 8.219 -1.066 13.797 1 97.81 160 PHE B O 1
ATOM 3164 N N . VAL B 1 161 ? 6.453 0.291 14.102 1 98.25 161 VAL B N 1
ATOM 3165 C CA . VAL B 1 161 ? 7.25 1.513 14.164 1 98.25 161 VAL B CA 1
ATOM 3166 C C . VAL B 1 161 ? 8.242 1.426 15.32 1 98.25 161 VAL B C 1
ATOM 3168 O O . VAL B 1 161 ? 9.383 1.863 15.195 1 98.25 161 VAL B O 1
ATOM 3171 N N . SER B 1 162 ? 7.828 0.83 16.375 1 97.44 162 SER B N 1
ATOM 3172 C CA . SER B 1 162 ? 8.633 0.773 17.594 1 97.44 162 SER B CA 1
ATOM 3173 C C . SER B 1 162 ? 9.867 -0.107 17.406 1 97.44 162 SER B C 1
ATOM 3175 O O . SER B 1 162 ? 10.797 -0.068 18.203 1 97.44 162 SER B O 1
ATOM 3177 N N . ARG B 1 163 ? 9.914 -0.813 16.328 1 95.56 163 ARG B N 1
ATOM 3178 C CA . ARG B 1 163 ? 11.047 -1.684 16.031 1 95.56 163 ARG B CA 1
ATOM 3179 C C . ARG B 1 163 ? 12.188 -0.901 15.391 1 95.56 163 ARG B C 1
ATOM 3181 O O . ARG B 1 163 ? 13.297 -1.41 15.258 1 95.56 163 ARG B O 1
ATOM 3188 N N . PHE B 1 164 ? 11.922 0.29 15.062 1 96.75 164 PHE B N 1
ATOM 3189 C CA . PHE B 1 164 ? 12.875 1.12 14.344 1 96.75 164 PHE B CA 1
ATOM 3190 C C . PHE B 1 164 ? 13.211 2.377 15.141 1 96.75 164 PHE B C 1
ATOM 3192 O O . PHE B 1 164 ? 12.453 2.771 16.031 1 96.75 164 PHE B O 1
ATOM 3199 N N . HIS B 1 165 ? 14.344 2.889 14.852 1 97.62 165 HIS B N 1
ATOM 3200 C CA . HIS B 1 165 ? 14.742 4.219 15.297 1 97.62 165 HIS B CA 1
ATOM 3201 C C . HIS B 1 165 ? 15.156 5.098 14.117 1 97.62 165 HIS B C 1
ATOM 3203 O O . HIS B 1 165 ? 16.203 4.879 13.516 1 97.62 165 HIS B O 1
ATOM 3209 N N . ALA B 1 166 ? 14.414 6.129 13.852 1 98.5 166 ALA B N 1
ATOM 3210 C CA . ALA B 1 166 ? 14.656 6.957 12.68 1 98.5 166 ALA B CA 1
ATOM 3211 C C . ALA B 1 166 ? 15.492 8.188 13.031 1 98.5 166 ALA B C 1
ATOM 3213 O O . ALA B 1 166 ? 15.461 8.656 14.172 1 98.5 166 ALA B O 1
ATOM 3214 N N . ASP B 1 167 ? 16.234 8.648 12.055 1 98.56 167 ASP B N 1
ATOM 3215 C CA . ASP B 1 167 ? 16.922 9.922 12.203 1 98.56 167 ASP B CA 1
ATOM 3216 C C . ASP B 1 167 ? 15.93 11.078 12.258 1 98.56 167 ASP B C 1
ATOM 3218 O O . ASP B 1 167 ? 16.062 11.984 13.086 1 98.56 167 ASP B O 1
ATOM 3222 N N . LEU B 1 168 ? 14.93 10.969 11.367 1 98.69 168 LEU B N 1
ATOM 3223 C CA . LEU B 1 168 ? 13.922 12.016 11.258 1 98.69 168 LEU B CA 1
ATOM 3224 C C . LEU B 1 168 ? 12.531 11.422 11.062 1 98.69 168 LEU B C 1
ATOM 3226 O O . LEU B 1 168 ? 12.398 10.328 10.508 1 98.69 168 LEU B O 1
ATOM 3230 N N . SER B 1 169 ? 11.578 12.117 11.523 1 98.81 169 SER B N 1
ATOM 3231 C CA . SER B 1 169 ? 10.195 11.875 11.125 1 98.81 169 SER B CA 1
ATOM 3232 C C . SER B 1 169 ? 9.539 13.148 10.602 1 98.81 169 SER B C 1
ATOM 3234 O O . SER B 1 169 ? 9.797 14.242 11.117 1 98.81 169 SER B O 1
ATOM 3236 N N . PHE B 1 170 ? 8.828 12.984 9.531 1 98.88 170 PHE B N 1
ATOM 3237 C CA . PHE B 1 170 ? 8.008 14.062 8.992 1 98.88 170 PHE B CA 1
ATOM 3238 C C . PHE B 1 170 ? 6.527 13.703 9.055 1 98.88 170 PHE B C 1
ATOM 3240 O O . PHE B 1 170 ? 6.125 12.625 8.609 1 98.88 170 PHE B O 1
ATOM 3247 N N . MET B 1 171 ? 5.773 14.57 9.57 1 98.75 171 MET B N 1
ATOM 3248 C CA . MET B 1 171 ? 4.336 14.336 9.664 1 98.75 171 MET B CA 1
ATOM 3249 C C . MET B 1 171 ? 3.566 15.648 9.594 1 98.75 171 MET B C 1
ATOM 3251 O O . MET B 1 171 ? 4.156 16.734 9.695 1 98.75 171 MET B O 1
ATOM 3255 N N . SER B 1 172 ? 2.299 15.484 9.344 1 98 172 SER B N 1
ATOM 3256 C CA . SER B 1 172 ? 1.391 16.625 9.359 1 98 172 SER B CA 1
ATOM 3257 C C . SER B 1 172 ? 0.245 16.406 10.344 1 98 172 SER B C 1
ATOM 3259 O O . SER B 1 172 ? 0.289 15.492 11.156 1 98 172 SER B O 1
ATOM 3261 N N . CYS B 1 173 ? -0.669 17.422 10.352 1 96.12 173 CYS B N 1
ATOM 3262 C CA . CYS B 1 173 ? -1.802 17.406 11.266 1 96.12 173 CYS B CA 1
ATOM 3263 C C . CYS B 1 173 ? -3.01 18.094 10.656 1 96.12 173 CYS B C 1
ATOM 3265 O O . CYS B 1 173 ? -2.973 18.516 9.5 1 96.12 173 CYS B O 1
ATOM 3267 N N . ARG B 1 174 ? -4.039 18.047 11.422 1 91.69 174 ARG B N 1
ATOM 3268 C CA . ARG B 1 174 ? -5.242 18.75 10.984 1 91.69 174 ARG B CA 1
ATOM 3269 C C . ARG B 1 174 ? -5.305 20.141 11.578 1 91.69 174 ARG B C 1
ATOM 3271 O O . ARG B 1 174 ? -5.867 21.062 10.969 1 91.69 174 ARG B O 1
ATOM 3278 N N . GLY B 1 175 ? -4.789 20.266 12.758 1 89.69 175 GLY B N 1
ATOM 3279 C CA . GLY B 1 175 ? -4.738 21.547 13.43 1 89.69 175 GLY B CA 1
ATOM 3280 C C . GLY B 1 175 ? -3.602 21.656 14.43 1 89.69 175 GLY B C 1
ATOM 3281 O O . GLY B 1 175 ? -3.17 20.656 15 1 89.69 175 GLY B O 1
ATOM 3282 N N . VAL B 1 176 ? -3.213 22.906 14.602 1 92.44 176 VAL B N 1
ATOM 3283 C CA . VAL B 1 176 ? -2.186 23.188 15.602 1 92.44 176 VAL B CA 1
ATOM 3284 C C . VAL B 1 176 ? -2.674 24.266 16.547 1 92.44 176 VAL B C 1
ATOM 3286 O O . VAL B 1 176 ? -3.023 25.375 16.125 1 92.44 176 VAL B O 1
ATOM 3289 N N . ASP B 1 177 ? -2.715 23.844 17.734 1 86.81 177 ASP B N 1
ATOM 3290 C CA . ASP B 1 177 ? -2.984 24.781 18.812 1 86.81 177 ASP B CA 1
ATOM 3291 C C . ASP B 1 177 ? -1.729 25.047 19.641 1 86.81 177 ASP B C 1
ATOM 3293 O O . ASP B 1 177 ? -1.006 24.109 20 1 86.81 177 ASP B O 1
ATOM 3297 N N . ALA B 1 178 ? -1.514 26.344 19.953 1 85.94 178 ALA B N 1
ATOM 3298 C CA . ALA B 1 178 ? -0.268 26.719 20.625 1 85.94 178 ALA B CA 1
ATOM 3299 C C . ALA B 1 178 ? -0.153 26.062 22 1 85.94 178 ALA B C 1
ATOM 3301 O O . ALA B 1 178 ? 0.949 25.75 22.438 1 85.94 178 ALA B O 1
ATOM 3302 N N . GLU B 1 179 ? -1.201 25.859 22.641 1 86 179 GLU B N 1
ATOM 3303 C CA . GLU B 1 179 ? -1.188 25.312 24 1 86 179 GLU B CA 1
ATOM 3304 C C . GLU B 1 179 ? -1.24 23.797 23.984 1 86 179 GLU B C 1
ATOM 3306 O O . GLU B 1 179 ? -0.466 23.125 24.672 1 86 179 GLU B O 1
ATOM 3311 N N . ILE B 1 180 ? -2.047 23.297 23.141 1 90.06 180 ILE B N 1
ATOM 3312 C CA . ILE B 1 180 ? -2.309 21.875 23.156 1 90.06 180 ILE B CA 1
ATOM 3313 C C . ILE B 1 180 ? -1.327 21.156 22.234 1 90.06 180 ILE B C 1
ATOM 3315 O O . ILE B 1 180 ? -0.917 20.016 22.516 1 90.06 180 ILE B O 1
ATOM 3319 N N . GLY B 1 181 ? -0.992 21.828 21.141 1 93.94 181 GLY B N 1
ATOM 3320 C CA . GLY B 1 181 ? -0.145 21.203 20.141 1 93.94 181 GLY B CA 1
ATOM 3321 C C . GLY B 1 181 ? -0.91 20.734 18.906 1 93.94 181 GLY B C 1
ATOM 3322 O O . GLY B 1 181 ? -2.027 21.188 18.656 1 93.94 181 GLY B O 1
ATOM 3323 N N . PRO B 1 182 ? -0.296 19.875 18.109 1 96.56 182 PRO B N 1
ATOM 3324 C CA . PRO B 1 182 ? -0.964 19.391 16.906 1 96.56 182 PRO B CA 1
ATOM 3325 C C . PRO B 1 182 ? -2.068 18.375 17.203 1 96.56 182 PRO B C 1
ATOM 3327 O O . PRO B 1 182 ? -1.922 17.547 18.109 1 96.56 182 PRO B O 1
ATOM 3330 N N . THR B 1 183 ? -3.15 18.5 16.438 1 94.19 183 THR B N 1
ATOM 3331 C CA . THR B 1 183 ? -4.312 17.641 16.656 1 94.19 183 THR B CA 1
ATOM 3332 C C . THR B 1 183 ? -4.793 17.031 15.352 1 94.19 183 THR B C 1
ATOM 3334 O O . THR B 1 183 ? -4.5 17.547 14.273 1 94.19 183 THR B O 1
ATOM 3337 N N . VAL B 1 184 ? -5.426 15.82 15.5 1 94.06 184 VAL B N 1
ATOM 3338 C CA . VAL B 1 184 ? -6.004 15.109 14.367 1 94.06 184 VAL B CA 1
ATOM 3339 C C . VAL B 1 184 ? -7.414 14.641 14.719 1 94.06 184 VAL B C 1
ATOM 3341 O O . VAL B 1 184 ? -7.902 14.891 15.82 1 94.06 184 VAL B O 1
ATOM 3344 N N . SER B 1 185 ? -8.047 13.961 13.805 1 88.31 185 SER B N 1
ATOM 3345 C CA . SER B 1 185 ? -9.484 13.711 13.922 1 88.31 185 SER B CA 1
ATOM 3346 C C . SER B 1 185 ? -9.75 12.359 14.578 1 88.31 185 SER B C 1
ATOM 3348 O O . SER B 1 185 ? -10.891 12.055 14.938 1 88.31 185 SER B O 1
ATOM 3350 N N . SER B 1 186 ? -8.711 11.516 14.688 1 90.44 186 SER B N 1
ATOM 3351 C CA . SER B 1 186 ? -8.953 10.203 15.266 1 90.44 186 SER B CA 1
ATOM 3352 C C . SER B 1 186 ? -7.816 9.789 16.203 1 90.44 186 SER B C 1
ATOM 3354 O O . SER B 1 186 ? -6.668 10.188 16 1 90.44 186 SER B O 1
ATOM 3356 N N . GLU B 1 187 ? -8.242 8.984 17.109 1 93.12 187 GLU B N 1
ATOM 3357 C CA . GLU B 1 187 ? -7.262 8.5 18.078 1 93.12 187 GLU B CA 1
ATOM 3358 C C . GLU B 1 187 ? -6.23 7.59 17.422 1 93.12 187 GLU B C 1
ATOM 3360 O O . GLU B 1 187 ? -5.047 7.629 17.766 1 93.12 187 GLU B O 1
ATOM 3365 N N . GLU B 1 188 ? -6.617 6.773 16.531 1 95.56 188 GLU B N 1
ATOM 3366 C CA . GLU B 1 188 ? -5.707 5.855 15.844 1 95.56 188 GLU B CA 1
ATOM 3367 C C . GLU B 1 188 ? -4.656 6.621 15.047 1 95.56 188 GLU B C 1
ATOM 3369 O O . GLU B 1 188 ? -3.482 6.238 15.031 1 95.56 188 GLU B O 1
ATOM 3374 N N . ASP B 1 189 ? -5.117 7.648 14.422 1 96.25 189 ASP B N 1
ATOM 3375 C CA . ASP B 1 189 ? -4.188 8.5 13.695 1 96.25 189 ASP B CA 1
ATOM 3376 C C . ASP B 1 189 ? -3.203 9.18 14.648 1 96.25 189 ASP B C 1
ATOM 3378 O O . ASP B 1 189 ? -2.004 9.25 14.367 1 96.25 189 ASP B O 1
ATOM 3382 N N . ALA B 1 190 ? -3.715 9.641 15.734 1 97.12 190 ALA B N 1
ATOM 3383 C CA . ALA B 1 190 ? -2.852 10.266 16.734 1 97.12 190 ALA B CA 1
ATOM 3384 C C . ALA B 1 190 ? -1.821 9.273 17.266 1 97.12 190 ALA B C 1
ATOM 3386 O O . ALA B 1 190 ? -0.646 9.609 17.422 1 97.12 190 ALA B O 1
ATOM 3387 N N . ASN B 1 191 ? -2.262 8.086 17.484 1 98 191 ASN B N 1
ATOM 3388 C CA . ASN B 1 191 ? -1.395 7.062 18.078 1 98 191 ASN B CA 1
ATOM 3389 C C . ASN B 1 191 ? -0.226 6.73 17.156 1 98 191 ASN B C 1
ATOM 3391 O O . ASN B 1 191 ? 0.912 6.598 17.609 1 98 191 ASN B O 1
ATOM 3395 N N . ILE B 1 192 ? -0.462 6.551 15.898 1 98.31 192 ILE B N 1
ATOM 3396 C CA . ILE B 1 192 ? 0.609 6.191 14.977 1 98.31 192 ILE B CA 1
ATOM 3397 C C . ILE B 1 192 ? 1.579 7.359 14.828 1 98.31 192 ILE B C 1
ATOM 3399 O O . ILE B 1 192 ? 2.791 7.16 14.719 1 98.31 192 ILE B O 1
ATOM 3403 N N . LYS B 1 193 ? 1.082 8.57 14.812 1 98.56 193 LYS B N 1
ATOM 3404 C CA . LYS B 1 193 ? 1.957 9.734 14.727 1 98.56 193 LYS B CA 1
ATOM 3405 C C . LYS B 1 193 ? 2.789 9.898 15.992 1 98.56 193 LYS B C 1
ATOM 3407 O O . LYS B 1 193 ? 3.965 10.266 15.93 1 98.56 193 LYS B O 1
ATOM 3412 N N . LYS B 1 194 ? 2.162 9.609 17.094 1 98.38 194 LYS B N 1
ATOM 3413 C CA . LYS B 1 194 ? 2.912 9.602 18.344 1 98.38 194 LYS B CA 1
ATOM 3414 C C . LYS B 1 194 ? 4.043 8.578 18.312 1 98.38 194 LYS B C 1
ATOM 3416 O O . LYS B 1 194 ? 5.145 8.844 18.797 1 98.38 194 LYS B O 1
ATOM 3421 N N . ALA B 1 195 ? 3.777 7.422 17.781 1 98.62 195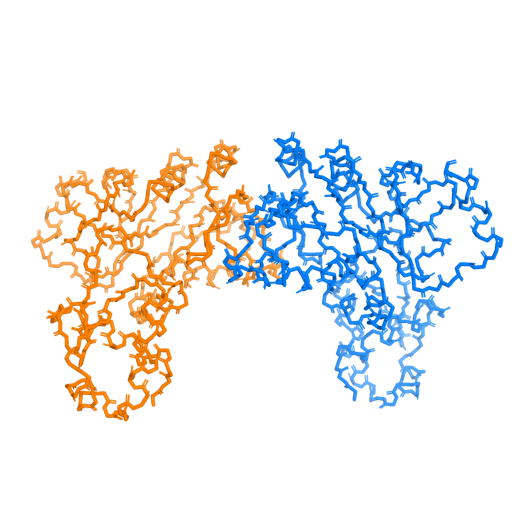 ALA B N 1
ATOM 3422 C CA . ALA B 1 195 ? 4.805 6.395 17.641 1 98.62 195 ALA B CA 1
ATOM 3423 C C . ALA B 1 195 ? 5.965 6.898 16.781 1 98.62 195 ALA B C 1
ATOM 3425 O O . ALA B 1 195 ? 7.133 6.652 17.094 1 98.62 195 ALA B O 1
ATOM 3426 N N . PHE B 1 196 ? 5.664 7.621 15.695 1 98.75 196 PHE B N 1
ATOM 3427 C CA . PHE B 1 196 ? 6.703 8.195 14.852 1 98.75 196 PHE B CA 1
ATOM 3428 C C . PHE B 1 196 ? 7.566 9.172 15.648 1 98.75 196 PHE B C 1
ATOM 3430 O O . PHE B 1 196 ? 8.797 9.125 15.562 1 98.75 196 PHE B O 1
ATOM 3437 N N . VAL B 1 197 ? 6.898 10.008 16.438 1 98.62 197 VAL B N 1
ATOM 3438 C CA . VAL B 1 197 ? 7.617 11.008 17.219 1 98.62 197 VAL B CA 1
ATOM 3439 C C . VAL B 1 197 ? 8.516 10.312 18.234 1 98.62 197 VAL B C 1
ATOM 3441 O O . VAL B 1 197 ? 9.703 10.633 18.359 1 98.62 197 VAL B O 1
ATOM 3444 N N . THR B 1 198 ? 7.988 9.312 18.906 1 98.25 198 THR B N 1
ATOM 3445 C CA . THR B 1 198 ? 8.656 8.648 20.016 1 98.25 198 THR B CA 1
ATOM 3446 C C . THR B 1 198 ? 9.867 7.859 19.531 1 98.25 198 THR B C 1
ATOM 3448 O O . THR B 1 198 ? 10.859 7.719 20.25 1 98.25 198 THR B O 1
ATOM 3451 N N . ASN B 1 199 ? 9.859 7.422 18.297 1 98.62 199 ASN B N 1
ATOM 3452 C CA . ASN B 1 199 ? 10.898 6.523 17.812 1 98.62 199 ASN B CA 1
ATOM 3453 C C . ASN B 1 199 ? 11.789 7.211 16.781 1 98.62 199 ASN B C 1
ATOM 3455 O O . ASN B 1 199 ? 12.391 6.547 15.93 1 98.62 199 ASN B O 1
ATOM 3459 N N . SER B 1 200 ? 11.828 8.516 16.797 1 98.56 200 SER B N 1
ATOM 3460 C CA . SER B 1 200 ? 12.734 9.273 15.938 1 98.56 200 SER B CA 1
ATOM 3461 C C . SER B 1 200 ? 13.641 10.18 16.766 1 98.56 200 SER B C 1
ATOM 3463 O O . SER B 1 200 ? 13.242 10.688 17.812 1 98.56 200 SER B O 1
ATOM 3465 N N . ARG B 1 201 ? 14.844 10.359 16.266 1 98.38 201 ARG B N 1
ATOM 3466 C CA . ARG B 1 201 ? 15.758 11.289 16.922 1 98.38 201 ARG B CA 1
ATOM 3467 C C . ARG B 1 201 ? 15.203 12.711 16.891 1 98.38 201 ARG B C 1
ATOM 3469 O O . ARG B 1 201 ? 15.234 13.414 17.906 1 98.38 201 ARG B O 1
ATOM 3476 N N . ARG B 1 202 ? 14.695 13.102 15.758 1 98.31 202 ARG B N 1
ATOM 3477 C CA . ARG B 1 202 ? 14.062 14.406 15.57 1 98.31 202 ARG B CA 1
ATOM 3478 C C . ARG B 1 202 ? 12.781 14.281 14.758 1 98.31 202 ARG B C 1
ATOM 3480 O O . ARG B 1 202 ? 12.727 13.539 13.781 1 98.31 202 ARG B O 1
ATOM 3487 N N . SER B 1 203 ? 11.781 15 15.195 1 98.69 203 SER B N 1
ATOM 3488 C CA . SER B 1 203 ? 10.516 15.039 14.469 1 98.69 203 SER B CA 1
ATOM 3489 C C . SER B 1 203 ? 10.234 16.438 13.93 1 98.69 203 SER B C 1
ATOM 3491 O O . SER B 1 203 ? 10.484 17.438 14.609 1 98.69 203 SER B O 1
ATOM 3493 N N . ILE B 1 204 ? 9.758 16.469 12.703 1 98.56 204 ILE B N 1
ATOM 3494 C CA . ILE B 1 204 ? 9.445 17.734 12.039 1 98.56 204 ILE B CA 1
ATOM 3495 C C . ILE B 1 204 ? 7.977 17.75 11.625 1 98.56 204 ILE B C 1
ATOM 3497 O O . ILE B 1 204 ? 7.512 16.844 10.938 1 98.56 204 ILE B O 1
ATOM 3501 N N . LEU B 1 205 ? 7.27 18.781 12.023 1 98.12 205 LEU B N 1
ATOM 3502 C CA . LEU B 1 205 ? 5.859 18.953 11.688 1 98.12 205 LEU B CA 1
ATOM 3503 C C . LEU B 1 205 ? 5.703 19.859 10.469 1 98.12 205 LEU B C 1
ATOM 3505 O O . LEU B 1 205 ? 6.223 20.969 10.445 1 98.12 205 LEU B O 1
ATOM 3509 N N . LEU B 1 206 ? 4.992 19.312 9.492 1 97.88 206 LEU B N 1
ATOM 3510 C CA . LEU B 1 206 ? 4.723 20.047 8.266 1 97.88 206 LEU B CA 1
ATOM 3511 C C . LEU B 1 206 ? 3.258 20.453 8.188 1 97.88 206 LEU B C 1
ATOM 3513 O O . LEU B 1 206 ? 2.375 19.609 8.062 1 97.88 206 LEU B O 1
ATOM 3517 N N . CYS B 1 207 ? 2.965 21.703 8.211 1 93.94 207 CYS B N 1
ATOM 3518 C CA . CYS B 1 207 ? 1.578 22.125 8.031 1 93.94 207 CYS B CA 1
ATOM 3519 C C . CYS B 1 207 ? 1.501 23.547 7.492 1 93.94 207 CYS B C 1
ATOM 3521 O O . CYS B 1 207 ? 2.307 24.406 7.867 1 93.94 207 CYS B O 1
ATOM 3523 N N . ASP B 1 208 ? 0.583 23.688 6.648 1 91.25 208 ASP B N 1
ATOM 3524 C CA . ASP B 1 208 ? 0.402 25.031 6.105 1 91.25 208 ASP B CA 1
ATOM 3525 C C . ASP B 1 208 ? -0.355 25.922 7.09 1 91.25 208 ASP B C 1
ATOM 3527 O O . ASP B 1 208 ? -0.931 25.422 8.062 1 91.25 208 ASP B O 1
ATOM 3531 N N . SER B 1 209 ? -0.393 27.188 6.805 1 87.75 209 SER B N 1
ATOM 3532 C CA . SER B 1 209 ? -0.879 28.203 7.73 1 87.75 209 SER B CA 1
ATOM 3533 C C . SER B 1 209 ? -2.369 28.031 8.008 1 87.75 209 SER B C 1
ATOM 3535 O O . SER B 1 209 ? -2.885 28.547 9 1 87.75 209 SER B O 1
ATOM 3537 N N . SER B 1 210 ? -3.094 27.312 7.156 1 83.06 210 SER B N 1
ATOM 3538 C CA . SER B 1 210 ? -4.527 27.125 7.344 1 83.06 210 SER B CA 1
ATOM 3539 C C . SER B 1 210 ? -4.816 26.203 8.531 1 83.06 210 SER B C 1
ATOM 3541 O O . SER B 1 210 ? -5.945 26.156 9.016 1 83.06 210 SER B O 1
ATOM 3543 N N . LYS B 1 211 ? -3.797 25.531 9.039 1 87.44 211 LYS B N 1
ATOM 3544 C CA . LYS B 1 211 ? -3.982 24.578 10.133 1 87.44 211 LYS B CA 1
ATOM 3545 C C . LYS B 1 211 ? -3.686 25.234 11.477 1 87.44 211 LYS B C 1
ATOM 3547 O O . LYS B 1 211 ? -3.938 24.641 12.531 1 87.44 211 LYS B O 1
ATOM 3552 N N . LEU B 1 212 ? -3.162 26.438 11.422 1 84.38 212 LEU B N 1
ATOM 3553 C CA . LEU B 1 212 ? -2.758 27.109 12.648 1 84.38 212 LEU B CA 1
ATOM 3554 C C . LEU B 1 212 ? -3.975 27.625 13.414 1 84.38 212 LEU B C 1
ATOM 3556 O O . LEU B 1 212 ? -4.949 28.078 12.805 1 84.38 212 LEU B O 1
ATOM 3560 N N . ASP B 1 213 ? -3.891 27.516 14.727 1 83.12 213 ASP B N 1
ATOM 3561 C CA . ASP B 1 213 ? -4.934 27.953 15.648 1 83.12 213 ASP B CA 1
ATOM 3562 C C . ASP B 1 213 ? -6.223 27.172 15.438 1 83.12 213 ASP B C 1
ATOM 3564 O O . ASP B 1 213 ? -7.309 27.75 15.391 1 83.12 213 ASP B O 1
ATOM 3568 N N . MET B 1 214 ? -6.031 25.953 15.148 1 81.94 214 MET B N 1
ATOM 3569 C CA . MET B 1 214 ? -7.141 25.016 15.008 1 81.94 214 MET B CA 1
ATOM 3570 C C . MET B 1 214 ? -6.969 23.828 15.945 1 81.94 214 MET B C 1
ATOM 3572 O O . MET B 1 214 ? -5.844 23.438 16.25 1 81.94 214 MET B O 1
ATOM 3576 N N . GLN B 1 215 ? -8.156 23.312 16.344 1 85.25 215 GLN B N 1
ATOM 3577 C CA . GLN B 1 215 ? -8.164 22.172 17.234 1 85.25 215 GLN B CA 1
ATOM 3578 C C . GLN B 1 215 ? -9.109 21.078 16.734 1 85.25 215 GLN B C 1
ATOM 3580 O O . GLN B 1 215 ? -10.227 21.375 16.312 1 85.25 215 GLN B O 1
ATOM 3585 N N . PHE B 1 216 ? -8.648 19.891 16.781 1 88.19 216 PHE B N 1
ATOM 3586 C CA . PHE B 1 216 ? -9.461 18.734 16.422 1 88.19 216 PHE B CA 1
ATOM 3587 C C . PHE B 1 216 ? -9.516 17.734 17.578 1 88.19 216 PHE B C 1
ATOM 3589 O O . PHE B 1 216 ? -9.055 18.016 18.688 1 88.19 216 PHE B O 1
ATOM 3596 N N . PHE B 1 217 ? -10.039 16.641 17.391 1 85.56 217 PHE B N 1
ATOM 3597 C CA . PHE B 1 217 ? -10.547 15.711 18.406 1 85.56 217 PHE B CA 1
ATOM 3598 C C . PHE B 1 217 ? -9.406 15.125 19.219 1 85.56 217 PHE B C 1
ATOM 3600 O O . PHE B 1 217 ? -9.531 14.945 20.438 1 85.56 217 PHE B O 1
ATOM 3607 N N . CYS B 1 218 ? -8.266 14.844 18.609 1 93.19 218 CYS B N 1
ATOM 3608 C CA . CYS B 1 218 ? -7.227 14.094 19.312 1 93.19 218 CYS B CA 1
ATOM 3609 C C . CYS B 1 218 ? -5.887 14.812 19.234 1 93.19 218 CYS B C 1
ATOM 3611 O O . CYS B 1 218 ? -5.445 15.195 18.141 1 93.19 218 CYS B O 1
ATOM 3613 N N . LYS B 1 219 ? -5.293 14.906 20.328 1 95.56 219 LYS B N 1
ATOM 3614 C CA . LYS B 1 219 ? -3.951 15.477 20.406 1 95.56 219 LYS B CA 1
ATOM 3615 C C . LYS B 1 219 ? -2.893 14.438 20.062 1 95.56 219 LYS B C 1
ATOM 3617 O O . LYS B 1 219 ? -2.963 13.297 20.516 1 95.56 219 LYS B O 1
ATOM 3622 N N . ILE B 1 220 ? -1.898 14.82 19.219 1 97.06 220 ILE B N 1
ATOM 3623 C CA . ILE B 1 220 ? -0.78 13.938 18.922 1 97.06 220 ILE B CA 1
ATOM 3624 C C . ILE B 1 220 ? 0.217 13.953 20.078 1 97.06 220 ILE B C 1
ATOM 3626 O O . ILE B 1 220 ? 0.452 12.922 20.719 1 97.06 220 ILE B O 1
ATOM 3630 N N . CYS B 1 221 ? 0.753 15.094 20.344 1 96.38 221 CYS B N 1
ATOM 3631 C CA . CYS B 1 221 ? 1.698 15.375 21.406 1 96.38 221 CYS B CA 1
ATOM 3632 C C . CYS B 1 221 ? 1.919 16.875 21.562 1 96.38 221 CYS B C 1
ATOM 3634 O O . CYS B 1 221 ? 1.245 17.672 20.906 1 96.38 221 CYS B O 1
ATOM 3636 N N . SER B 1 222 ? 2.801 17.188 22.547 1 94.56 222 SER B N 1
ATOM 3637 C CA . SER B 1 222 ? 3.131 18.594 22.734 1 94.56 222 SER B CA 1
ATOM 3638 C C . SER B 1 222 ? 4.004 19.109 21.594 1 94.56 222 SER B C 1
ATOM 3640 O O . SER B 1 222 ? 4.777 18.359 21 1 94.56 222 SER B O 1
ATOM 3642 N N . LEU B 1 223 ? 3.852 20.391 21.359 1 93.56 223 LEU B N 1
ATOM 3643 C CA . LEU B 1 223 ? 4.645 21.016 20.312 1 93.56 223 LEU B CA 1
ATOM 3644 C C . LEU B 1 223 ? 6.133 20.922 20.625 1 93.56 223 LEU B C 1
ATOM 3646 O O . LEU B 1 223 ? 6.965 20.875 19.703 1 93.56 223 LEU B O 1
ATOM 3650 N N . SER B 1 224 ? 6.488 20.875 21.875 1 93.81 224 SER B N 1
ATOM 3651 C CA . SER B 1 224 ? 7.879 20.828 22.312 1 93.81 224 SER B CA 1
ATOM 3652 C C . SER B 1 224 ? 8.547 19.516 21.906 1 93.81 224 SER B C 1
ATOM 3654 O O . SER B 1 224 ? 9.773 19.406 21.906 1 93.81 224 SER B O 1
ATOM 3656 N N . ALA B 1 225 ? 7.766 18.547 21.562 1 96.06 225 ALA B N 1
ATOM 3657 C CA . ALA B 1 225 ? 8.305 17.266 21.156 1 96.06 225 ALA B CA 1
ATOM 3658 C C . ALA B 1 225 ? 8.844 17.328 19.719 1 96.06 225 ALA B C 1
ATOM 3660 O O . ALA B 1 225 ? 9.57 16.422 19.281 1 96.06 225 ALA B O 1
ATOM 3661 N N . PHE B 1 226 ? 8.531 18.391 19.031 1 96.81 226 PHE B N 1
ATOM 3662 C CA . PHE B 1 226 ? 9 18.547 17.656 1 96.81 226 PHE B CA 1
ATOM 3663 C C . PHE B 1 226 ? 10.258 19.391 17.609 1 96.81 226 PHE B C 1
ATOM 3665 O O . PHE B 1 226 ? 10.352 20.422 18.281 1 96.81 226 PHE B O 1
ATOM 3672 N N . TYR B 1 227 ? 11.094 18.969 16.844 1 96 227 TYR B N 1
ATOM 3673 C CA . TYR B 1 227 ? 12.328 19.703 16.609 1 96 227 TYR B CA 1
ATOM 3674 C C . TYR B 1 227 ? 12.047 21 15.836 1 96 227 TYR B C 1
ATOM 3676 O O . TYR B 1 227 ? 12.688 22.016 16.078 1 96 227 TYR B O 1
ATOM 3684 N N . GLN B 1 228 ? 11.094 20.875 14.891 1 94.12 228 GLN B N 1
ATOM 3685 C CA . GLN B 1 228 ? 10.758 22.016 14.047 1 94.12 228 GLN B CA 1
ATOM 3686 C C . GLN B 1 228 ? 9.312 21.938 13.57 1 94.12 228 GLN B C 1
ATOM 3688 O O . GLN B 1 228 ? 8.789 20.844 13.344 1 94.12 228 GLN B O 1
ATOM 3693 N N . LEU B 1 229 ? 8.758 23.078 13.453 1 94.56 229 LEU B N 1
ATOM 3694 C CA . LEU B 1 229 ? 7.523 23.266 12.703 1 94.56 229 LEU B CA 1
ATOM 3695 C C . LEU B 1 229 ? 7.785 24.062 11.43 1 94.56 229 LEU B C 1
ATOM 3697 O O . LEU B 1 229 ? 8.305 25.172 11.477 1 94.56 229 LEU B O 1
ATOM 3701 N N . ILE B 1 230 ? 7.441 23.438 10.305 1 95.88 230 ILE B N 1
ATOM 3702 C CA . ILE B 1 230 ? 7.641 24.109 9.023 1 95.88 230 ILE B CA 1
ATOM 3703 C C . ILE B 1 230 ? 6.289 24.5 8.43 1 95.88 230 ILE B C 1
ATOM 3705 O O . ILE B 1 230 ? 5.414 23.656 8.25 1 95.88 230 ILE B O 1
ATOM 3709 N N . THR B 1 231 ? 6.098 25.766 8.062 1 94.62 231 THR B N 1
ATOM 3710 C CA . THR B 1 231 ? 4.879 26.297 7.465 1 94.62 231 THR B CA 1
ATOM 3711 C C . THR B 1 231 ? 5.203 27.156 6.238 1 94.62 231 THR B C 1
ATOM 3713 O O . THR B 1 231 ? 6.367 27.25 5.84 1 94.62 231 THR B O 1
ATOM 3716 N N . ASP B 1 232 ? 4.121 27.594 5.5 1 89.56 232 ASP B N 1
ATOM 3717 C CA . ASP B 1 232 ? 4.293 28.312 4.234 1 89.56 232 ASP B CA 1
ATOM 3718 C C . ASP B 1 232 ? 4.602 29.781 4.469 1 89.56 232 ASP B C 1
ATOM 3720 O O . ASP B 1 232 ? 5.117 30.469 3.58 1 89.56 232 ASP B O 1
ATOM 3724 N N . THR B 1 233 ? 4.004 30.359 5.434 1 78.56 233 THR B N 1
ATOM 3725 C CA . THR B 1 233 ? 4.133 31.781 5.699 1 78.56 233 THR B CA 1
ATOM 3726 C C . THR B 1 233 ? 4.949 32.031 6.965 1 78.56 233 THR B C 1
ATOM 3728 O O . THR B 1 233 ? 5.113 31.125 7.789 1 78.56 233 THR B O 1
ATOM 3731 N N . ASP B 1 234 ? 5.516 33.312 6.801 1 66.56 234 ASP B N 1
ATOM 3732 C CA . ASP B 1 234 ? 6.09 33.719 8.078 1 66.56 234 ASP B CA 1
ATOM 3733 C C . ASP B 1 234 ? 5 33.938 9.125 1 66.56 234 ASP B C 1
ATOM 3735 O O . ASP B 1 234 ? 3.979 34.594 8.844 1 66.56 234 ASP B O 1
ATOM 3739 N N . LEU B 1 235 ? 4.844 33.094 10.016 1 67.19 235 LEU B N 1
ATOM 3740 C CA . LEU B 1 235 ? 3.877 33.219 11.102 1 67.19 235 LEU B CA 1
ATOM 3741 C C . LEU B 1 235 ? 3.881 34.625 11.695 1 67.19 235 LEU B C 1
ATOM 3743 O O . LEU B 1 235 ? 4.941 35.219 11.867 1 67.19 235 LEU B O 1
ATOM 3747 N N . PRO B 1 236 ? 2.662 35.188 11.742 1 60.22 236 PRO B N 1
ATOM 3748 C CA . PRO B 1 236 ? 2.674 36.438 12.484 1 60.22 236 PRO B CA 1
ATOM 3749 C C . PRO B 1 236 ? 3.414 36.344 13.82 1 60.22 236 PRO B C 1
ATOM 3751 O O . PRO B 1 236 ? 3.473 35.281 14.414 1 60.22 236 PRO B O 1
ATOM 3754 N N . GLU B 1 237 ? 4.102 37.469 14.141 1 59.44 237 GLU B N 1
ATOM 3755 C CA . GLU B 1 237 ? 4.969 37.531 15.312 1 59.44 237 GLU B CA 1
ATOM 3756 C C . GLU B 1 237 ? 4.262 37.031 16.562 1 59.44 237 GLU B C 1
ATOM 3758 O O . GLU B 1 237 ? 4.863 36.312 17.375 1 59.44 237 GLU B O 1
ATOM 3763 N N . ASN B 1 238 ? 2.99 37.406 16.641 1 58.75 238 ASN B N 1
ATOM 3764 C CA . ASN B 1 238 ? 2.238 36.969 17.812 1 58.75 238 ASN B CA 1
ATOM 3765 C C . ASN B 1 238 ? 2.117 35.469 17.891 1 58.75 238 ASN B C 1
ATOM 3767 O O . ASN B 1 238 ? 2.266 34.875 18.953 1 58.75 238 ASN B O 1
ATOM 3771 N N . TYR B 1 239 ? 1.901 34.938 16.781 1 63.53 239 TYR B N 1
ATOM 3772 C CA . TYR B 1 239 ? 1.75 33.469 16.781 1 63.53 239 TYR B CA 1
ATOM 3773 C C . TYR B 1 239 ? 3.102 32.781 16.938 1 63.53 239 TYR B C 1
ATOM 3775 O O . TYR B 1 239 ? 3.203 31.75 17.578 1 63.53 239 TYR B O 1
ATOM 3783 N N . ARG B 1 240 ? 4.027 33.469 16.422 1 62.81 240 ARG B N 1
ATOM 3784 C CA . ARG B 1 240 ? 5.387 32.969 16.578 1 62.81 240 ARG B CA 1
ATOM 3785 C C . ARG B 1 240 ? 5.805 32.969 18.031 1 62.81 240 ARG B C 1
ATOM 3787 O O . ARG B 1 240 ? 6.445 32.031 18.5 1 62.81 240 ARG B O 1
ATOM 3794 N N . GLU B 1 241 ? 5.375 34.094 18.641 1 63 241 GLU B N 1
ATOM 3795 C CA . GLU B 1 241 ? 5.703 34.219 20.062 1 63 241 GLU B CA 1
ATOM 3796 C C . GLU B 1 241 ? 4.953 33.188 20.891 1 63 241 GLU B C 1
ATOM 3798 O O . GLU B 1 241 ? 5.512 32.625 21.844 1 63 241 GLU B O 1
ATOM 3803 N N . LYS B 1 242 ? 3.785 33 20.453 1 66.19 242 LYS B N 1
ATOM 3804 C CA . LYS B 1 242 ? 2.982 31.984 21.156 1 66.19 242 LYS B CA 1
ATOM 3805 C C . LYS B 1 242 ? 3.561 30.594 20.953 1 66.19 242 LYS B C 1
ATOM 3807 O O . LYS B 1 242 ? 3.584 29.781 21.891 1 66.19 242 LYS B O 1
ATOM 3812 N N . LEU B 1 243 ? 3.979 30.422 19.797 1 65 243 LEU B N 1
ATOM 3813 C CA . LEU B 1 243 ? 4.516 29.109 19.469 1 65 243 LEU B CA 1
ATOM 3814 C C . LEU B 1 243 ? 5.898 28.922 20.078 1 65 243 LEU B C 1
ATOM 3816 O O . LEU B 1 243 ? 6.238 27.828 20.531 1 65 243 LEU B O 1
ATOM 3820 N N . LYS B 1 244 ? 6.703 30.031 20.094 1 61.75 244 LYS B N 1
ATOM 3821 C CA . LYS B 1 244 ? 8.031 29.984 20.703 1 61.75 244 LYS B CA 1
ATOM 3822 C C . LYS B 1 244 ? 7.938 29.719 22.203 1 61.75 244 LYS B C 1
ATOM 3824 O O . LYS B 1 244 ? 8.781 29.031 22.766 1 61.75 244 LYS B O 1
ATOM 3829 N N . GLY B 1 245 ? 6.871 30.234 22.719 1 53.09 245 GLY B N 1
ATOM 3830 C CA . GLY B 1 245 ? 6.684 30 24.141 1 53.09 245 GLY B CA 1
ATOM 3831 C C . GLY B 1 245 ? 6.258 28.578 24.453 1 53.09 245 GLY B C 1
ATOM 3832 O O . GLY B 1 245 ? 6.316 28.141 25.609 1 53.09 245 GLY B O 1
ATOM 3833 N N . ALA B 1 246 ? 5.699 28.031 23.531 1 49.66 246 ALA B N 1
ATOM 3834 C CA . ALA B 1 246 ? 5.215 26.672 23.734 1 49.66 246 ALA B CA 1
ATOM 3835 C C . ALA B 1 246 ? 6.332 25.656 23.516 1 49.66 246 ALA B C 1
ATOM 3837 O O . ALA B 1 246 ? 6.211 24.5 23.906 1 49.66 246 ALA B O 1
ATOM 3838 N N . ARG B 1 247 ? 7.496 26.094 22.922 1 46.09 247 ARG B N 1
ATOM 3839 C CA . ARG B 1 247 ? 8.648 25.188 22.828 1 46.09 247 ARG B CA 1
ATOM 3840 C C . ARG B 1 247 ? 9.383 25.109 24.156 1 46.09 247 ARG B C 1
ATOM 3842 O O . ARG B 1 247 ? 9.469 26.109 24.891 1 46.09 247 ARG B O 1
#

pLDDT: mean 89.04, std 10.8, range [46.09, 98.88]

Secondary structure (DSSP, 8-state):
--HHHHHHHHHHHHHHHSEEEHHHHHHHHT--HHHHHHHHHHHHHTTSEEEETTEEEE---TT----HHHHHHTTHHHHHHHHHHHHTT--TT-EEEE-S-HHHHHHHHGGGGSSSEEEEESBHHHHHHHTT-TTEEEEE--EEEETTTTEEESHHHHHHHHT--EEEEEE--SEEETTTEEEES-HHHHHHHHHHHHTEEEEEEE--GGGBT---SEE---GGG-SEEE-SS---HHHHHHHHHH-/--HHHHHHHHHHHHHHHSEEEHHHHHHHHT--HHHHHHHHHHHHHTTSEEEETTEEEE---TT----HHHHHHTTHHHHHHHHHHHHTT--TT-EEEE-S-HHHHHHHHGGGGSSSEEEEESBHHHHHHHTT-TTEEEEE--EEEETTTTEEESHHHHHHHHT--EEEEEE--SEEETTTEEEES-HHHHHHHHHHHHTEEEEEEE--GGGBT---SEE---GGG-SEEE-SS---HHHHHHHHHH-

Radius of gyration: 25.42 Å; Cα contacts (8 Å, |Δi|>4): 1041; chains: 2; bounding box: 60×76×62 Å

Sequence (494 aa):
MLPLQRQNDILDILAKRQVVSVEELCKLLYSSGATIRRDLKKLESEGLIKRTHGGAAFIESATAEFPLVLRESENLQQKDIIAQKALKYVKNGQTIFLDSSSTVFRFAQSLKNFSDITIVTNGIKLMNALADCKNLRLYCTGGLLTPNAKSLIGSSACEFVSRFHADLSFMSCRGVDAEIGPTVSSEEDANIKKAFVTNSRRSILLCDSSKLDMQFFCKICSLSAFYQLITDTDLPENYREKLKGARMLPLQRQNDILDILAKRQVVSVEELCKLLYSSGATIRRDLKKLESEGLIKRTHGGAAFIESATAEFPLVLRESENLQQKDIIAQKALKYVKNGQTIFLDSSSTVFRFAQSLKNFSDITIVTNGIKLMNALADCKNLRLYCTGGLLTPNAKSLIGSSACEFVSRFHADLSFMSCRGVDAEIGPTVSSEEDANIKKAFVTNSRRSILLCDSSKLDMQFFCKICSLSAFYQLITDTDLPENYREKLKGAR

Solvent-accessible surface area (backbone atoms only — not comparable to full-atom values): 24825 Å² total; per-residue (Å²): 128,54,68,67,57,49,48,49,49,50,49,52,49,20,69,73,56,38,54,46,40,46,69,55,48,22,66,75,64,73,44,52,63,70,56,50,50,51,47,49,51,52,38,30,75,63,61,50,32,42,76,48,96,64,27,38,29,41,52,86,40,49,57,54,65,70,44,40,76,61,50,50,67,48,64,49,68,37,35,49,51,28,27,57,62,55,51,74,75,64,58,70,64,36,34,36,34,38,48,47,37,49,51,38,44,59,32,54,63,61,50,72,79,46,46,52,30,35,38,40,27,30,16,56,62,55,50,62,74,48,40,80,42,82,46,47,47,49,32,36,32,13,25,41,57,37,59,45,52,39,25,36,29,52,70,59,15,32,53,48,45,65,75,44,77,23,56,32,20,41,33,56,66,62,8,30,26,61,85,66,13,38,10,26,43,36,63,53,61,16,50,44,52,35,38,43,48,73,30,21,76,34,22,36,39,42,44,44,67,88,26,54,78,28,80,37,64,18,65,44,47,57,54,54,70,37,74,41,78,43,46,51,56,84,62,55,65,67,56,42,49,45,42,56,65,41,83,130,55,68,68,57,49,48,50,49,50,50,53,49,20,69,73,55,38,54,45,40,46,67,54,48,22,66,76,64,73,45,54,62,70,57,51,51,51,48,49,50,52,39,30,75,63,61,52,31,42,75,48,97,66,26,37,31,42,53,87,42,49,57,54,66,70,42,40,76,62,50,49,67,48,63,49,69,36,34,49,51,27,26,58,63,55,50,75,75,64,58,72,64,38,34,35,35,39,46,46,38,48,51,38,45,59,31,54,64,62,51,74,79,45,46,54,30,36,36,40,30,32,16,58,63,55,49,62,75,48,42,81,40,83,46,47,45,49,31,36,34,13,24,42,57,36,58,46,51,40,26,35,30,51,69,59,15,34,52,48,45,66,74,45,75,22,54,31,20,40,32,56,66,63,8,29,25,62,85,63,14,36,10,26,42,36,62,52,62,18,48,44,51,34,37,42,48,74,31,22,77,33,22,36,39,42,46,45,67,89,26,54,80,27,80,37,65,19,65,44,48,57,54,55,71,37,74,41,78,43,46,51,56,85,62,54,66,68,56,42,50,46,43,57,65,44,84

Foldseek 3Di:
DDLLVLLLVLLVVQVVVQKDFLVRSCVVVVHDSVSSVVSQVVCVVQVQWDADDRTIGGPPALQDFAAQVSQLPPPVVFLQLLLVVVCVPDAAQFEEEEELHSSSLNNLLVCLPHANYEYEYFAPVSCVSCVPSPRYHYHHLAADADRRSNGHWDPSSLVSLLVAAGQEYEYEAQAQDLAQGGEHNDPRSLSNLLSNLVRYPAYEYEDEPVRYNDYGDGGNGFLVSHPYYGYRDDPPPVVVVSNVVSD/DDLLVLLLVLLVVQVVVQKDFLVRSCVVVVDDSVSSVVSQVVCVVQVQWDADDRIIGGPPALQDFAAQVSQLPPPVVFLQLLLVVVCVPDAAQFEEEEELHSSSLNNLLVCLPHANYEYEYFAPVSCVSCVPSPRYHYHHLAADADRRSNGHWDPSSLVSLLVAAGQEYEYEAQAQDLAQGGEHNDPRSLSNLLSNLVRYPAYEYEDEPVRYNDYGDGGNGFLVSHPYYGYRDDPPPVVVVSNVVSD